Protein AF-A0A7C3EX03-F1 (afdb_monomer)

Mean predicted aligned error: 14.02 Å

Secondary structure (DSSP, 8-state):
-------------------PPPEEEEETTS-EEEEEEEEE-SSEEEEEEEETTEEEEEEEEGGGEEEEEETTEEEE-S----SS---PPPPPPPP---PPPS---------PPPP------PPPPPP-TT-S-HHHHHHHHHHHHTS--TTTTTS-----TTS-TT--SS-SSS--TTT-HHHHIIIIIIT-GGGHHHHHHHHHHHHHHTTT-HHHHHHHHHHHHHHIIIII--HHHHHHHHHHHHHHSPPPHHHHHHHHHHHHHTT-HHHHHHHHHTTTT---HHHHHHHHHTT-HHHHHHHHHHHTSPPTT---HHHHHHHHHHHHHHHHTT-HHHHHHHHHHHHHS---STTHHHHHHHHHHHHHHHHHHHHHTT--GGGSPSEEEEEEEE-SSSEEEEEEEEETTEEEEEEEEE---S--TTHHHHHHHHHHHHTSSTTPPPPTT-HHHHH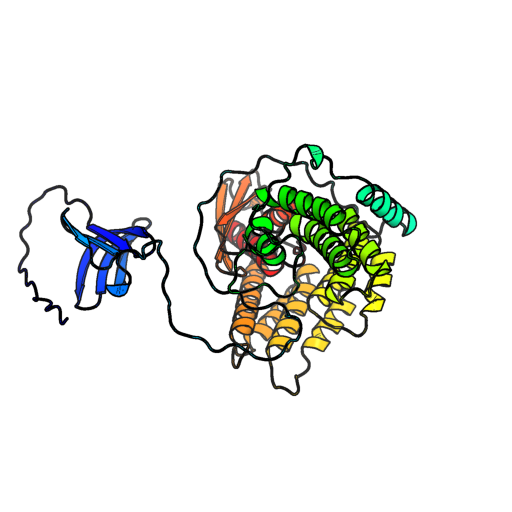HHHHHHHHHHHHH--

Radius of gyration: 26.29 Å; Cα contacts (8 Å, |Δi|>4): 720; chains: 1; bounding box: 67×76×56 Å

Nearest PDB structures (foldseek):
  7zs0-assembly1_A  TM=7.331E-01  e=1.999E-01  Candidatus Kuenenia
  7zs1-assembly1_A  TM=7.075E-01  e=2.097E-01  Candidatus Kuenenia
  8j8p-assembly1_C  TM=5.440E-01  e=2.403E-02  Saccharomyces eubayanus
  8j8q-assembly1_C  TM=4.495E-01  e=7.631E-02  Saccharomyces eubayanus
  1hz4-assembly1_A  TM=5.624E-01  e=2.116E+00  Escherichia coli

Foldseek 3Di:
DDDDDDDDDDDDDDDDPDPQDFKWFQWLLRDIATFAFDDDDPFWTWGFGQDPNDTDIDIGTLVGTQWMQHSNDIDGSHHRPDPDDDDDDDDDDDDDDDDDDDDDDDDDDDDDDDDDDDDDDDDDPQPDAAPDDPVVLLVLLCVPQVDDPPCLVVADQDAQPQEPLVADPDDPDDQDLNHHLVSVCQQPAQLDLVRLSNNLSNLVVSCVVCVVPLVSNLVSLQVNLVSCVQAVVVLSNNLNSVVVSVVSDPDDPVSLQSNLVSCRSNRNPPSSVVSCVVVPVDADLSNLQSCLVSVNLVVSLVSLVVQLPQDPVRDCLSNLRSLQSNLVSCQLVVVNVSSLVSLVVLVVDQLDDPCSVSSVLSNLLSVLVNQLSVLQVVFFLQQFAFDWFKFWGAADQGIWMWIWGHDPSATPWIATPDDDDRNQGCLRPVLGVQCRVVSHLGNGRGRPVRRRVNSRSSSRNSVRRSVRGD

Sequence (470 aa):
MRVHVTPMLIVGALLVSGFSLADEVELLNGQRIRGSVVEESKDSITFNVTMGGAETKMKFPLSRIHAVVIGGRRIVLNEKPGTDTKAAPKAQPPEHGETPDDDETPQAAQAPVASDPEPEAKAEPSPKAGARSPAEVAALIRKAGATPPEWYEATPLDYPQSLDLSWPEKPQGPWNPSKNIGQYLWSTINENPGRWKSGIRFLHHLLTVHKDNPPVLTRTMESLANSYFNLMQDWARAAFWWEKVATCQKLSVSNTVRLAECYWRLGSKAMAVAKMREVDGYVSAGIVKLWSEMGEPEKALRLAAAMTRPDERGDASWAAEGHLAAGDVCRLHGRYPEALARYQKVLEIQPVGQRKGQIERLRNRAQANIDAIKVYDALDLKRIPDGAYRATSVSYAGPLEVTVSVAAGRIES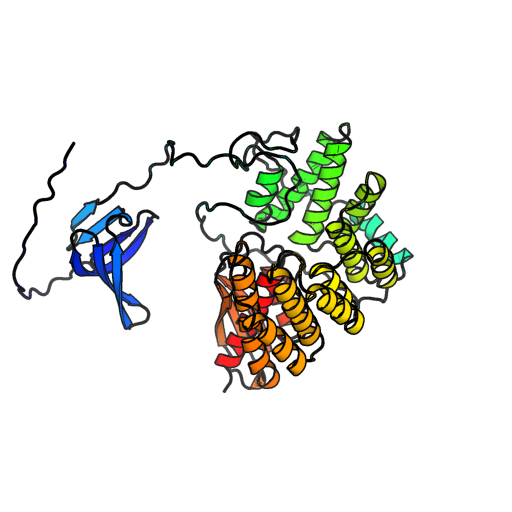VRVSRYEDKQYYNSLLAVPERIVAKQSVKGIDAVTCATITSEAIVNATAKALAGAMK

Solvent-accessible surface area (backbone atoms only — not comparable to full-atom values): 26769 Å² total; per-residue (Å²): 133,90,80,84,81,77,86,83,84,83,79,81,93,76,96,69,98,61,93,72,57,70,19,33,43,28,30,50,88,69,52,73,48,65,27,43,80,74,47,81,58,103,59,31,40,28,30,39,31,76,57,97,89,44,81,43,82,47,77,42,50,45,96,52,30,18,29,38,28,56,84,79,46,78,45,78,73,37,82,57,85,64,98,67,92,80,84,82,84,89,76,86,81,87,80,82,94,71,84,82,72,98,76,90,81,84,91,81,87,89,78,85,88,77,79,85,80,76,90,69,82,77,76,74,79,72,59,73,67,54,74,40,53,65,68,57,44,52,50,48,18,53,57,44,50,75,43,81,60,91,62,49,85,79,43,63,83,68,74,64,89,64,39,43,85,84,53,66,91,71,70,81,79,74,97,46,48,54,41,32,55,71,45,22,44,55,72,57,16,55,54,29,76,94,30,42,62,27,46,51,48,43,41,57,51,44,47,66,76,23,66,90,37,66,72,61,29,41,54,38,35,42,50,46,13,50,44,27,43,43,58,65,62,37,35,38,41,13,34,33,27,44,55,54,32,53,75,77,42,86,67,53,71,69,56,38,50,52,43,17,47,21,34,26,62,64,8,16,46,68,52,14,52,57,43,43,59,80,46,69,93,60,81,49,63,68,59,27,49,52,36,28,76,73,70,35,52,72,61,16,42,53,47,18,55,62,36,48,52,86,47,97,85,70,57,60,51,50,29,35,48,14,27,39,42,35,13,52,45,25,43,54,72,68,38,49,74,61,12,45,56,24,22,50,54,22,66,69,56,77,61,59,75,95,53,18,69,58,34,46,52,52,29,52,52,30,52,47,51,46,60,30,56,74,44,58,85,72,63,49,52,76,40,28,65,70,46,78,32,67,26,66,24,69,31,78,70,37,62,28,30,33,41,37,32,31,48,94,44,38,54,75,41,54,43,74,76,45,70,60,58,54,68,38,52,38,21,78,55,55,42,34,51,50,32,39,76,64,63,41,69,71,63,67,79,58,38,80,90,15,46,53,46,23,47,17,54,41,32,8,47,44,49,20,52,53,75,53,49,108

pLDDT: mean 83.4, std 22.65, range [22.7, 98.75]

Structure (mmCIF, N/CA/C/O backbone):
data_AF-A0A7C3EX03-F1
#
_entry.id   AF-A0A7C3EX03-F1
#
loop_
_atom_site.group_PDB
_atom_site.id
_atom_site.type_symbol
_atom_site.label_atom_id
_atom_site.label_alt_id
_atom_site.label_comp_id
_atom_site.label_asym_id
_atom_site.label_entity_id
_atom_site.label_seq_id
_atom_site.pdbx_PDB_ins_code
_atom_site.Cartn_x
_atom_site.Cartn_y
_atom_site.Cartn_z
_atom_site.occupancy
_atom_site.B_iso_or_equiv
_atom_site.auth_seq_id
_atom_site.auth_comp_id
_atom_site.auth_asym_id
_atom_site.auth_atom_id
_atom_site.pdbx_PDB_model_num
ATOM 1 N N . MET A 1 1 ? -5.718 50.086 -20.263 1.00 35.66 1 MET A N 1
ATOM 2 C CA . MET A 1 1 ? -7.017 50.774 -20.439 1.00 35.66 1 MET A CA 1
ATOM 3 C C . MET A 1 1 ? -7.743 50.734 -19.102 1.00 35.66 1 MET A C 1
ATOM 5 O O . MET A 1 1 ? -7.973 49.645 -18.599 1.00 35.66 1 MET A O 1
ATOM 9 N N . ARG A 1 2 ? -7.986 51.885 -18.461 1.00 34.19 2 ARG A N 1
ATOM 10 C CA . ARG A 1 2 ? -8.748 51.955 -17.201 1.00 34.19 2 ARG A CA 1
ATOM 11 C C . ARG A 1 2 ? -10.217 51.674 -17.516 1.00 34.19 2 ARG A C 1
ATOM 13 O O . ARG A 1 2 ? -10.819 52.468 -18.229 1.00 34.19 2 ARG A O 1
ATOM 20 N N . VAL A 1 3 ? -10.786 50.592 -16.991 1.00 28.58 3 VAL A N 1
ATOM 21 C CA . VAL A 1 3 ? -12.238 50.373 -17.041 1.00 28.58 3 VAL A CA 1
ATOM 22 C C . VAL A 1 3 ? -12.834 50.923 -15.749 1.00 28.58 3 VAL A C 1
ATOM 24 O O . VAL A 1 3 ? -12.497 50.481 -14.654 1.00 28.58 3 VAL A O 1
ATOM 27 N N . HIS A 1 4 ? -13.648 51.967 -15.898 1.00 28.25 4 HIS A N 1
ATOM 28 C CA . HIS A 1 4 ? -14.490 52.527 -14.847 1.00 28.25 4 HIS A CA 1
ATOM 29 C C . HIS A 1 4 ? -15.545 51.499 -14.434 1.00 28.25 4 HIS A C 1
ATOM 31 O O . HIS A 1 4 ? -16.270 50.992 -15.285 1.00 28.25 4 HIS A O 1
ATOM 37 N N . VAL A 1 5 ? -15.661 51.239 -13.132 1.00 29.27 5 VAL A N 1
ATOM 38 C CA . VAL A 1 5 ? -16.807 50.528 -12.560 1.00 29.27 5 VAL A CA 1
ATOM 39 C C . VAL A 1 5 ? -17.721 51.576 -11.938 1.00 29.27 5 VAL A C 1
ATOM 41 O O . VAL A 1 5 ? -17.372 52.206 -10.938 1.00 29.27 5 VAL A O 1
ATOM 44 N N . THR A 1 6 ? -18.869 51.801 -12.568 1.00 27.89 6 THR A N 1
ATOM 45 C CA . THR A 1 6 ? -19.940 52.657 -12.050 1.00 27.89 6 THR A CA 1
ATOM 46 C C . THR A 1 6 ? -20.625 51.940 -10.880 1.00 27.89 6 THR A C 1
ATOM 48 O O . THR A 1 6 ? -20.982 50.773 -11.038 1.00 27.89 6 THR A O 1
ATOM 51 N N . PRO A 1 7 ? -20.834 52.576 -9.714 1.00 29.94 7 PRO A N 1
ATOM 52 C CA . PRO A 1 7 ? -21.568 51.946 -8.623 1.00 29.94 7 PRO A CA 1
ATOM 53 C C . PRO A 1 7 ? -23.069 51.964 -8.942 1.00 29.94 7 PRO A C 1
ATOM 55 O O . PRO A 1 7 ? -23.655 53.030 -9.124 1.00 29.94 7 PRO A O 1
ATOM 58 N N . MET A 1 8 ? -23.689 50.787 -9.027 1.00 32.88 8 MET A N 1
ATOM 59 C CA . MET A 1 8 ? -25.137 50.655 -9.179 1.00 32.88 8 MET A CA 1
ATOM 60 C C . MET A 1 8 ? -25.764 50.561 -7.786 1.00 32.88 8 MET A C 1
ATOM 62 O O . MET A 1 8 ? -25.538 49.606 -7.050 1.00 32.88 8 MET A O 1
ATOM 66 N N . LEU A 1 9 ? -26.506 51.601 -7.413 1.00 32.97 9 LEU A N 1
ATOM 67 C CA . LEU A 1 9 ? -27.323 51.662 -6.207 1.00 32.97 9 LEU A CA 1
ATOM 68 C C . LEU A 1 9 ? -28.729 51.173 -6.583 1.00 32.97 9 LEU A C 1
ATOM 70 O O . LEU A 1 9 ? -29.339 51.762 -7.475 1.00 32.97 9 LEU A O 1
ATOM 74 N N . ILE A 1 10 ? -29.262 50.144 -5.919 1.00 37.56 10 ILE A N 1
ATOM 75 C CA . ILE A 1 10 ? -30.704 49.861 -5.946 1.00 37.56 10 ILE A CA 1
ATOM 76 C C . ILE A 1 10 ? -31.217 49.735 -4.513 1.00 37.56 10 ILE A C 1
ATOM 78 O O . ILE A 1 10 ? -30.719 48.967 -3.695 1.00 37.56 10 ILE A O 1
ATOM 82 N N . VAL A 1 11 ? -32.205 50.582 -4.250 1.00 34.28 11 VAL A N 1
ATOM 83 C CA . VAL A 1 11 ? -32.962 50.792 -3.021 1.00 34.28 11 VAL A CA 1
ATOM 84 C C . VAL A 1 11 ? -34.130 49.803 -2.952 1.00 34.28 11 VAL A C 1
ATOM 86 O O . VAL A 1 11 ? -34.793 49.588 -3.958 1.00 34.28 11 VAL A O 1
ATOM 89 N N . GLY A 1 12 ? -34.426 49.325 -1.738 1.00 32.97 12 GLY A N 1
ATOM 90 C CA . GLY A 1 12 ? -35.793 49.179 -1.214 1.00 32.97 12 GLY A CA 1
ATOM 91 C C . GLY A 1 12 ? -36.654 48.019 -1.725 1.00 32.97 12 GLY A C 1
ATOM 92 O O . GLY A 1 12 ? -37.049 47.965 -2.882 1.00 32.97 12 GLY A O 1
ATOM 93 N N . ALA A 1 13 ? -37.027 47.144 -0.791 1.00 40.34 13 ALA A N 1
ATOM 94 C CA . ALA A 1 13 ? -37.933 46.018 -0.972 1.00 40.34 13 ALA A CA 1
ATOM 95 C C . ALA A 1 13 ? -39.314 46.403 -1.542 1.00 40.34 13 ALA A C 1
ATOM 97 O O . ALA A 1 13 ? -39.968 47.317 -1.040 1.00 40.34 13 ALA A O 1
ATOM 98 N N . LEU A 1 14 ? -39.805 45.599 -2.491 1.00 29.47 14 LEU A N 1
ATOM 99 C CA . LEU A 1 14 ? -41.231 45.419 -2.762 1.00 29.47 14 LEU A CA 1
ATOM 100 C C . LEU A 1 14 ? -41.507 43.919 -2.962 1.00 29.47 14 LEU A C 1
ATOM 102 O O . LEU A 1 14 ? -40.930 43.281 -3.841 1.00 29.47 14 LEU A O 1
ATOM 106 N N . LEU A 1 15 ? -42.373 43.359 -2.114 1.00 41.06 15 LEU A N 1
ATOM 107 C CA . LEU A 1 15 ? -42.882 41.990 -2.202 1.00 41.06 15 LEU A CA 1
ATOM 108 C C . LEU A 1 15 ? -43.723 41.827 -3.474 1.00 41.06 15 LEU A C 1
ATOM 110 O O . LEU A 1 15 ? -44.827 42.360 -3.563 1.00 41.06 15 LEU A O 1
ATOM 114 N N . VAL A 1 16 ? -43.219 41.041 -4.424 1.00 31.75 16 VAL A N 1
ATOM 115 C CA . VAL A 1 16 ? -44.011 40.455 -5.509 1.00 31.75 16 VAL A CA 1
ATOM 116 C C . VAL A 1 16 ? -43.720 38.959 -5.522 1.00 31.75 16 VAL A C 1
ATOM 118 O O . VAL A 1 16 ? -42.598 38.526 -5.775 1.00 31.75 16 VAL A O 1
ATOM 121 N N . SER A 1 17 ? -44.739 38.163 -5.211 1.00 41.84 17 SER A N 1
ATOM 122 C CA . SER A 1 17 ? -44.731 36.706 -5.307 1.00 41.84 17 SER A CA 1
ATOM 123 C C . SER A 1 17 ? -44.704 36.282 -6.778 1.00 41.84 17 SER A C 1
ATOM 125 O O . SER A 1 17 ? -45.744 36.056 -7.394 1.00 41.84 17 SER A O 1
ATOM 127 N N . GLY A 1 18 ? -43.502 36.204 -7.340 1.00 36.19 18 GLY A N 1
ATOM 128 C CA . GLY A 1 18 ? -43.193 35.486 -8.572 1.00 36.19 18 GLY A CA 1
ATOM 129 C C . GLY A 1 18 ? -42.187 34.384 -8.257 1.00 36.19 18 GLY A C 1
ATOM 130 O O . GLY A 1 18 ? -41.376 34.541 -7.346 1.00 36.19 18 GLY A O 1
ATOM 131 N N . PHE A 1 19 ? -42.240 33.261 -8.977 1.00 39.59 19 PHE A N 1
ATOM 132 C CA . PHE A 1 19 ? -41.197 32.235 -8.920 1.00 39.59 19 PHE A CA 1
ATOM 133 C C . PHE A 1 19 ? -39.854 32.872 -9.300 1.00 39.59 19 PHE A C 1
ATOM 135 O O . PHE A 1 19 ? -39.530 33.009 -10.478 1.00 39.59 19 PHE A O 1
ATOM 142 N N . SER A 1 20 ? -39.092 33.307 -8.298 1.00 48.75 20 SER A N 1
ATOM 143 C CA . SER A 1 20 ? -37.721 33.753 -8.487 1.00 48.75 20 SER A CA 1
ATOM 144 C C . SER A 1 20 ? -36.890 32.524 -8.838 1.00 48.75 20 SER A C 1
ATOM 146 O O . SER A 1 20 ? -36.801 31.579 -8.050 1.00 48.75 20 SER A O 1
ATOM 148 N N . LEU A 1 21 ? -36.327 32.496 -10.047 1.00 58.50 21 LEU A N 1
ATOM 149 C CA . LEU A 1 21 ? -35.262 31.553 -10.371 1.00 58.50 21 LEU A CA 1
ATOM 150 C C . LEU A 1 21 ? -34.121 31.816 -9.387 1.00 58.50 21 LEU A C 1
ATOM 152 O O . LEU A 1 21 ? -33.665 32.951 -9.294 1.00 58.50 21 LEU A O 1
ATOM 156 N N . ALA A 1 22 ? -33.694 30.784 -8.654 1.00 72.44 22 ALA A N 1
ATOM 157 C CA . ALA A 1 22 ? -32.578 30.904 -7.723 1.00 72.44 22 ALA A CA 1
ATOM 158 C C . ALA A 1 22 ? -31.366 31.529 -8.427 1.00 72.44 22 ALA A C 1
ATOM 160 O O . ALA A 1 22 ? -31.035 31.143 -9.555 1.00 72.44 22 ALA A O 1
ATOM 161 N N . ASP A 1 23 ? -30.714 32.471 -7.751 1.00 86.75 23 ASP A N 1
ATOM 162 C CA . ASP A 1 23 ? -29.482 33.064 -8.240 1.00 86.75 23 ASP A CA 1
ATOM 163 C C . ASP A 1 23 ? -28.392 31.978 -8.311 1.00 86.75 23 ASP A C 1
ATOM 165 O O . ASP A 1 23 ? -28.399 30.990 -7.566 1.00 86.75 23 ASP A O 1
ATOM 169 N N . GLU A 1 24 ? -27.431 32.137 -9.216 1.00 88.19 24 GLU A N 1
ATOM 170 C CA . GLU A 1 24 ? -26.373 31.150 -9.445 1.00 88.19 24 GLU A CA 1
ATOM 171 C C . GLU A 1 24 ? -25.006 31.831 -9.553 1.00 88.19 24 GLU A C 1
ATOM 173 O O . GLU A 1 24 ? -24.849 32.799 -10.293 1.00 88.19 24 GLU A O 1
ATOM 178 N N . VAL A 1 25 ? -23.995 31.303 -8.862 1.00 90.25 25 VAL A N 1
ATOM 179 C CA . VAL A 1 25 ? -22.580 31.623 -9.101 1.00 90.25 25 VAL A CA 1
ATOM 180 C C . VAL A 1 25 ? -21.950 30.501 -9.893 1.00 90.25 25 VAL A C 1
ATOM 182 O O . VAL A 1 25 ? -21.936 29.357 -9.447 1.00 90.25 25 VAL A O 1
ATOM 185 N N . GLU A 1 26 ? -21.346 30.833 -11.024 1.00 90.00 26 GLU A N 1
ATOM 186 C CA . GLU A 1 26 ? -20.438 29.957 -11.747 1.00 90.00 26 GLU A CA 1
ATOM 187 C C . GLU A 1 26 ? -18.997 30.381 -11.469 1.00 90.00 26 GLU A C 1
ATOM 189 O O . GLU A 1 26 ? -18.576 31.482 -11.822 1.00 90.00 26 GLU A O 1
ATOM 194 N N . LEU A 1 27 ? -18.225 29.504 -10.837 1.00 88.62 27 LEU A N 1
ATOM 195 C CA . LEU A 1 27 ? -16.812 29.717 -10.552 1.00 88.62 27 LEU A CA 1
ATOM 196 C C . LEU A 1 27 ? -15.955 29.481 -11.804 1.00 88.62 27 LEU A C 1
ATOM 198 O O . LEU A 1 27 ? -16.350 28.782 -12.739 1.00 88.62 27 LEU A O 1
ATOM 202 N N . LEU A 1 28 ? -14.744 30.041 -11.815 1.00 77.88 28 LEU A N 1
ATOM 203 C CA . LEU A 1 28 ? -13.786 29.892 -12.921 1.00 77.88 28 LEU A CA 1
ATOM 204 C C . LEU A 1 28 ? -13.412 28.432 -13.225 1.00 77.88 28 LEU A C 1
ATOM 206 O O . LEU A 1 28 ? -13.042 28.120 -14.352 1.00 77.88 28 LEU A O 1
ATOM 210 N N . ASN A 1 29 ? -13.553 27.532 -12.248 1.00 73.81 29 ASN A N 1
ATOM 211 C CA . ASN A 1 29 ? -13.352 26.088 -12.409 1.00 73.81 29 ASN A CA 1
ATOM 212 C C . ASN A 1 29 ? -14.587 25.348 -12.972 1.00 73.81 29 ASN A C 1
ATOM 214 O O . ASN A 1 29 ? -14.580 24.124 -13.044 1.00 73.81 29 ASN A O 1
ATOM 218 N N . GLY A 1 30 ? -15.654 26.066 -13.335 1.00 76.19 30 GLY A N 1
ATOM 219 C CA . GLY A 1 30 ? -16.890 25.507 -13.887 1.00 76.19 30 GLY A CA 1
ATOM 220 C C . GLY A 1 30 ? -17.917 25.042 -12.851 1.00 76.19 30 GLY A C 1
ATOM 221 O O . GLY A 1 30 ? -19.032 24.695 -13.239 1.00 76.19 30 GLY A O 1
ATOM 222 N N . GLN A 1 31 ? -17.593 25.064 -11.554 1.00 78.94 31 GLN A N 1
ATOM 223 C CA . GLN A 1 31 ? -18.547 24.734 -10.495 1.00 78.94 31 GLN A CA 1
ATOM 224 C C . GLN A 1 31 ? -19.670 25.775 -10.438 1.00 78.94 31 GLN A C 1
ATOM 226 O O . GLN A 1 31 ? -19.407 26.975 -10.468 1.00 78.94 31 GLN A O 1
ATOM 231 N N . ARG A 1 32 ? -20.917 25.312 -10.312 1.00 88.44 32 ARG A N 1
ATOM 232 C CA . ARG A 1 32 ? -22.108 26.160 -10.187 1.00 88.44 32 ARG A CA 1
ATOM 233 C C . ARG A 1 32 ? -22.741 25.988 -8.818 1.00 88.44 32 ARG A C 1
ATOM 235 O O . ARG A 1 32 ? -22.906 24.864 -8.352 1.00 88.44 32 ARG A O 1
ATOM 242 N N . ILE A 1 33 ? -23.072 27.098 -8.178 1.00 83.81 33 ILE A N 1
ATOM 243 C CA . ILE A 1 33 ? -23.618 27.143 -6.823 1.00 83.81 33 ILE A CA 1
ATOM 244 C C . ILE A 1 33 ? -24.905 27.951 -6.881 1.00 83.81 33 ILE A C 1
ATOM 246 O O . ILE A 1 33 ? -24.882 29.103 -7.303 1.00 83.81 33 ILE A O 1
ATOM 250 N N . ARG A 1 34 ? -26.018 27.335 -6.478 1.00 86.69 34 ARG A N 1
ATOM 251 C CA . ARG A 1 34 ? -27.337 27.973 -6.451 1.00 86.69 34 ARG A CA 1
ATOM 252 C C . ARG A 1 34 ? -27.656 28.481 -5.060 1.00 86.69 34 ARG A C 1
ATOM 254 O O . ARG A 1 34 ? -27.379 27.796 -4.077 1.00 86.69 34 ARG A O 1
ATOM 261 N N . GLY A 1 35 ? -28.262 29.653 -4.990 1.00 85.31 35 GLY A N 1
ATOM 262 C CA . GLY A 1 35 ? -28.656 30.277 -3.739 1.00 85.31 35 GLY A CA 1
ATOM 263 C C . GLY A 1 35 ? -29.380 31.590 -3.982 1.00 85.31 35 GLY A C 1
ATOM 264 O O . GLY A 1 35 ? -29.944 31.808 -5.049 1.00 85.31 35 GLY A O 1
ATOM 265 N N . SER A 1 36 ? -29.348 32.469 -2.993 1.00 83.75 36 SER A N 1
ATOM 266 C CA . SER A 1 36 ? -29.775 33.861 -3.138 1.00 83.75 36 SER A CA 1
ATOM 267 C C . SER A 1 36 ? -28.621 34.789 -2.792 1.00 83.75 36 SER A C 1
ATOM 269 O O . SER A 1 36 ? -27.903 34.554 -1.813 1.00 83.75 36 SER A O 1
ATOM 271 N N . VAL A 1 37 ? -28.415 35.836 -3.591 1.00 82.06 37 VAL A N 1
ATOM 272 C CA . VAL A 1 37 ? -27.445 36.883 -3.248 1.00 82.06 37 VAL A CA 1
ATOM 273 C C . VAL A 1 37 ? -27.928 37.604 -1.993 1.00 82.06 37 VAL A C 1
ATOM 275 O O . VAL A 1 37 ? -29.072 38.046 -1.918 1.00 82.06 37 VAL A O 1
ATOM 278 N N . VAL A 1 38 ? -27.052 37.727 -0.997 1.00 84.06 38 VAL A N 1
ATOM 279 C CA . VAL A 1 38 ? -27.351 38.439 0.258 1.00 84.06 38 VAL A CA 1
ATOM 280 C C . VAL A 1 38 ? -26.545 39.725 0.383 1.00 84.06 38 VAL A C 1
ATOM 282 O O . VAL A 1 38 ? -27.006 40.672 1.012 1.00 84.06 38 VAL A O 1
ATOM 285 N N . GLU A 1 39 ? -25.346 39.774 -0.196 1.00 81.38 39 GLU A N 1
ATOM 286 C CA . GLU A 1 39 ? -24.476 40.946 -0.120 1.00 81.38 39 GLU A CA 1
ATOM 287 C C . GLU A 1 39 ? -23.525 40.999 -1.320 1.00 81.38 39 GLU A C 1
ATOM 289 O O . GLU A 1 39 ? -22.936 39.982 -1.689 1.00 81.38 39 GLU A O 1
ATOM 294 N N . GLU A 1 40 ? -23.330 42.190 -1.884 1.00 80.38 40 GLU A N 1
ATOM 295 C CA . GLU A 1 40 ? -22.329 42.460 -2.917 1.00 80.38 40 GLU A CA 1
ATOM 296 C C . GLU A 1 40 ? -21.359 43.540 -2.428 1.00 80.38 40 GLU A C 1
ATOM 298 O O . GLU A 1 40 ? -21.766 44.609 -1.969 1.00 80.38 40 GLU A O 1
ATOM 303 N N . SER A 1 41 ? -20.060 43.272 -2.538 1.00 80.88 41 SER A N 1
ATOM 304 C CA . SER A 1 41 ? -18.988 44.236 -2.295 1.00 80.88 41 SER A CA 1
ATOM 305 C C . SER A 1 41 ? -18.159 44.444 -3.563 1.00 80.88 41 SER A C 1
ATOM 307 O O . SER A 1 41 ? -18.302 43.740 -4.560 1.00 80.88 41 SER A O 1
ATOM 309 N N . LYS A 1 42 ? -17.230 45.406 -3.525 1.00 76.00 42 LYS A N 1
ATOM 310 C CA . LYS A 1 42 ? -16.333 45.695 -4.661 1.00 76.00 42 LYS A CA 1
ATOM 311 C C . LYS A 1 42 ? -15.424 44.520 -5.049 1.00 76.00 42 LYS A C 1
ATOM 313 O O . LYS A 1 42 ? -14.851 44.537 -6.132 1.00 76.00 42 LYS A O 1
ATOM 318 N N . ASP A 1 43 ? -15.252 43.547 -4.161 1.00 82.44 43 ASP A N 1
ATOM 319 C CA . ASP A 1 43 ? -14.300 42.445 -4.276 1.00 82.44 43 ASP A CA 1
ATOM 320 C C . ASP A 1 43 ? -14.922 41.058 -4.048 1.00 82.44 43 ASP A C 1
ATOM 322 O O . ASP A 1 43 ? -14.247 40.051 -4.272 1.00 82.44 43 ASP A O 1
ATOM 326 N N . SER A 1 44 ? -16.195 40.963 -3.650 1.00 86.88 44 SER A N 1
ATOM 327 C CA . SER A 1 44 ? -16.855 39.679 -3.399 1.00 86.88 44 SER A CA 1
ATOM 328 C C . SER A 1 44 ? -18.378 39.725 -3.509 1.00 86.88 44 SER A C 1
ATOM 330 O O . SER A 1 44 ? -18.982 40.786 -3.402 1.00 86.88 44 SER A O 1
ATOM 332 N N . ILE A 1 45 ? -18.993 38.552 -3.660 1.00 85.69 45 ILE A N 1
ATOM 333 C CA . ILE A 1 45 ? -20.440 38.359 -3.516 1.00 85.69 45 ILE A CA 1
ATOM 334 C C . ILE A 1 45 ? -20.688 37.270 -2.472 1.00 85.69 45 ILE A C 1
ATOM 336 O O . ILE A 1 45 ? -20.044 36.218 -2.497 1.00 85.69 45 ILE A O 1
ATOM 340 N N . THR A 1 46 ? -21.622 37.510 -1.556 1.00 84.25 46 THR A N 1
ATOM 341 C CA . THR A 1 46 ? -22.055 36.552 -0.536 1.00 84.25 46 THR A CA 1
ATOM 342 C C . THR A 1 46 ? -23.410 35.965 -0.909 1.00 84.25 46 THR A C 1
ATOM 344 O O . THR A 1 46 ? -24.381 36.695 -1.099 1.00 84.25 46 THR A O 1
ATOM 347 N N . PHE A 1 47 ? -23.481 34.638 -0.963 1.00 87.62 47 PHE A N 1
ATOM 348 C CA . PHE A 1 47 ? -24.698 33.871 -1.222 1.00 87.62 47 PHE A CA 1
ATOM 349 C C . PHE A 1 47 ? -25.190 33.182 0.042 1.00 87.62 47 PHE A C 1
ATOM 351 O O . PHE A 1 47 ? -24.381 32.704 0.837 1.00 87.62 47 PHE A O 1
ATOM 358 N N . ASN A 1 48 ? -26.505 33.056 0.186 1.00 81.94 48 ASN A N 1
ATOM 359 C CA . ASN A 1 48 ? -27.103 32.076 1.081 1.00 81.94 48 ASN A CA 1
ATOM 360 C C . ASN A 1 48 ? -27.366 30.788 0.301 1.00 81.94 48 ASN A C 1
ATOM 362 O O . ASN A 1 48 ? -28.053 30.814 -0.721 1.00 81.94 48 ASN A O 1
ATOM 366 N N . VAL A 1 49 ? -26.802 29.675 0.761 1.00 83.38 49 VAL A N 1
ATOM 367 C CA . VAL A 1 49 ? -26.904 28.366 0.107 1.00 83.38 49 VAL A CA 1
ATOM 368 C C . VAL A 1 49 ? -27.567 27.389 1.068 1.00 83.38 49 VAL A C 1
ATOM 370 O O . VAL A 1 49 ? -27.162 27.277 2.225 1.00 83.38 49 VAL A O 1
ATOM 373 N N . THR A 1 50 ? -28.571 26.656 0.592 1.00 72.31 50 THR A N 1
ATOM 374 C CA . THR A 1 50 ? -29.210 25.591 1.373 1.00 72.31 50 THR A CA 1
ATOM 375 C C . THR A 1 50 ? -28.442 24.284 1.189 1.00 72.31 50 THR A C 1
ATOM 377 O O . THR A 1 50 ? -28.398 23.727 0.092 1.00 72.31 50 THR A O 1
ATOM 380 N N . MET A 1 51 ? -27.856 23.765 2.267 1.00 61.81 51 MET A N 1
ATOM 381 C CA . MET A 1 51 ? -27.156 22.477 2.292 1.00 61.81 51 MET A CA 1
ATOM 382 C C . MET A 1 51 ? -27.762 21.596 3.386 1.00 61.81 51 MET A C 1
ATOM 384 O O . MET A 1 51 ? -27.747 21.957 4.559 1.00 61.81 51 MET A O 1
ATOM 388 N N . GLY A 1 52 ? -28.331 20.443 3.016 1.00 56.53 52 GLY A N 1
ATOM 389 C CA . GLY A 1 52 ? -28.903 19.498 3.988 1.00 56.53 52 GLY A CA 1
ATOM 390 C C . GLY A 1 52 ? -30.066 20.055 4.825 1.00 56.53 52 GLY A C 1
ATOM 391 O O . GLY A 1 52 ? -30.270 19.609 5.947 1.00 56.53 52 GLY A O 1
ATOM 392 N N . GLY A 1 53 ? -30.802 21.044 4.303 1.00 64.50 53 GLY A N 1
ATOM 393 C CA . GLY A 1 53 ? -31.913 21.704 5.001 1.00 64.50 53 GLY A CA 1
ATOM 394 C C . GLY A 1 53 ? -31.514 22.889 5.889 1.00 64.50 53 GLY A C 1
ATOM 395 O O . GLY A 1 53 ? -32.398 23.562 6.408 1.00 64.50 53 GLY A O 1
ATOM 396 N N . ALA A 1 54 ? -30.217 23.185 6.029 1.00 64.44 54 ALA A N 1
ATOM 397 C CA . ALA A 1 54 ? -29.717 24.368 6.728 1.00 64.44 54 ALA A CA 1
ATOM 398 C C . ALA A 1 54 ? -29.223 25.434 5.737 1.00 64.44 54 ALA A C 1
ATOM 400 O O . ALA A 1 54 ? -28.595 25.117 4.724 1.00 64.44 54 ALA A O 1
ATOM 401 N N . GLU A 1 55 ? -29.493 26.705 6.034 1.00 75.25 55 GLU A N 1
ATOM 402 C CA . GLU A 1 55 ? -28.997 27.848 5.263 1.00 75.25 55 GLU A CA 1
ATOM 403 C C . GLU A 1 55 ? -27.605 28.271 5.752 1.00 75.25 55 GLU A C 1
ATOM 405 O O . GLU A 1 55 ? -27.387 28.476 6.946 1.00 75.25 55 GLU A O 1
ATOM 410 N N . THR A 1 56 ? -26.641 28.382 4.836 1.00 78.81 56 THR A N 1
ATOM 411 C CA . THR A 1 56 ? -25.264 28.806 5.127 1.00 78.81 56 THR A CA 1
ATOM 412 C C . THR A 1 56 ? -24.839 29.937 4.198 1.00 78.81 56 THR A C 1
ATOM 414 O O . THR A 1 56 ? -24.974 29.843 2.978 1.00 78.81 56 THR A O 1
ATOM 417 N N . LYS A 1 57 ? -24.246 30.991 4.773 1.00 86.38 57 LYS A N 1
ATOM 418 C CA . LYS A 1 57 ? -23.671 32.105 4.011 1.00 86.38 57 LYS A CA 1
ATOM 419 C C . LYS A 1 57 ? -22.283 31.744 3.487 1.00 86.38 57 LYS A C 1
ATOM 421 O O . LYS A 1 57 ? -21.383 31.433 4.265 1.00 86.38 57 LYS A O 1
ATOM 426 N N . MET A 1 58 ? -22.089 31.841 2.179 1.00 81.19 58 MET A N 1
ATOM 427 C CA . MET A 1 58 ? -20.815 31.612 1.503 1.00 81.19 58 MET A CA 1
ATOM 428 C C . MET A 1 58 ? -20.368 32.879 0.782 1.00 81.19 58 MET A C 1
ATOM 430 O O . MET A 1 58 ? -21.107 33.420 -0.035 1.00 81.19 58 MET A O 1
ATOM 434 N N . LYS A 1 59 ? -19.148 33.340 1.065 1.00 89.62 59 LYS A N 1
ATOM 435 C CA . LYS A 1 59 ? -18.552 34.526 0.442 1.00 89.62 59 LYS A CA 1
ATOM 436 C C . LYS A 1 59 ? -17.591 34.116 -0.670 1.00 89.62 59 LYS A C 1
ATOM 438 O O . LYS A 1 59 ? -16.633 33.383 -0.427 1.00 89.62 59 LYS A O 1
ATOM 443 N N . PHE A 1 60 ? -17.819 34.619 -1.876 1.00 83.12 60 PHE A N 1
ATOM 444 C CA . PHE A 1 60 ? -17.023 34.324 -3.062 1.00 83.12 60 PHE A CA 1
ATOM 445 C C . PHE A 1 60 ? -16.289 35.580 -3.538 1.00 83.12 60 PHE A C 1
ATOM 447 O O . PHE A 1 60 ? -16.942 36.566 -3.877 1.00 83.12 60 PHE A O 1
ATOM 454 N N . PRO A 1 61 ? -14.946 35.577 -3.601 1.00 88.62 61 PRO A N 1
ATOM 455 C CA . PRO A 1 61 ? -14.202 36.665 -4.227 1.00 88.62 61 PRO A CA 1
ATOM 456 C C . PRO A 1 61 ? -14.579 36.805 -5.704 1.00 88.62 61 PRO A C 1
ATOM 458 O O . PRO A 1 61 ? -14.611 35.797 -6.416 1.00 88.62 61 PRO A O 1
ATOM 461 N N . LEU A 1 62 ? -14.788 38.035 -6.187 1.00 84.19 62 LEU A N 1
ATOM 462 C CA . LEU A 1 62 ? -15.136 38.296 -7.589 1.00 84.19 62 LEU A CA 1
ATOM 463 C C . LEU A 1 62 ? -14.107 37.695 -8.542 1.00 84.19 62 LEU A C 1
ATOM 465 O O . LEU A 1 62 ? -14.492 37.132 -9.555 1.00 84.19 62 LEU A O 1
ATOM 469 N N . SER A 1 63 ? -12.822 37.712 -8.177 1.00 82.38 63 SER A N 1
ATOM 470 C CA . SER A 1 63 ? -11.717 37.127 -8.952 1.00 82.38 63 SER A CA 1
ATOM 471 C C . SER A 1 63 ? -11.817 35.616 -9.185 1.00 82.38 63 SER A C 1
ATOM 473 O O . SER A 1 63 ? -11.087 35.082 -10.014 1.00 82.38 63 SER A O 1
ATOM 475 N N . ARG A 1 64 ? -12.689 34.903 -8.461 1.00 83.94 64 ARG A N 1
ATOM 476 C CA . ARG A 1 64 ? -12.899 33.452 -8.606 1.00 83.94 64 ARG A CA 1
ATOM 477 C C . ARG A 1 64 ? -14.177 33.101 -9.361 1.00 83.94 64 ARG A C 1
ATOM 479 O O . ARG A 1 64 ? -14.413 31.920 -9.622 1.00 83.94 64 ARG A O 1
ATOM 486 N N . ILE A 1 65 ? -14.990 34.096 -9.702 1.00 88.69 65 ILE A N 1
ATOM 487 C CA . ILE A 1 65 ? -16.299 33.916 -10.323 1.00 88.69 65 ILE A CA 1
ATOM 488 C C . ILE A 1 65 ? -16.172 34.130 -11.827 1.00 88.69 65 ILE A C 1
ATOM 490 O O . ILE A 1 65 ? -15.772 35.198 -12.275 1.00 88.69 65 ILE A O 1
ATOM 494 N N . HIS A 1 66 ? -16.542 33.134 -12.622 1.00 89.06 66 HIS A N 1
ATOM 495 C CA . HIS A 1 66 ? -16.696 33.309 -14.061 1.00 89.06 66 HIS A CA 1
ATOM 496 C C . HIS A 1 66 ? -17.922 34.174 -14.372 1.00 89.06 66 HIS A C 1
ATOM 498 O O . HIS A 1 66 ? -17.818 35.183 -15.066 1.00 89.06 66 HIS A O 1
ATOM 504 N N . ALA A 1 67 ? -19.090 33.789 -13.860 1.00 91.88 67 ALA 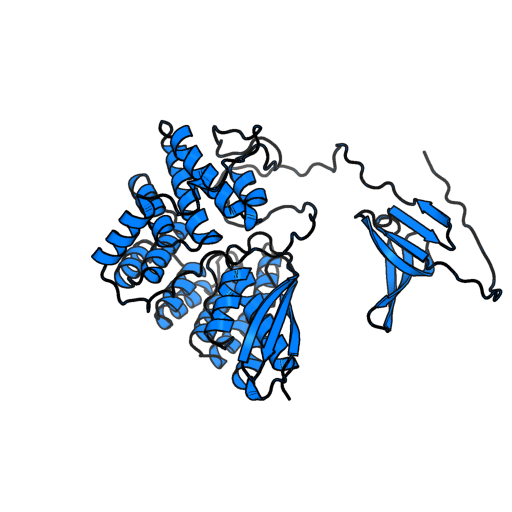A N 1
ATOM 505 C CA . ALA A 1 67 ? -20.347 34.478 -14.123 1.00 91.88 67 ALA A CA 1
ATOM 506 C C . ALA A 1 67 ? -21.308 34.342 -12.941 1.00 91.88 67 ALA A C 1
ATOM 508 O O . ALA A 1 67 ? -21.244 33.366 -12.198 1.00 91.88 67 ALA A O 1
ATOM 509 N N . VAL A 1 68 ? -22.226 35.291 -12.807 1.00 90.56 68 VAL A N 1
ATOM 510 C CA . VAL A 1 68 ? -23.374 35.198 -11.900 1.00 90.56 68 VAL A CA 1
ATOM 511 C C . VAL A 1 68 ? -24.673 35.281 -12.688 1.00 90.56 68 VAL A C 1
ATOM 513 O O . VAL A 1 68 ? -24.740 35.947 -13.721 1.00 90.56 68 VAL A O 1
ATOM 516 N N . VAL A 1 69 ? -25.708 34.595 -12.224 1.00 86.31 69 VAL A N 1
ATOM 517 C CA . VAL A 1 69 ? -27.086 34.749 -12.690 1.00 86.31 69 VAL A CA 1
ATOM 518 C C . VAL A 1 69 ? -27.867 35.325 -11.525 1.00 86.31 69 VAL A C 1
ATOM 520 O O . VAL A 1 69 ? -28.007 34.645 -10.517 1.00 86.31 69 VAL A O 1
ATOM 523 N N . ILE A 1 70 ? -28.335 36.565 -11.653 1.00 82.69 70 ILE A N 1
ATOM 524 C CA . ILE A 1 70 ? -29.113 37.247 -10.611 1.00 82.69 70 ILE A CA 1
ATOM 525 C C . ILE A 1 70 ? -30.448 37.659 -11.220 1.00 82.69 70 ILE A C 1
ATOM 527 O O . ILE A 1 70 ? -30.473 38.305 -12.274 1.00 82.69 70 ILE A O 1
ATOM 531 N N . GLY A 1 71 ? -31.561 37.226 -10.623 1.00 76.88 71 GLY A N 1
ATOM 532 C CA . GLY A 1 71 ? -32.906 37.510 -11.145 1.00 76.88 71 GLY A CA 1
ATOM 533 C C . GLY A 1 71 ? -33.111 37.048 -12.596 1.00 76.88 71 GLY A C 1
ATOM 534 O O . GLY A 1 71 ? -33.766 37.725 -13.386 1.00 76.88 71 GLY A O 1
ATOM 535 N N . GLY A 1 72 ? -32.483 35.931 -12.982 1.00 76.50 72 GLY A N 1
ATOM 536 C CA . GLY A 1 72 ? -32.543 35.365 -14.337 1.00 76.50 72 GLY A CA 1
ATOM 537 C C . GLY A 1 72 ? -31.623 36.025 -15.373 1.00 76.50 72 GLY A C 1
ATOM 538 O O . GLY A 1 72 ? -31.523 35.531 -16.498 1.00 76.50 72 GLY A O 1
ATOM 539 N N . ARG A 1 73 ? -30.900 37.097 -15.023 1.00 80.56 73 ARG A N 1
ATOM 540 C CA . ARG A 1 73 ? -29.933 37.747 -15.917 1.00 80.56 73 ARG A CA 1
ATOM 541 C C . ARG A 1 73 ? -28.522 37.243 -15.642 1.00 80.56 73 ARG A C 1
ATOM 543 O O . ARG A 1 73 ? -28.004 37.395 -14.541 1.00 80.56 73 ARG A O 1
ATOM 550 N N . ARG A 1 74 ? -27.875 36.691 -16.670 1.00 88.06 74 ARG A N 1
ATOM 551 C CA . ARG A 1 74 ? -26.473 36.261 -16.606 1.00 88.06 74 ARG A CA 1
ATOM 552 C C . ARG A 1 74 ? -25.525 37.437 -16.845 1.00 88.06 74 ARG A C 1
ATOM 554 O O . ARG A 1 74 ? -25.641 38.132 -17.853 1.00 88.06 74 ARG A O 1
ATOM 561 N N . ILE A 1 75 ? -24.561 37.612 -15.949 1.00 85.06 75 ILE A N 1
ATOM 562 C CA . ILE A 1 75 ? -23.490 38.607 -16.013 1.00 85.06 75 ILE A CA 1
ATOM 563 C C . ILE A 1 75 ? -22.159 37.858 -15.920 1.00 85.06 75 ILE A C 1
ATOM 565 O O . ILE A 1 75 ? -21.910 37.144 -14.952 1.00 85.06 75 ILE A O 1
ATOM 569 N N . VAL A 1 76 ? -21.305 37.994 -16.933 1.00 86.00 76 VAL A N 1
ATOM 570 C CA . VAL A 1 76 ? -19.957 37.403 -16.937 1.00 86.00 76 VAL A CA 1
ATOM 571 C C . VAL A 1 76 ? -18.996 38.390 -16.280 1.00 86.00 76 VAL A C 1
ATOM 573 O O . VAL A 1 76 ? -18.924 39.540 -16.704 1.00 86.00 76 VAL A O 1
ATOM 576 N N . LEU A 1 77 ? -18.293 37.948 -15.236 1.00 82.31 77 LEU A N 1
ATOM 577 C CA . LEU A 1 77 ? -17.395 38.780 -14.426 1.00 82.31 77 LEU A CA 1
ATOM 578 C C . LEU A 1 77 ? -15.925 38.562 -14.781 1.00 82.31 77 LEU A C 1
ATOM 580 O O . LEU A 1 77 ? -15.161 39.519 -14.828 1.00 82.31 77 LEU A O 1
ATOM 584 N N . ASN A 1 78 ? -15.540 37.320 -15.069 1.00 83.38 78 ASN A N 1
ATOM 585 C CA . ASN A 1 78 ? -14.207 36.974 -15.550 1.00 83.38 78 ASN A CA 1
ATOM 586 C C . ASN A 1 78 ? -14.331 35.953 -16.674 1.00 83.38 78 ASN A C 1
ATOM 588 O O . ASN A 1 78 ? -15.179 35.064 -16.614 1.00 83.38 78 ASN A O 1
ATOM 592 N N . GLU A 1 79 ? -13.475 36.025 -17.684 1.00 81.81 79 GLU A N 1
ATOM 593 C CA . GLU A 1 79 ? -13.422 34.989 -18.715 1.00 81.81 79 GLU A CA 1
ATOM 594 C C . GLU A 1 79 ? -12.968 33.655 -18.104 1.00 81.81 79 GLU A C 1
ATOM 596 O O . GLU A 1 79 ? -12.090 33.624 -17.237 1.00 81.81 79 GLU A O 1
ATOM 601 N N . LYS A 1 80 ? -13.568 32.532 -18.532 1.00 63.88 80 LYS A N 1
ATOM 602 C CA . LYS A 1 80 ? -12.989 31.221 -18.205 1.00 63.88 80 LYS A CA 1
ATOM 603 C C . LYS A 1 80 ? -11.606 31.167 -18.844 1.00 63.88 80 LYS A C 1
ATOM 605 O O . LYS A 1 80 ? -11.480 31.645 -19.971 1.00 63.88 80 LYS A O 1
ATOM 610 N N . PRO A 1 81 ? -10.598 30.566 -18.193 1.00 54.22 81 PRO A N 1
ATOM 611 C CA . PRO A 1 81 ? -9.323 30.340 -18.849 1.00 54.22 81 PRO A CA 1
ATOM 612 C C . PRO A 1 81 ? -9.589 29.534 -20.123 1.00 54.22 81 PRO A C 1
ATOM 614 O O . PRO A 1 81 ? -10.015 28.379 -20.056 1.00 54.22 81 PRO A O 1
ATOM 617 N N . GLY A 1 82 ? -9.431 30.181 -21.277 1.00 40.50 82 GLY A N 1
ATOM 618 C CA . GLY A 1 82 ? -9.523 29.519 -22.564 1.00 40.50 82 GLY A CA 1
ATOM 619 C C . GLY A 1 82 ? -8.438 28.459 -22.644 1.00 40.50 82 GLY A C 1
ATOM 620 O O . GLY A 1 82 ? -7.318 28.655 -22.168 1.00 40.50 82 GLY A O 1
ATOM 621 N N . THR A 1 83 ? -8.776 27.328 -23.250 1.00 39.94 83 THR A N 1
ATOM 622 C CA . THR A 1 83 ? -7.809 26.414 -23.848 1.00 39.94 83 THR A CA 1
ATOM 623 C C . THR A 1 83 ? -7.070 27.165 -24.951 1.00 39.94 83 THR A C 1
ATOM 625 O O . THR A 1 83 ? -7.418 27.028 -26.111 1.00 39.94 83 THR A O 1
ATOM 628 N N . ASP A 1 84 ? -6.127 28.024 -24.575 1.00 27.47 84 ASP A N 1
ATOM 629 C CA . ASP A 1 84 ? -5.003 28.434 -25.397 1.00 27.47 84 ASP A CA 1
ATOM 630 C C . ASP A 1 84 ? -3.930 29.119 -24.542 1.00 27.47 84 ASP A C 1
ATOM 632 O O . ASP A 1 84 ? -4.150 30.002 -23.715 1.00 27.47 84 ASP A O 1
ATOM 636 N N . THR A 1 85 ? -2.729 28.608 -24.749 1.00 35.19 85 THR A N 1
ATOM 637 C CA . THR A 1 85 ? -1.459 28.855 -24.079 1.00 35.19 85 THR A CA 1
ATOM 638 C C . THR A 1 85 ? -1.057 30.338 -24.016 1.00 35.19 85 THR A C 1
ATOM 640 O O . THR A 1 85 ? -0.841 30.944 -25.064 1.00 35.19 85 THR A O 1
ATOM 643 N N . LYS A 1 86 ? -0.788 30.881 -22.809 1.00 26.77 86 LYS A N 1
ATOM 644 C CA . LYS A 1 86 ? 0.450 31.642 -22.493 1.00 26.77 86 LYS A CA 1
ATOM 645 C C . LYS A 1 86 ? 0.597 32.066 -21.015 1.00 26.77 86 LYS A C 1
ATOM 647 O O . LYS A 1 86 ? -0.177 32.851 -20.491 1.00 26.77 86 LYS A O 1
ATOM 652 N N . ALA A 1 87 ? 1.693 31.562 -20.438 1.00 26.55 87 ALA A N 1
ATOM 653 C CA . ALA A 1 87 ? 2.592 32.098 -19.405 1.00 26.55 87 ALA A CA 1
ATOM 654 C C . ALA A 1 87 ? 2.027 32.780 -18.135 1.00 26.55 87 ALA A C 1
ATOM 656 O O . ALA A 1 87 ? 1.705 33.965 -18.125 1.00 26.55 87 ALA A O 1
ATOM 657 N N . ALA A 1 88 ? 2.124 32.049 -17.019 1.00 25.59 88 ALA A N 1
ATOM 658 C CA . ALA A 1 88 ? 2.318 32.588 -15.669 1.00 25.59 88 ALA A CA 1
ATOM 659 C C . ALA A 1 88 ? 3.839 32.674 -15.344 1.00 25.59 88 ALA A C 1
ATOM 661 O O . ALA A 1 88 ? 4.645 32.078 -16.064 1.00 25.59 88 ALA A O 1
ATOM 662 N N . PRO A 1 89 ? 4.260 33.451 -14.326 1.00 27.16 89 PRO A N 1
ATOM 663 C CA . PRO A 1 89 ? 5.615 33.991 -14.220 1.00 27.16 89 PRO A CA 1
ATOM 664 C C . PRO A 1 89 ? 6.692 32.966 -13.838 1.00 27.16 89 PRO A C 1
ATOM 666 O O . PRO A 1 89 ? 6.440 31.979 -13.155 1.00 27.16 89 PRO A O 1
ATOM 669 N N . LYS A 1 90 ? 7.918 33.264 -14.291 1.00 28.53 90 LYS A N 1
ATOM 670 C CA . LYS A 1 90 ? 9.149 32.476 -14.141 1.00 28.53 90 LYS A CA 1
ATOM 671 C C . LYS A 1 90 ? 9.432 32.097 -12.679 1.00 28.53 90 LYS A C 1
ATOM 673 O O . LYS A 1 90 ? 9.731 32.973 -11.873 1.00 28.53 90 LYS A O 1
ATOM 678 N N . ALA A 1 91 ? 9.456 30.797 -12.395 1.00 26.36 91 ALA A N 1
ATOM 679 C CA . ALA A 1 91 ? 10.230 30.233 -11.294 1.00 26.36 91 ALA A CA 1
ATOM 680 C C . ALA A 1 91 ? 11.612 29.822 -11.833 1.00 26.36 91 ALA A C 1
ATOM 682 O O . ALA A 1 91 ? 11.715 29.262 -12.926 1.00 26.36 91 ALA A O 1
ATOM 683 N N . GLN A 1 92 ? 12.670 30.176 -11.103 1.00 25.88 92 GLN A N 1
ATOM 684 C CA . GLN A 1 92 ? 14.052 29.819 -11.428 1.00 25.88 92 GLN A CA 1
ATOM 685 C C . GLN A 1 92 ? 14.283 28.304 -11.270 1.00 25.88 92 GLN A C 1
ATOM 687 O O . GLN A 1 92 ? 13.693 27.699 -10.374 1.00 25.88 92 GLN A O 1
ATOM 692 N N . PRO A 1 93 ? 15.120 27.688 -12.123 1.00 25.30 93 PRO A N 1
ATOM 693 C CA . PRO A 1 93 ? 15.411 26.260 -12.057 1.00 25.30 93 PRO A CA 1
ATOM 694 C C . PRO A 1 93 ? 16.385 25.945 -10.907 1.00 25.30 93 PRO A C 1
ATOM 696 O O . PRO A 1 93 ? 17.325 26.715 -10.698 1.00 25.30 93 PRO A O 1
ATOM 699 N N . PRO A 1 94 ? 16.223 24.821 -10.186 1.00 26.33 94 PRO A N 1
ATOM 700 C CA . PRO A 1 94 ? 17.279 24.305 -9.332 1.00 26.33 94 PRO A CA 1
ATOM 701 C C . PRO A 1 94 ? 18.370 23.664 -10.198 1.00 26.33 94 PRO A C 1
ATOM 703 O O . PRO A 1 94 ? 18.100 22.825 -11.061 1.00 26.33 94 PRO A O 1
ATOM 706 N N . GLU A 1 95 ? 19.606 24.100 -9.979 1.00 25.45 95 GLU A N 1
ATOM 707 C CA . GLU A 1 95 ? 20.802 23.457 -10.509 1.00 25.45 95 GLU A CA 1
ATOM 708 C C . GLU A 1 95 ? 21.193 22.239 -9.662 1.00 25.45 95 GLU A C 1
ATOM 710 O O . GLU A 1 95 ? 20.952 22.185 -8.459 1.00 25.45 95 GLU A O 1
ATOM 715 N N . HIS A 1 96 ? 21.886 21.326 -10.342 1.00 26.58 96 HIS A N 1
ATOM 716 C CA . HIS A 1 96 ? 22.560 20.117 -9.870 1.00 26.58 96 HIS A CA 1
ATOM 717 C C . HIS A 1 96 ? 21.721 18.841 -9.780 1.00 26.58 96 HIS A C 1
ATOM 719 O O . HIS A 1 96 ? 20.712 18.725 -9.095 1.00 26.58 96 HIS A O 1
ATOM 725 N N . GLY A 1 97 ? 22.177 17.870 -10.577 1.00 28.89 97 GLY A N 1
ATOM 726 C CA . GLY A 1 97 ? 21.605 16.547 -10.672 1.00 28.89 97 GLY A CA 1
ATOM 727 C C . GLY A 1 97 ? 22.057 15.676 -9.518 1.00 28.89 97 GLY A C 1
ATOM 728 O O . GLY A 1 97 ? 23.231 15.348 -9.435 1.00 28.89 97 GLY A O 1
ATOM 729 N N . GLU A 1 98 ? 21.083 15.248 -8.734 1.00 24.00 98 GLU A N 1
ATOM 730 C CA . GLU A 1 98 ? 21.047 13.993 -7.998 1.00 24.00 98 GLU A CA 1
ATOM 731 C C . GLU A 1 98 ? 19.601 13.478 -8.100 1.00 24.00 98 GLU A C 1
ATOM 733 O O . GLU A 1 98 ? 18.651 14.250 -8.242 1.00 24.00 98 GLU A O 1
ATOM 738 N N . THR A 1 99 ? 19.455 12.159 -8.183 1.00 23.78 99 THR A N 1
ATOM 739 C CA . THR A 1 99 ? 18.194 11.421 -8.362 1.00 23.78 99 THR A CA 1
ATOM 740 C C . THR A 1 99 ? 17.123 11.835 -7.342 1.00 23.78 99 THR A C 1
ATOM 742 O O . THR A 1 99 ? 17.477 12.009 -6.178 1.00 23.78 99 THR A O 1
ATOM 745 N N . PRO A 1 100 ? 15.831 11.955 -7.714 1.00 29.47 100 PRO A N 1
ATOM 746 C CA . PRO A 1 100 ? 14.816 12.425 -6.778 1.00 29.47 100 PRO A CA 1
ATOM 747 C C . PRO A 1 100 ? 14.479 11.339 -5.749 1.00 29.47 100 PRO A C 1
ATOM 749 O O . PRO A 1 100 ? 14.043 10.250 -6.123 1.00 29.47 100 PRO A O 1
ATOM 752 N N . ASP A 1 101 ? 14.645 11.667 -4.466 1.00 26.94 101 ASP A N 1
ATOM 753 C CA . ASP A 1 101 ? 13.804 11.122 -3.402 1.00 26.94 101 ASP A CA 1
ATOM 754 C C . ASP A 1 101 ? 12.359 11.614 -3.605 1.00 26.94 101 ASP A C 1
ATOM 756 O O . ASP A 1 101 ? 12.120 12.730 -4.074 1.00 26.94 101 ASP A O 1
ATOM 760 N N . ASP A 1 102 ? 11.408 10.749 -3.260 1.00 33.50 102 ASP A N 1
ATOM 761 C CA . ASP A 1 102 ? 9.964 10.946 -3.368 1.00 33.50 102 ASP A CA 1
ATOM 762 C C . ASP A 1 102 ? 9.465 12.164 -2.549 1.00 33.50 102 ASP A C 1
ATOM 764 O O . ASP A 1 102 ? 9.097 12.007 -1.388 1.00 33.50 102 ASP A O 1
ATOM 768 N N . ASP A 1 103 ? 9.381 13.367 -3.127 1.00 27.59 103 ASP A N 1
ATOM 769 C CA . ASP A 1 103 ? 8.314 14.333 -2.806 1.00 27.59 103 ASP A CA 1
ATOM 770 C C . ASP A 1 103 ? 8.237 15.489 -3.831 1.00 27.59 103 ASP A C 1
ATOM 772 O O . ASP A 1 103 ? 9.231 15.908 -4.414 1.00 27.59 103 ASP A O 1
ATOM 776 N N . GLU A 1 104 ? 7.017 16.015 -3.981 1.00 25.83 104 GLU A N 1
ATOM 777 C CA . GLU A 1 104 ? 6.561 17.168 -4.787 1.00 25.83 104 GLU A CA 1
ATOM 778 C C . GLU A 1 104 ? 6.142 16.937 -6.261 1.00 25.83 104 GLU A C 1
ATOM 780 O O . GLU A 1 104 ? 6.929 16.773 -7.189 1.00 25.83 104 GLU A O 1
ATOM 785 N N . THR A 1 105 ? 4.823 17.035 -6.496 1.00 27.45 105 THR A N 1
ATOM 786 C CA . THR A 1 105 ? 4.191 17.218 -7.817 1.00 27.45 105 THR A CA 1
ATOM 787 C C . THR A 1 105 ? 3.370 18.520 -7.813 1.00 27.45 105 THR A C 1
ATOM 789 O O . THR A 1 105 ? 2.653 18.761 -6.838 1.00 27.45 105 THR A O 1
ATOM 792 N N . PRO A 1 106 ? 3.375 19.342 -8.883 1.00 25.72 106 PRO A N 1
ATOM 793 C CA . PRO A 1 106 ? 2.458 20.474 -9.033 1.00 25.72 106 PRO A CA 1
ATOM 794 C C . PRO A 1 106 ? 1.063 20.051 -9.540 1.00 25.72 106 PRO A C 1
ATOM 796 O O . PRO A 1 106 ? 0.914 19.100 -10.307 1.00 25.72 106 PRO A O 1
ATOM 799 N N . GLN A 1 107 ? 0.036 20.798 -9.120 1.00 26.84 107 GLN A N 1
ATOM 800 C CA . GLN A 1 107 ? -1.391 20.592 -9.411 1.00 26.84 107 GLN A CA 1
ATOM 801 C C . GLN A 1 107 ? -1.777 20.777 -10.893 1.00 26.84 107 GLN A C 1
ATOM 803 O O . GLN A 1 107 ? -1.455 21.793 -11.504 1.00 26.84 107 GLN A O 1
ATOM 808 N N . ALA A 1 108 ? -2.604 19.860 -11.413 1.00 24.19 108 ALA A N 1
ATOM 809 C CA . ALA A 1 108 ? -3.471 20.072 -12.577 1.00 24.19 108 ALA A CA 1
ATOM 810 C C . ALA A 1 108 ? -4.760 19.214 -12.486 1.00 24.19 108 ALA A C 1
ATOM 812 O O . ALA A 1 108 ? -4.796 18.205 -11.777 1.00 24.19 108 ALA A O 1
ATOM 813 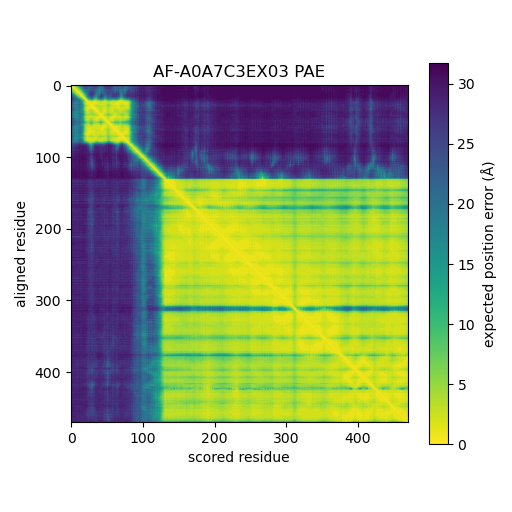N N . ALA A 1 109 ? -5.802 19.697 -13.173 1.00 22.70 109 ALA A N 1
ATOM 814 C CA . ALA A 1 109 ? -7.247 19.548 -12.951 1.00 22.70 109 ALA A CA 1
ATOM 815 C C . ALA A 1 109 ? -7.882 18.136 -13.046 1.00 22.70 109 ALA A C 1
ATOM 817 O O . ALA A 1 109 ? -7.351 17.229 -13.677 1.00 22.70 109 ALA A O 1
ATOM 818 N N . GLN A 1 110 ? -9.055 18.005 -12.405 1.00 25.16 110 GLN A N 1
ATOM 819 C CA . GLN A 1 110 ? -9.875 16.794 -12.226 1.00 25.16 110 GLN A CA 1
ATOM 820 C C . GLN A 1 110 ? -10.646 16.381 -13.497 1.00 25.16 110 GLN A C 1
ATOM 822 O O . GLN A 1 110 ? -11.234 17.226 -14.170 1.00 25.16 110 GLN A O 1
ATOM 827 N N . ALA A 1 111 ? -10.700 15.071 -13.761 1.00 25.73 111 ALA A N 1
ATOM 828 C CA . ALA A 1 111 ? -11.553 14.417 -14.761 1.00 25.73 111 ALA A CA 1
ATOM 829 C C . ALA A 1 111 ? -12.665 13.590 -14.062 1.00 25.73 111 ALA A C 1
ATOM 831 O O . ALA A 1 111 ? -12.496 13.229 -12.895 1.00 25.73 111 ALA A O 1
ATOM 832 N N . PRO A 1 112 ? -13.812 13.319 -14.720 1.00 23.98 112 PRO A N 1
ATOM 833 C CA . PRO A 1 112 ? -14.997 12.749 -14.078 1.00 23.98 112 PRO A CA 1
ATOM 834 C C . PRO A 1 112 ? -14.877 11.244 -13.794 1.00 23.98 112 PRO A C 1
ATOM 836 O O . PRO A 1 112 ? -14.232 10.498 -14.526 1.00 23.98 112 PRO A O 1
ATOM 839 N N . VAL A 1 113 ? -15.546 10.824 -12.717 1.00 27.14 113 VAL A N 1
ATOM 840 C CA . VAL A 1 113 ? -15.604 9.457 -12.179 1.00 27.14 113 VAL A CA 1
ATOM 841 C C . VAL A 1 113 ? -16.243 8.502 -13.195 1.00 27.14 113 VAL A C 1
ATOM 843 O O . VAL A 1 113 ? -17.396 8.691 -13.582 1.00 27.14 113 VAL A O 1
ATOM 846 N N . ALA A 1 114 ? -15.488 7.485 -13.619 1.00 27.75 114 ALA A N 1
ATOM 847 C CA . ALA A 1 114 ? -15.984 6.372 -14.424 1.00 27.75 114 ALA A CA 1
ATOM 848 C C . ALA A 1 114 ? -16.707 5.334 -13.546 1.00 27.75 114 ALA A C 1
ATOM 850 O O . ALA A 1 114 ? -16.368 5.144 -12.379 1.00 27.75 114 ALA A O 1
ATOM 851 N N . SER A 1 115 ? -17.716 4.700 -14.139 1.00 28.09 115 SER A N 1
ATOM 852 C CA . SER A 1 115 ? -18.599 3.676 -13.574 1.00 28.09 115 SER A CA 1
ATOM 853 C C . SER A 1 115 ? -17.869 2.421 -13.082 1.00 28.09 115 SER A C 1
ATOM 855 O O . SER A 1 115 ? -16.794 2.092 -13.579 1.00 28.09 115 SER A O 1
ATOM 857 N N . ASP A 1 116 ? -18.513 1.741 -12.127 1.00 27.45 116 ASP A N 1
ATOM 858 C CA . ASP A 1 116 ? -18.055 0.556 -11.391 1.00 27.45 116 ASP A CA 1
ATOM 859 C C . ASP A 1 116 ? -17.240 -0.449 -12.234 1.00 27.45 116 ASP A C 1
ATOM 861 O O . ASP A 1 116 ? -17.696 -0.851 -13.309 1.00 27.45 116 ASP A O 1
ATOM 865 N N . PRO A 1 117 ? -16.068 -0.912 -11.756 1.00 33.41 117 PRO A N 1
ATOM 866 C CA . PRO A 1 117 ? -15.375 -2.018 -12.397 1.00 33.41 117 PRO A CA 1
ATOM 867 C C . PRO A 1 117 ? -16.133 -3.331 -12.154 1.00 33.41 117 PRO A C 1
ATOM 869 O O . PRO A 1 117 ? -16.531 -3.646 -11.030 1.00 33.41 117 PRO A O 1
ATOM 872 N N . GLU A 1 118 ? -16.301 -4.111 -13.224 1.00 27.05 118 GLU A N 1
ATOM 873 C CA . GLU A 1 118 ? -16.681 -5.523 -13.152 1.00 27.05 118 GLU A CA 1
ATOM 874 C C . GLU A 1 118 ? -15.725 -6.299 -12.225 1.00 27.05 118 GLU A C 1
ATOM 876 O O . GLU A 1 118 ? -14.536 -5.972 -12.145 1.00 27.05 118 GLU A O 1
ATOM 881 N N . PRO A 1 119 ? -16.211 -7.338 -11.523 1.00 29.97 119 PRO A N 1
ATOM 882 C CA . PRO A 1 119 ? -15.397 -8.099 -10.589 1.00 29.97 119 PRO A CA 1
ATOM 883 C C . PRO A 1 119 ? -14.376 -8.949 -11.354 1.00 29.97 119 PRO A C 1
ATOM 885 O O . PRO A 1 119 ? -14.670 -10.054 -11.810 1.00 29.97 119 PRO A O 1
ATOM 888 N N . GLU A 1 120 ? -13.157 -8.435 -11.491 1.00 38.44 120 GLU A N 1
ATOM 889 C CA . GLU A 1 120 ? -12.019 -9.222 -11.954 1.00 38.44 120 GLU A CA 1
ATOM 890 C C . GLU A 1 120 ? -11.608 -10.262 -10.900 1.00 38.44 120 GLU A C 1
ATOM 892 O O . GLU A 1 120 ? -11.835 -10.095 -9.701 1.00 38.44 120 GLU A O 1
ATOM 897 N N . ALA A 1 121 ? -11.049 -11.375 -11.382 1.00 32.47 121 ALA A N 1
ATOM 898 C CA . ALA A 1 121 ? -10.777 -12.599 -10.638 1.00 32.47 121 ALA A CA 1
ATOM 899 C C . ALA A 1 121 ? -10.242 -12.359 -9.215 1.00 32.47 121 ALA A C 1
ATOM 901 O O . ALA A 1 121 ? -9.195 -11.741 -9.016 1.00 32.47 121 ALA A O 1
ATOM 902 N N . LYS A 1 122 ? -10.966 -12.912 -8.233 1.00 30.25 122 LYS A N 1
ATOM 903 C CA . LYS A 1 122 ? -10.591 -12.932 -6.816 1.00 30.25 122 LYS A CA 1
ATOM 904 C C . LYS A 1 122 ? -9.135 -13.374 -6.676 1.00 30.25 122 LYS A C 1
ATOM 906 O O . LYS A 1 122 ? -8.804 -14.501 -7.044 1.00 30.25 122 LYS A O 1
ATOM 911 N N . ALA A 1 123 ? -8.294 -12.508 -6.113 1.00 36.34 123 ALA A N 1
ATOM 912 C CA . ALA A 1 123 ? -6.966 -12.895 -5.666 1.00 36.34 123 ALA A CA 1
ATOM 913 C C . ALA A 1 123 ? -7.103 -14.106 -4.732 1.00 36.34 123 ALA A C 1
ATOM 915 O O . ALA A 1 123 ? -7.869 -14.070 -3.764 1.00 36.34 123 ALA A O 1
ATOM 916 N N . GLU A 1 124 ? -6.402 -15.198 -5.047 1.00 30.97 124 GLU A N 1
ATOM 917 C CA . GLU A 1 124 ? -6.362 -16.366 -4.173 1.00 30.97 124 GLU A CA 1
ATOM 918 C C . GLU A 1 124 ? -5.963 -15.928 -2.755 1.00 30.97 124 GLU A C 1
ATOM 920 O O . GLU A 1 124 ? -5.073 -15.080 -2.599 1.00 30.97 124 GLU A O 1
ATOM 925 N N . PRO A 1 125 ? -6.597 -16.480 -1.704 1.00 34.94 125 PRO A N 1
ATOM 926 C CA . PRO A 1 125 ? -6.231 -16.148 -0.339 1.00 34.94 125 PRO A CA 1
ATOM 927 C C . PRO A 1 125 ? -4.739 -16.418 -0.154 1.00 34.94 125 PRO A C 1
ATOM 929 O O . PRO A 1 125 ? -4.264 -17.540 -0.344 1.00 34.94 125 PRO A O 1
ATOM 932 N N . SER A 1 126 ? -3.993 -15.368 0.201 1.00 42.59 126 SER A N 1
ATOM 933 C CA . SER A 1 126 ? -2.567 -15.492 0.487 1.00 42.59 126 SER A CA 1
ATOM 934 C C . SER A 1 126 ? -2.393 -16.564 1.571 1.00 42.59 126 SER A C 1
ATOM 936 O O . SER A 1 126 ? -3.007 -16.456 2.637 1.00 42.59 126 SER A O 1
ATOM 938 N N . PRO A 1 127 ? -1.614 -17.628 1.322 1.00 43.78 127 PRO A N 1
ATOM 939 C CA . PRO A 1 127 ? -1.410 -18.672 2.313 1.00 43.78 127 PRO A CA 1
ATOM 940 C C . PRO A 1 127 ? -0.747 -18.081 3.551 1.00 43.78 127 PRO A C 1
ATOM 942 O O . PRO A 1 127 ? -0.032 -17.081 3.461 1.00 43.78 127 PRO A O 1
ATOM 945 N N . LYS A 1 128 ? -0.963 -18.717 4.710 1.00 50.47 128 LYS A N 1
ATOM 946 C CA . LYS A 1 128 ? -0.317 -18.325 5.970 1.00 50.47 128 LYS A CA 1
ATOM 947 C C . LYS A 1 128 ? 1.184 -18.126 5.730 1.00 50.47 128 LYS A C 1
ATOM 949 O O . LYS A 1 128 ? 1.894 -19.069 5.374 1.00 50.47 128 LYS A O 1
ATOM 954 N N . ALA A 1 129 ? 1.635 -16.882 5.873 1.00 53.94 129 ALA A N 1
ATOM 955 C CA . ALA A 1 129 ? 3.000 -16.495 5.567 1.00 53.94 129 ALA A CA 1
ATOM 956 C C . ALA A 1 129 ? 3.985 -17.301 6.434 1.00 53.94 129 ALA A C 1
ATOM 958 O O . ALA A 1 129 ? 3.833 -17.363 7.652 1.00 53.94 129 ALA A O 1
ATOM 959 N N . GLY A 1 130 ? 4.974 -17.943 5.803 1.00 58.72 130 GLY A N 1
ATOM 960 C CA . GLY A 1 130 ? 5.981 -18.778 6.471 1.00 58.72 130 GLY A CA 1
ATOM 961 C C . GLY A 1 130 ? 5.864 -20.291 6.241 1.00 58.72 130 GLY A C 1
ATOM 962 O O . GLY A 1 130 ? 6.685 -21.023 6.782 1.00 58.72 130 GLY A O 1
ATOM 963 N N . ALA A 1 131 ? 4.891 -20.768 5.455 1.00 78.50 131 ALA A N 1
ATOM 964 C CA . ALA A 1 131 ? 4.698 -22.202 5.211 1.00 78.50 131 ALA A CA 1
ATOM 965 C C . ALA A 1 131 ? 5.505 -22.785 4.031 1.00 78.50 131 ALA A C 1
ATOM 967 O O . ALA A 1 131 ? 5.671 -24.000 3.972 1.00 78.50 131 ALA A O 1
ATOM 968 N N . ARG A 1 132 ? 5.987 -21.964 3.085 1.00 93.56 132 ARG A N 1
ATOM 969 C CA . ARG A 1 132 ? 6.671 -22.455 1.874 1.00 93.56 132 ARG A CA 1
ATOM 970 C C . ARG A 1 132 ? 8.188 -22.427 2.018 1.00 93.56 132 ARG A C 1
ATOM 972 O O . ARG A 1 132 ? 8.762 -21.455 2.512 1.00 93.56 132 ARG A O 1
ATOM 979 N N . SER A 1 133 ? 8.843 -23.467 1.518 1.00 95.06 133 SER A N 1
ATOM 980 C CA . SER A 1 133 ? 10.297 -23.538 1.392 1.00 95.06 133 SER A CA 1
ATOM 981 C C . SER A 1 133 ? 10.829 -22.530 0.358 1.00 95.06 133 SER A C 1
ATOM 983 O O . SER A 1 133 ? 10.104 -22.121 -0.558 1.00 95.06 133 SER A O 1
ATOM 985 N N . PRO A 1 134 ? 12.119 -22.148 0.436 1.00 96.50 134 PRO A N 1
ATOM 986 C CA . PRO A 1 134 ? 12.741 -21.306 -0.585 1.00 96.50 134 PRO A CA 1
ATOM 987 C C . PRO A 1 134 ? 12.636 -21.871 -2.010 1.00 96.50 134 PRO A C 1
ATOM 989 O O . PRO A 1 134 ? 12.430 -21.118 -2.960 1.00 96.50 134 PRO A O 1
ATOM 992 N N . ALA A 1 135 ? 12.730 -23.195 -2.168 1.00 96.94 135 ALA A N 1
ATOM 993 C CA . ALA A 1 135 ? 12.649 -23.848 -3.472 1.00 96.94 135 ALA A CA 1
ATOM 994 C C . ALA A 1 135 ? 11.249 -23.732 -4.098 1.00 96.94 135 ALA A C 1
ATOM 996 O O . ALA A 1 135 ? 11.135 -23.461 -5.295 1.00 96.94 135 ALA A O 1
ATOM 997 N N . GLU A 1 136 ? 10.193 -23.886 -3.294 1.00 97.31 136 GLU A N 1
ATOM 998 C CA . GLU A 1 136 ? 8.805 -23.737 -3.745 1.00 97.31 136 GLU A CA 1
ATOM 999 C C . GLU A 1 136 ? 8.506 -22.300 -4.172 1.00 97.31 136 GLU A C 1
ATOM 1001 O O . GLU A 1 136 ? 7.957 -22.082 -5.251 1.00 97.31 136 GLU A O 1
ATOM 1006 N N . VAL A 1 137 ? 8.910 -21.306 -3.372 1.00 97.50 137 VAL A N 1
ATOM 1007 C CA . VAL A 1 137 ? 8.722 -19.892 -3.734 1.00 97.50 137 VAL A CA 1
ATOM 1008 C C . VAL A 1 137 ? 9.504 -19.540 -4.999 1.00 97.50 137 VAL A C 1
ATOM 1010 O O . VAL A 1 137 ? 8.938 -18.934 -5.907 1.00 97.50 137 VAL A O 1
ATOM 1013 N N . ALA A 1 138 ? 10.751 -19.994 -5.134 1.00 97.81 138 ALA A N 1
ATOM 1014 C CA . ALA A 1 138 ? 11.521 -19.792 -6.359 1.00 97.81 138 ALA A CA 1
ATOM 1015 C C . ALA A 1 138 ? 10.857 -20.452 -7.586 1.00 97.81 138 ALA A C 1
ATOM 1017 O O . ALA A 1 138 ? 10.897 -19.900 -8.686 1.00 97.81 138 ALA A O 1
ATOM 1018 N N . ALA A 1 139 ? 10.221 -21.618 -7.425 1.00 97.50 139 ALA A N 1
ATOM 1019 C CA . ALA A 1 139 ? 9.469 -22.263 -8.502 1.00 97.50 139 ALA A CA 1
ATOM 1020 C C . ALA A 1 139 ? 8.219 -21.462 -8.904 1.00 97.50 139 ALA A C 1
ATOM 1022 O O . ALA A 1 139 ? 7.968 -21.307 -10.100 1.00 97.50 139 ALA A O 1
ATOM 1023 N N . LEU A 1 140 ? 7.476 -20.909 -7.936 1.00 96.81 140 LEU A N 1
ATOM 1024 C CA . LEU A 1 140 ? 6.329 -20.028 -8.198 1.00 96.81 140 LEU A CA 1
ATOM 1025 C C . LEU A 1 140 ? 6.746 -18.782 -8.984 1.00 96.81 140 LEU A C 1
ATOM 1027 O O . LEU A 1 140 ? 6.118 -18.459 -9.990 1.00 96.81 140 LEU A O 1
ATOM 1031 N N . ILE A 1 141 ? 7.831 -18.130 -8.563 1.00 98.31 141 ILE A N 1
ATOM 1032 C CA . ILE A 1 141 ? 8.376 -16.933 -9.218 1.00 98.31 141 ILE A CA 1
ATOM 1033 C C . ILE A 1 141 ? 8.769 -17.243 -10.662 1.00 98.31 141 ILE A C 1
ATOM 1035 O O . ILE A 1 141 ? 8.330 -16.553 -11.582 1.00 98.31 141 ILE A O 1
ATOM 1039 N N . ARG A 1 142 ? 9.533 -18.322 -10.885 1.00 97.31 142 ARG A N 1
ATOM 1040 C CA . ARG A 1 142 ? 9.925 -18.742 -12.240 1.00 97.31 142 ARG A CA 1
ATOM 1041 C C . ARG A 1 142 ? 8.714 -19.041 -13.118 1.00 97.31 142 ARG A C 1
ATOM 1043 O O . ARG A 1 142 ? 8.677 -18.585 -14.255 1.00 97.31 142 ARG A O 1
ATOM 1050 N N . LYS A 1 143 ? 7.727 -19.781 -12.603 1.00 96.12 143 LYS A N 1
ATOM 1051 C CA . LYS A 1 143 ? 6.514 -20.140 -13.354 1.00 96.12 143 LYS A CA 1
ATOM 1052 C C . LYS A 1 143 ? 5.707 -18.898 -13.745 1.00 96.12 143 LYS A C 1
ATOM 1054 O O . LYS A 1 143 ? 5.330 -18.758 -14.906 1.00 96.12 143 LYS A O 1
ATOM 1059 N N . ALA A 1 144 ? 5.456 -18.005 -12.789 1.00 95.75 144 ALA A N 1
ATOM 1060 C CA . ALA A 1 144 ? 4.661 -16.804 -13.017 1.00 95.75 144 ALA A CA 1
ATOM 1061 C C . ALA A 1 144 ? 5.368 -15.820 -13.958 1.00 95.75 144 ALA A C 1
ATOM 1063 O O . ALA A 1 144 ? 4.751 -15.302 -14.879 1.00 95.75 144 ALA A O 1
ATOM 1064 N N . GLY A 1 145 ? 6.666 -15.583 -13.764 1.00 94.19 145 GLY A N 1
ATOM 1065 C CA . GLY A 1 145 ? 7.433 -14.644 -14.581 1.00 94.19 145 GLY A CA 1
ATOM 1066 C C . GLY A 1 145 ? 7.717 -15.114 -16.007 1.00 94.19 145 GLY A C 1
ATOM 1067 O O . GLY A 1 145 ? 7.840 -14.289 -16.907 1.00 94.19 145 GLY A O 1
ATOM 1068 N N . ALA A 1 146 ? 7.777 -16.430 -16.236 1.00 89.88 146 ALA A N 1
ATOM 1069 C CA . ALA A 1 146 ? 7.984 -17.005 -17.566 1.00 89.88 146 ALA A CA 1
ATOM 1070 C C . ALA A 1 146 ? 6.726 -16.994 -18.452 1.00 89.88 146 ALA A C 1
ATOM 1072 O O . ALA A 1 146 ? 6.813 -17.349 -19.626 1.00 89.88 146 ALA A O 1
ATOM 1073 N N . THR A 1 147 ? 5.563 -16.622 -17.911 1.00 88.88 147 THR A N 1
ATOM 1074 C CA . THR A 1 147 ? 4.290 -16.636 -18.641 1.00 88.88 147 THR A CA 1
ATOM 1075 C C . THR A 1 147 ? 3.556 -15.300 -18.502 1.00 88.88 147 THR A C 1
ATOM 1077 O O . THR A 1 147 ? 3.462 -14.754 -17.394 1.00 88.88 147 THR A O 1
ATOM 1080 N N . PRO A 1 148 ? 3.000 -14.745 -19.595 1.00 85.38 148 PRO A N 1
ATOM 1081 C CA . PRO A 1 148 ? 2.125 -13.584 -19.495 1.00 85.38 148 PRO A CA 1
ATOM 1082 C C . PRO A 1 148 ? 0.911 -13.868 -18.585 1.00 85.38 148 PRO A C 1
ATOM 1084 O O . PRO A 1 148 ? 0.478 -15.019 -18.487 1.00 85.38 148 PRO A O 1
ATOM 1087 N N . PRO A 1 149 ? 0.357 -12.856 -17.891 1.00 91.81 149 PRO A N 1
ATOM 1088 C CA . PRO A 1 149 ? -0.921 -12.992 -17.189 1.00 91.81 149 PRO A CA 1
ATOM 1089 C C . PRO A 1 149 ? -2.063 -13.396 -18.134 1.00 91.81 149 PRO A C 1
ATOM 1091 O O . PRO A 1 149 ? -2.025 -13.071 -19.315 1.00 91.81 149 PRO A O 1
ATOM 1094 N N . GLU A 1 150 ? -3.123 -14.015 -17.612 1.00 93.88 150 GLU A N 1
ATOM 1095 C CA . GLU A 1 150 ? -4.260 -14.491 -18.426 1.00 93.88 150 GLU A CA 1
ATOM 1096 C C . GLU A 1 150 ? -4.937 -13.378 -19.242 1.00 93.88 150 GLU A C 1
ATOM 1098 O O . GLU A 1 150 ? -5.347 -13.587 -20.379 1.00 93.88 150 GLU A O 1
ATOM 1103 N N . TRP A 1 151 ? -4.999 -12.163 -18.693 1.00 94.56 151 TRP A N 1
ATOM 1104 C CA . TRP A 1 151 ? -5.585 -10.999 -19.359 1.00 94.56 151 TRP A CA 1
ATOM 1105 C C . TRP A 1 151 ? -4.694 -10.384 -20.449 1.00 94.56 151 TRP A C 1
ATOM 1107 O O . TRP A 1 151 ? -5.128 -9.457 -21.134 1.00 94.56 151 TRP A O 1
ATOM 1117 N N . TYR A 1 152 ? -3.446 -10.836 -20.594 1.00 95.06 152 TYR A N 1
ATOM 1118 C CA . TYR A 1 152 ? -2.426 -10.148 -21.387 1.00 95.06 152 TYR A CA 1
ATOM 1119 C C . TYR A 1 152 ? -2.781 -10.050 -22.872 1.00 95.06 152 TYR A C 1
ATOM 1121 O O . TYR A 1 152 ? -2.711 -8.959 -23.434 1.00 95.06 152 TYR A O 1
ATOM 1129 N N . GLU A 1 153 ? -3.202 -11.157 -23.488 1.00 94.62 153 GLU A N 1
ATOM 1130 C CA . GLU A 1 153 ? -3.572 -11.189 -24.912 1.00 94.62 153 GLU A CA 1
ATOM 1131 C C . GLU A 1 153 ? -4.875 -10.433 -25.195 1.00 94.62 153 GLU A C 1
ATOM 1133 O O . GLU A 1 153 ? -5.033 -9.830 -26.252 1.00 94.62 153 GLU A O 1
ATOM 1138 N N . ALA A 1 154 ? -5.794 -10.406 -24.226 1.00 96.38 154 ALA A N 1
ATOM 1139 C CA . ALA A 1 154 ? -7.044 -9.659 -24.332 1.00 96.38 154 ALA A CA 1
ATOM 1140 C C . ALA A 1 154 ? -6.858 -8.145 -24.133 1.00 96.38 154 ALA A C 1
ATOM 1142 O O . ALA A 1 154 ? -7.756 -7.368 -24.448 1.00 96.38 154 ALA A O 1
ATOM 1143 N N . THR A 1 155 ? -5.713 -7.714 -23.595 1.00 97.00 155 THR A N 1
ATOM 1144 C CA . THR A 1 155 ? -5.436 -6.305 -23.311 1.00 97.00 155 THR A CA 1
ATOM 1145 C C . THR A 1 155 ? -4.786 -5.639 -24.522 1.00 97.00 155 THR A C 1
ATOM 1147 O O . THR A 1 155 ? -3.659 -5.998 -24.879 1.00 97.00 155 THR A O 1
ATOM 1150 N N . PRO A 1 156 ? -5.431 -4.629 -25.135 1.00 94.25 156 PRO A N 1
ATOM 1151 C CA . PRO A 1 156 ? -4.847 -3.910 -26.257 1.00 94.25 156 PRO A CA 1
ATOM 1152 C C . PRO A 1 156 ? -3.537 -3.217 -25.873 1.00 94.25 156 PRO A C 1
ATOM 1154 O O . PRO A 1 156 ? -3.395 -2.657 -24.782 1.00 94.25 156 PRO A O 1
ATOM 1157 N N . LEU A 1 157 ? -2.585 -3.211 -26.804 1.00 95.25 157 LEU A N 1
ATOM 1158 C CA . LEU A 1 157 ? -1.401 -2.366 -26.710 1.00 95.25 157 LEU A CA 1
ATOM 1159 C C . LEU A 1 157 ? -1.769 -0.949 -27.175 1.00 95.25 157 LEU A C 1
ATOM 1161 O O . LEU A 1 157 ? -1.620 -0.622 -28.348 1.00 95.25 157 LEU A O 1
ATOM 1165 N N . ASP A 1 158 ? -2.269 -0.132 -26.249 1.00 90.00 158 ASP A N 1
ATOM 1166 C CA . ASP A 1 158 ? -2.625 1.269 -26.494 1.00 90.00 158 ASP A CA 1
ATOM 1167 C C . ASP A 1 158 ? -1.725 2.217 -25.687 1.00 90.00 158 ASP A C 1
ATOM 1169 O O . ASP A 1 158 ? -1.635 2.144 -24.455 1.00 90.00 158 ASP A O 1
ATOM 1173 N N . TYR A 1 159 ? -1.030 3.102 -26.399 1.00 94.75 159 TYR A N 1
ATOM 1174 C CA . TYR A 1 159 ? -0.222 4.175 -25.832 1.00 94.75 159 TYR A CA 1
ATOM 1175 C C . TYR A 1 159 ? -0.124 5.358 -26.813 1.00 94.75 159 TYR A C 1
ATOM 1177 O O . TYR A 1 159 ? -0.199 5.164 -28.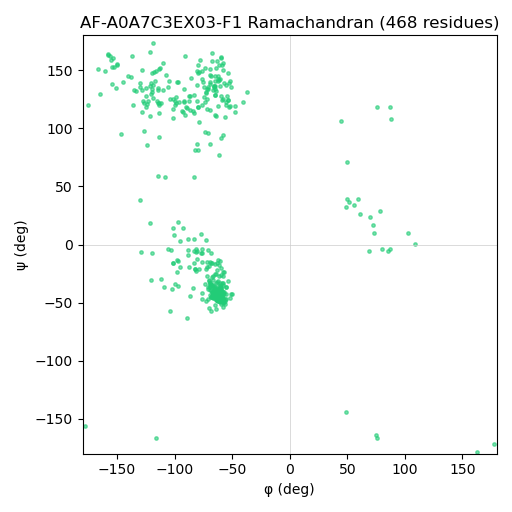034 1.00 94.75 159 TYR A O 1
ATOM 1185 N N . PRO A 1 160 ? 0.071 6.598 -26.315 1.00 94.94 160 PRO A N 1
ATOM 1186 C CA . PRO A 1 160 ? 0.189 7.768 -27.176 1.00 94.94 160 PRO A CA 1
ATOM 1187 C C . PRO A 1 160 ? 1.340 7.622 -28.176 1.00 94.94 160 PRO A C 1
ATOM 1189 O O . PRO A 1 160 ? 2.495 7.455 -27.787 1.00 94.94 160 PRO A O 1
ATOM 1192 N N . GLN A 1 161 ? 1.042 7.774 -29.468 1.00 95.19 161 GLN A N 1
ATOM 1193 C CA . GLN A 1 161 ? 2.041 7.690 -30.547 1.00 95.19 161 GLN A CA 1
ATOM 1194 C C . GLN A 1 161 ? 3.113 8.785 -30.462 1.00 95.19 161 GLN A C 1
ATOM 1196 O O . GLN A 1 161 ? 4.163 8.697 -31.087 1.00 95.19 161 GLN A O 1
ATOM 1201 N N . SER A 1 162 ? 2.853 9.834 -29.681 1.00 95.12 162 SER A N 1
ATOM 1202 C CA . SER A 1 162 ? 3.795 10.914 -29.422 1.00 95.12 162 SER A CA 1
ATOM 1203 C C . SER A 1 162 ? 4.840 10.597 -28.350 1.00 95.12 162 SER A C 1
ATOM 1205 O O . SER A 1 162 ? 5.711 11.444 -28.139 1.00 95.12 162 SER A O 1
ATOM 1207 N N . LEU A 1 163 ? 4.749 9.453 -27.661 1.00 96.12 163 LEU A N 1
ATOM 1208 C CA . LEU A 1 163 ? 5.723 9.060 -26.645 1.00 96.12 163 LEU A CA 1
ATOM 1209 C C . LEU A 1 163 ? 7.103 8.842 -27.263 1.00 96.12 163 LEU A C 1
ATOM 1211 O O . LEU A 1 163 ? 7.253 8.123 -28.249 1.00 96.12 163 LEU A O 1
ATOM 1215 N N . ASP A 1 164 ? 8.122 9.420 -26.633 1.00 95.62 164 ASP A N 1
ATOM 1216 C CA . ASP A 1 164 ? 9.511 9.128 -26.956 1.00 95.62 164 ASP A CA 1
ATOM 1217 C C . ASP A 1 164 ? 9.885 7.742 -26.418 1.00 95.62 164 ASP A C 1
ATOM 1219 O O . ASP A 1 164 ? 10.223 7.572 -25.240 1.00 95.62 164 ASP A O 1
ATOM 1223 N N . LEU A 1 165 ? 9.812 6.748 -27.305 1.00 96.56 165 LEU A N 1
ATOM 1224 C CA . LEU A 1 165 ? 10.144 5.362 -26.999 1.00 96.56 165 LEU A CA 1
ATOM 1225 C C . LEU A 1 165 ? 11.639 5.130 -26.789 1.00 96.56 165 LEU A C 1
ATOM 1227 O O . LEU A 1 165 ? 11.986 4.020 -26.426 1.00 96.56 165 LEU A O 1
ATOM 1231 N N . SER A 1 166 ? 12.531 6.111 -26.980 1.00 94.88 166 SER A N 1
ATOM 1232 C CA . SER A 1 166 ? 13.927 5.976 -26.529 1.00 94.88 166 SER A CA 1
ATOM 1233 C C . SER A 1 166 ? 14.048 6.060 -25.003 1.00 94.88 166 SER A C 1
ATOM 1235 O O . SER A 1 166 ? 15.027 5.581 -24.429 1.00 94.88 166 SER A O 1
ATOM 1237 N N . TRP A 1 167 ? 13.021 6.623 -24.356 1.00 95.12 167 TRP A N 1
ATOM 1238 C CA . TRP A 1 167 ? 12.908 6.844 -22.922 1.00 95.12 167 TRP A CA 1
ATOM 1239 C C . TRP A 1 167 ? 14.151 7.525 -22.326 1.00 95.12 167 TRP A C 1
ATOM 1241 O O . TRP A 1 167 ? 14.907 6.913 -21.570 1.00 95.12 167 TRP A O 1
ATOM 1251 N N . PRO A 1 168 ? 14.398 8.811 -22.606 1.00 91.50 168 PRO A N 1
ATOM 1252 C CA . PRO A 1 168 ? 15.466 9.527 -21.923 1.00 91.50 168 PRO A CA 1
ATOM 1253 C C . PRO A 1 168 ? 15.177 9.586 -20.416 1.00 91.50 168 PRO A C 1
ATOM 1255 O O . PRO A 1 168 ? 14.030 9.761 -19.994 1.00 91.50 168 PRO A O 1
ATOM 1258 N N . GLU A 1 169 ? 16.221 9.424 -19.598 1.00 84.19 169 GLU A N 1
ATOM 1259 C CA . GLU A 1 169 ? 16.110 9.500 -18.134 1.00 84.19 169 GLU A CA 1
ATOM 1260 C C . GLU A 1 169 ? 15.617 10.874 -17.679 1.00 84.19 169 GLU A C 1
ATOM 1262 O O . GLU A 1 169 ? 14.721 10.973 -16.845 1.00 84.19 169 GLU A O 1
ATOM 1267 N N . LYS A 1 170 ? 16.154 11.933 -18.292 1.00 87.62 170 LYS A N 1
ATOM 1268 C CA . LYS A 1 170 ? 15.683 13.297 -18.080 1.00 87.62 170 LYS A CA 1
ATOM 1269 C C . LYS A 1 170 ? 14.633 13.636 -19.142 1.00 87.62 170 LYS A C 1
ATOM 1271 O O . LYS A 1 170 ? 14.983 13.697 -20.324 1.00 87.62 170 LYS A O 1
ATOM 1276 N N . PRO A 1 171 ? 13.362 13.848 -18.762 1.00 85.06 171 PRO A N 1
ATOM 1277 C CA . PRO A 1 171 ? 12.357 14.325 -19.700 1.00 85.06 171 PRO A CA 1
ATOM 1278 C C . PRO A 1 171 ? 12.744 15.711 -20.230 1.00 85.06 171 PRO A C 1
ATOM 1280 O O . PRO A 1 171 ? 13.314 16.530 -19.513 1.00 85.06 171 PRO A O 1
ATOM 1283 N N . GLN A 1 172 ? 12.426 15.972 -21.496 1.00 83.19 172 GLN A N 1
ATOM 1284 C CA . GLN A 1 172 ? 12.647 17.273 -22.122 1.00 83.19 172 GLN A CA 1
ATOM 1285 C C . GLN A 1 172 ? 11.443 18.186 -21.872 1.00 83.19 172 GLN A C 1
ATOM 1287 O O . GLN A 1 172 ? 10.311 17.825 -22.196 1.00 83.19 172 GLN A O 1
ATOM 1292 N N . GLY A 1 173 ? 11.694 19.389 -21.355 1.00 87.06 173 GLY A N 1
ATOM 1293 C CA . GLY A 1 173 ? 10.654 20.396 -21.140 1.00 87.06 173 GLY A CA 1
ATOM 1294 C C . GLY A 1 173 ? 9.741 20.121 -19.931 1.00 87.06 173 GLY A C 1
ATOM 1295 O O . GLY A 1 173 ? 10.103 19.355 -19.037 1.00 87.06 173 GLY A O 1
ATOM 1296 N N . PRO A 1 174 ? 8.578 20.798 -19.854 1.00 91.88 174 PRO A N 1
ATOM 1297 C CA . PRO A 1 174 ? 7.649 20.652 -18.736 1.00 91.88 174 PRO A CA 1
ATOM 1298 C C . PRO A 1 174 ? 7.012 19.256 -18.703 1.00 91.88 174 PRO A C 1
ATOM 1300 O O . PRO A 1 174 ? 7.034 18.524 -19.692 1.00 91.88 174 PRO A O 1
ATOM 1303 N N . TRP A 1 175 ? 6.393 18.912 -17.569 1.00 92.00 175 TRP A N 1
ATOM 1304 C CA . TRP A 1 175 ? 5.662 17.654 -17.405 1.00 92.00 175 TRP A CA 1
ATOM 1305 C C . TRP A 1 175 ? 4.638 17.441 -18.531 1.00 92.00 175 TRP A C 1
ATOM 1307 O O . TRP A 1 175 ? 3.708 18.229 -18.707 1.00 92.00 175 TRP A O 1
ATOM 1317 N N . ASN A 1 176 ? 4.815 16.365 -19.292 1.00 93.25 176 ASN A N 1
ATOM 1318 C CA . ASN A 1 176 ? 3.996 15.976 -20.424 1.00 93.25 176 ASN A CA 1
ATOM 1319 C C . ASN A 1 176 ? 3.914 14.434 -20.547 1.00 93.25 176 ASN A C 1
ATOM 1321 O O . ASN A 1 176 ? 4.763 13.804 -21.196 1.00 93.25 176 ASN A O 1
ATOM 1325 N N . PRO A 1 177 ? 2.857 13.807 -19.994 1.00 93.06 177 PRO A N 1
ATOM 1326 C CA . PRO A 1 177 ? 2.681 12.355 -20.017 1.00 93.06 177 PRO A CA 1
ATOM 1327 C C . PRO A 1 177 ? 2.400 11.791 -21.417 1.00 93.06 177 PRO A C 1
ATOM 1329 O O . PRO A 1 177 ? 2.418 10.581 -21.592 1.00 93.06 177 PRO A O 1
ATOM 1332 N N . SER A 1 178 ? 2.187 12.630 -22.434 1.00 93.88 178 SER A N 1
ATOM 1333 C CA . SER A 1 178 ? 2.080 12.189 -23.830 1.00 93.88 178 SER A CA 1
ATOM 1334 C C . SER A 1 178 ? 3.436 12.133 -24.541 1.00 93.88 178 SER A C 1
ATOM 1336 O O . SER A 1 178 ? 3.492 11.735 -25.705 1.00 93.88 178 SER A O 1
ATOM 1338 N N . LYS A 1 179 ? 4.527 12.562 -23.889 1.00 94.12 179 LYS A N 1
ATOM 1339 C CA . LYS A 1 179 ? 5.874 12.649 -24.481 1.00 94.12 179 LYS A CA 1
ATOM 1340 C C . LYS A 1 179 ? 6.925 11.809 -23.763 1.00 94.12 179 LYS A C 1
ATOM 1342 O O . LYS A 1 179 ? 7.835 11.324 -24.425 1.00 94.12 179 LYS A O 1
ATOM 1347 N N . ASN A 1 180 ? 6.806 11.596 -22.453 1.00 95.00 180 ASN A N 1
ATOM 1348 C CA . ASN A 1 180 ? 7.766 10.804 -21.682 1.00 95.00 180 ASN A CA 1
ATOM 1349 C C . ASN A 1 180 ? 7.107 9.585 -21.023 1.00 95.00 180 ASN A C 1
ATOM 1351 O O . ASN A 1 180 ? 6.075 9.710 -20.367 1.00 95.00 180 ASN A O 1
ATOM 1355 N N . ILE A 1 181 ? 7.746 8.417 -21.146 1.00 96.38 181 ILE A N 1
ATOM 1356 C CA . ILE A 1 181 ? 7.229 7.148 -20.614 1.00 96.38 181 ILE A CA 1
ATOM 1357 C C . ILE A 1 181 ? 7.081 7.173 -19.088 1.00 96.38 181 ILE A C 1
ATOM 1359 O O . ILE A 1 181 ? 6.058 6.730 -18.580 1.00 96.38 181 ILE A O 1
ATOM 1363 N N . GLY A 1 182 ? 8.046 7.717 -18.342 1.00 94.19 182 GLY A N 1
ATOM 1364 C CA . GLY A 1 182 ? 7.953 7.779 -16.878 1.00 94.19 182 GLY A CA 1
ATOM 1365 C C . GLY A 1 182 ? 6.752 8.608 -16.417 1.00 94.19 182 GLY A C 1
ATOM 1366 O O . GLY A 1 182 ? 5.987 8.186 -15.553 1.00 94.19 182 GLY A O 1
ATOM 1367 N N . GLN A 1 183 ? 6.528 9.748 -17.071 1.00 94.69 183 GLN A N 1
ATOM 1368 C CA . GLN A 1 183 ? 5.389 10.626 -16.795 1.00 94.69 183 GLN A CA 1
ATOM 1369 C C . GLN A 1 183 ? 4.054 10.003 -17.232 1.00 94.69 183 GLN A C 1
ATOM 1371 O O . GLN A 1 183 ? 3.050 10.153 -16.535 1.00 94.69 183 GLN A O 1
ATOM 1376 N N . TYR A 1 184 ? 4.040 9.267 -18.350 1.00 96.19 184 TYR A N 1
ATOM 1377 C CA . TYR A 1 184 ? 2.887 8.479 -18.797 1.00 96.19 184 TYR A CA 1
ATOM 1378 C C . TYR A 1 184 ? 2.488 7.431 -17.759 1.00 96.19 184 TYR A C 1
ATOM 1380 O O . TYR A 1 184 ? 1.328 7.376 -17.344 1.00 96.19 184 TYR A O 1
ATOM 1388 N N . LEU A 1 185 ? 3.456 6.632 -17.299 1.00 95.38 185 LEU A N 1
ATOM 1389 C CA . LEU A 1 185 ? 3.228 5.627 -16.265 1.00 95.38 185 LEU A CA 1
ATOM 1390 C C . LEU A 1 185 ? 2.688 6.288 -14.994 1.00 95.38 185 LEU A C 1
ATOM 1392 O O . LEU A 1 185 ? 1.663 5.862 -14.472 1.00 95.38 185 LEU A O 1
ATOM 1396 N N . TRP A 1 186 ? 3.305 7.382 -14.551 1.00 92.19 186 TRP A N 1
ATOM 1397 C CA . TRP A 1 186 ? 2.906 8.068 -13.326 1.00 92.19 186 TRP A CA 1
ATOM 1398 C C . TRP A 1 186 ? 1.490 8.653 -13.383 1.00 92.19 186 TRP A C 1
ATOM 1400 O O . TRP A 1 186 ? 0.669 8.321 -12.533 1.00 92.19 186 TRP A O 1
ATOM 1410 N N . SER A 1 187 ? 1.192 9.500 -14.374 1.00 92.00 187 SER A N 1
ATOM 1411 C CA . SER A 1 187 ? -0.054 10.286 -14.407 1.00 92.00 187 SER A CA 1
ATOM 1412 C C . SER A 1 187 ? -1.187 9.661 -15.212 1.00 92.00 187 SER A C 1
ATOM 1414 O O . SER A 1 187 ? -2.334 10.065 -15.060 1.00 92.00 187 SER A O 1
ATOM 1416 N N . THR A 1 188 ? -0.894 8.717 -16.108 1.00 93.88 188 THR A N 1
ATOM 1417 C CA . THR A 1 188 ? -1.924 8.098 -16.961 1.00 93.88 188 THR A CA 1
ATOM 1418 C C . THR A 1 188 ? -2.196 6.655 -16.573 1.00 93.88 188 THR A C 1
ATOM 1420 O O . THR A 1 188 ? -3.349 6.230 -16.627 1.00 93.88 188 THR A O 1
ATOM 1423 N N . ILE A 1 189 ? -1.176 5.899 -16.166 1.00 94.88 189 ILE A N 1
ATOM 1424 C CA . ILE A 1 189 ? -1.358 4.501 -15.767 1.00 94.88 189 ILE A CA 1
ATOM 1425 C C . ILE A 1 189 ? -1.673 4.403 -14.278 1.00 94.88 189 ILE A C 1
ATOM 1427 O O . ILE A 1 189 ? -2.768 3.972 -13.933 1.00 94.88 189 ILE A O 1
ATOM 1431 N N . ASN A 1 190 ? -0.764 4.815 -13.393 1.00 91.75 190 ASN A N 1
ATOM 1432 C CA . ASN A 1 190 ? -0.883 4.509 -11.966 1.00 91.75 190 ASN A CA 1
ATOM 1433 C C . ASN A 1 190 ? -2.156 5.091 -11.330 1.00 91.75 190 ASN A C 1
ATOM 1435 O O . ASN A 1 190 ? -2.788 4.411 -10.524 1.00 91.75 190 ASN A O 1
ATOM 1439 N N . GLU A 1 191 ? -2.571 6.295 -11.740 1.00 89.25 191 GLU A N 1
ATOM 1440 C CA . GLU A 1 191 ? -3.772 6.969 -11.213 1.00 89.25 191 GLU A CA 1
ATOM 1441 C C . GLU A 1 191 ? -5.093 6.291 -11.630 1.00 89.25 191 GLU A C 1
ATOM 1443 O O . GLU A 1 191 ? -6.142 6.568 -11.043 1.00 89.25 191 GLU A O 1
ATOM 1448 N N . ASN A 1 192 ? -5.053 5.398 -12.630 1.00 89.69 192 ASN A N 1
ATOM 1449 C CA . ASN A 1 192 ? -6.229 4.861 -13.313 1.00 89.69 192 ASN A CA 1
ATOM 1450 C C . ASN A 1 192 ? -6.233 3.315 -13.324 1.00 89.69 192 ASN A C 1
ATOM 1452 O O . ASN A 1 192 ? -5.639 2.717 -14.223 1.00 89.69 192 ASN A O 1
ATOM 1456 N N . PRO A 1 193 ? -6.959 2.647 -12.406 1.00 89.56 193 PRO A N 1
ATOM 1457 C CA . PRO A 1 193 ? -7.065 1.190 -12.317 1.00 89.56 193 PRO A CA 1
ATOM 1458 C C . PRO A 1 193 ? -7.428 0.498 -13.626 1.00 89.56 193 PRO A C 1
ATOM 1460 O O . PRO A 1 193 ? -6.780 -0.471 -14.017 1.00 89.56 193 PRO A O 1
ATOM 1463 N N . GLY A 1 194 ? -8.378 1.066 -14.376 1.00 92.12 194 GLY A N 1
ATOM 1464 C CA . GLY A 1 194 ? -8.761 0.559 -15.698 1.00 92.12 194 GLY A CA 1
ATOM 1465 C C . GLY A 1 194 ? -7.637 0.596 -16.745 1.00 92.12 194 GLY A C 1
ATOM 1466 O O . GLY A 1 194 ? -7.754 -0.038 -17.789 1.00 92.12 194 GLY A O 1
ATOM 1467 N N . ARG A 1 195 ? -6.532 1.307 -16.484 1.00 94.62 195 ARG A N 1
ATOM 1468 C CA . ARG A 1 195 ? -5.350 1.396 -17.356 1.00 94.62 195 ARG A CA 1
ATOM 1469 C C . ARG A 1 195 ? -4.146 0.602 -16.849 1.00 94.62 195 ARG A C 1
ATOM 1471 O O . ARG A 1 195 ? -3.140 0.533 -17.558 1.00 94.62 195 ARG A O 1
ATOM 1478 N N . TRP A 1 196 ? -4.206 -0.025 -15.674 1.00 95.69 196 TRP A N 1
ATOM 1479 C CA . TRP A 1 196 ? -3.059 -0.756 -15.116 1.00 95.69 196 TRP A CA 1
ATOM 1480 C C . TRP A 1 196 ? -2.603 -1.896 -16.032 1.00 95.69 196 TRP A C 1
ATOM 1482 O O . TRP A 1 196 ? -1.417 -1.993 -16.356 1.00 95.69 196 TRP A O 1
ATOM 1492 N N . LYS A 1 197 ? -3.547 -2.698 -16.539 1.00 97.00 197 LYS A N 1
ATOM 1493 C CA . LYS A 1 197 ? -3.254 -3.785 -17.486 1.00 97.00 197 LYS A CA 1
ATOM 1494 C C . LYS A 1 197 ? -2.620 -3.272 -18.776 1.00 97.00 197 LYS A C 1
ATOM 1496 O O . LYS A 1 197 ? -1.593 -3.804 -19.193 1.00 97.00 197 LYS A O 1
ATOM 1501 N N . SER A 1 198 ? -3.170 -2.213 -19.377 1.00 96.88 198 SER A N 1
ATOM 1502 C CA . SER A 1 198 ? -2.612 -1.623 -20.604 1.00 96.88 198 SER A CA 1
ATOM 1503 C C . SER A 1 198 ? -1.220 -1.026 -20.379 1.00 96.88 198 SER A C 1
ATOM 1505 O O . SER A 1 198 ? -0.344 -1.173 -21.227 1.00 96.88 198 SER A O 1
ATOM 1507 N N . GLY A 1 199 ? -0.970 -0.417 -19.217 1.00 97.31 199 GLY A N 1
ATOM 1508 C CA . GLY A 1 199 ? 0.356 0.087 -18.855 1.00 97.31 199 GLY A CA 1
ATOM 1509 C C . GLY A 1 199 ? 1.392 -1.027 -18.706 1.00 97.31 199 GLY A C 1
ATOM 1510 O O . GLY A 1 199 ? 2.500 -0.921 -19.230 1.00 97.31 199 GLY A O 1
ATOM 1511 N N . ILE A 1 200 ? 1.020 -2.142 -18.072 1.00 97.50 200 ILE A N 1
ATOM 1512 C CA . ILE A 1 200 ? 1.883 -3.328 -17.976 1.00 97.50 200 ILE A CA 1
ATOM 1513 C C . ILE A 1 200 ? 2.094 -3.959 -19.360 1.00 97.50 200 ILE A C 1
ATOM 1515 O O . ILE A 1 200 ? 3.221 -4.319 -19.704 1.00 97.50 200 ILE A O 1
ATOM 1519 N N . ARG A 1 201 ? 1.049 -4.050 -20.195 1.00 97.69 201 ARG A N 1
ATOM 1520 C CA . ARG A 1 201 ? 1.151 -4.531 -21.584 1.00 97.69 201 ARG A CA 1
ATOM 1521 C C . ARG A 1 201 ? 2.138 -3.693 -22.400 1.00 97.69 201 ARG A C 1
ATOM 1523 O O . ARG A 1 201 ? 2.941 -4.260 -23.144 1.00 97.69 201 ARG A O 1
ATOM 1530 N N . PHE A 1 202 ? 2.107 -2.374 -22.220 1.00 98.12 202 PHE A N 1
ATOM 1531 C CA . PHE A 1 202 ? 3.048 -1.435 -22.824 1.00 98.12 202 PHE A CA 1
ATOM 1532 C C . PHE A 1 202 ? 4.484 -1.639 -22.327 1.00 98.12 202 PHE A C 1
ATOM 1534 O O . PHE A 1 202 ? 5.402 -1.733 -23.137 1.00 98.12 202 PHE A O 1
ATOM 1541 N N . LEU A 1 203 ? 4.696 -1.808 -21.022 1.00 97.81 203 LEU A N 1
ATOM 1542 C CA . LEU A 1 203 ? 6.024 -2.099 -20.473 1.00 97.81 203 LEU A CA 1
ATOM 1543 C C . LEU A 1 203 ? 6.625 -3.409 -21.015 1.00 97.81 203 LEU A C 1
ATOM 1545 O O . LEU A 1 203 ? 7.820 -3.469 -21.291 1.00 97.81 203 LEU A O 1
ATOM 1549 N N . HIS A 1 204 ? 5.813 -4.447 -21.237 1.00 97.12 204 HIS A N 1
ATOM 1550 C CA . HIS A 1 204 ? 6.284 -5.664 -21.913 1.00 97.12 204 HIS A CA 1
ATOM 1551 C C . HIS A 1 204 ? 6.671 -5.415 -23.375 1.00 97.12 204 HIS A C 1
ATOM 1553 O O . HIS A 1 204 ? 7.656 -5.973 -23.849 1.00 97.12 204 HIS A O 1
ATOM 1559 N N . HIS A 1 205 ? 5.932 -4.565 -24.096 1.00 97.38 205 HIS A N 1
ATOM 1560 C CA . HIS A 1 205 ? 6.333 -4.145 -25.441 1.00 97.38 205 HIS A CA 1
ATOM 1561 C C . HIS A 1 205 ? 7.698 -3.434 -25.417 1.00 97.38 205 HIS A C 1
ATOM 1563 O O . HIS A 1 205 ? 8.565 -3.747 -26.237 1.00 97.38 205 HIS A O 1
ATOM 1569 N N . LEU A 1 206 ? 7.937 -2.570 -24.424 1.00 97.94 206 LEU A N 1
ATOM 1570 C CA . LEU A 1 206 ? 9.216 -1.875 -24.248 1.00 97.94 206 LEU A CA 1
ATOM 1571 C C . LEU A 1 206 ? 10.406 -2.819 -24.011 1.00 97.94 206 LEU A C 1
ATOM 1573 O O . LEU A 1 206 ? 11.516 -2.484 -24.418 1.00 97.94 206 LEU A O 1
ATOM 1577 N N . LEU A 1 207 ? 10.203 -4.024 -23.459 1.00 97.06 207 LEU A N 1
ATOM 1578 C CA . LEU A 1 207 ? 11.271 -5.036 -23.387 1.00 97.06 207 LEU A CA 1
ATOM 1579 C C . LEU A 1 207 ? 11.796 -5.416 -24.778 1.00 97.06 207 LEU A C 1
ATOM 1581 O O . LEU A 1 207 ? 12.990 -5.643 -24.949 1.00 97.06 207 LEU A O 1
ATOM 1585 N N . THR A 1 208 ? 10.910 -5.469 -25.777 1.00 97.00 208 THR A N 1
ATOM 1586 C CA . THR A 1 208 ? 11.286 -5.778 -27.165 1.00 97.00 208 THR A CA 1
ATOM 1587 C C . THR A 1 208 ? 11.941 -4.576 -27.835 1.00 97.00 208 THR A C 1
ATOM 1589 O O . THR A 1 208 ? 12.949 -4.738 -28.520 1.00 97.00 208 THR A O 1
ATOM 1592 N N . VAL A 1 209 ? 11.401 -3.373 -27.609 1.00 97.81 209 VAL A N 1
ATOM 1593 C CA . VAL A 1 209 ? 11.952 -2.113 -28.141 1.00 97.81 209 VAL A CA 1
ATOM 1594 C C . VAL A 1 209 ? 13.382 -1.883 -27.646 1.00 97.81 209 VAL A C 1
ATOM 1596 O O . VAL A 1 209 ? 14.245 -1.467 -28.413 1.00 97.81 209 VAL A O 1
ATOM 1599 N N . HIS A 1 210 ? 13.650 -2.191 -26.377 1.00 97.94 210 HIS A N 1
ATOM 1600 C CA . HIS A 1 210 ? 14.925 -1.913 -25.720 1.00 97.94 210 HIS A CA 1
ATOM 1601 C C . HIS A 1 210 ? 15.850 -3.121 -25.587 1.00 97.94 210 HIS A C 1
ATOM 1603 O O . HIS A 1 210 ? 16.831 -3.040 -24.851 1.00 97.94 210 HIS A O 1
ATOM 1609 N N . LYS A 1 211 ? 15.590 -4.227 -26.294 1.00 97.19 211 LYS A N 1
ATOM 1610 C CA . LYS A 1 211 ? 16.385 -5.465 -26.178 1.00 97.19 211 LYS A CA 1
ATOM 1611 C C . LYS A 1 211 ? 17.896 -5.250 -26.386 1.00 97.19 211 LYS A C 1
ATOM 1613 O O . LYS A 1 211 ? 18.696 -5.916 -25.740 1.00 97.19 211 LYS A O 1
ATOM 1618 N N . ASP A 1 212 ? 18.262 -4.280 -27.228 1.00 97.31 212 ASP A N 1
ATOM 1619 C CA . ASP A 1 212 ? 19.649 -3.937 -27.575 1.00 97.31 212 ASP A CA 1
ATOM 1620 C C . ASP A 1 212 ? 20.174 -2.702 -26.803 1.00 97.31 212 ASP A C 1
ATOM 1622 O O . ASP A 1 212 ? 21.258 -2.197 -27.086 1.00 97.31 212 ASP A O 1
ATOM 1626 N N . ASN A 1 213 ? 19.421 -2.199 -25.813 1.00 97.38 213 ASN A N 1
ATOM 1627 C CA . ASN A 1 213 ? 19.791 -1.069 -24.953 1.00 97.38 213 ASN A CA 1
ATOM 1628 C C . ASN A 1 213 ? 19.740 -1.488 -23.466 1.00 97.38 213 ASN A C 1
ATOM 1630 O O . ASN A 1 213 ? 18.720 -1.278 -22.800 1.00 97.38 213 ASN A O 1
ATOM 1634 N N . PRO A 1 214 ? 20.824 -2.080 -22.920 1.00 96.69 214 PRO A N 1
ATOM 1635 C CA . PRO A 1 214 ? 20.807 -2.694 -21.590 1.00 96.69 214 PRO A CA 1
ATOM 1636 C C . PRO A 1 214 ? 20.399 -1.768 -20.427 1.00 96.69 214 PRO A C 1
ATOM 1638 O O . PRO A 1 214 ? 19.627 -2.220 -19.574 1.00 96.69 214 PRO A O 1
ATOM 1641 N N . PRO A 1 215 ? 20.829 -0.489 -20.362 1.00 95.94 215 PRO A N 1
ATOM 1642 C CA . PRO A 1 215 ? 20.367 0.427 -19.316 1.00 95.94 215 PRO A CA 1
ATOM 1643 C C . PRO A 1 215 ? 18.848 0.634 -19.327 1.00 95.94 215 PRO A C 1
ATOM 1645 O O . PRO A 1 215 ? 18.186 0.514 -18.293 1.00 95.94 215 PRO A O 1
ATOM 1648 N N . VAL A 1 216 ? 18.265 0.891 -20.503 1.00 97.19 216 VAL A N 1
ATOM 1649 C CA . VAL A 1 216 ? 16.820 1.138 -20.613 1.00 97.19 216 VAL A CA 1
ATOM 1650 C C . VAL A 1 216 ? 16.025 -0.156 -20.448 1.00 97.19 216 VAL A C 1
ATOM 1652 O O . VAL A 1 216 ? 14.961 -0.145 -19.824 1.00 97.19 216 VAL A O 1
ATOM 1655 N N . LEU A 1 217 ? 16.557 -1.289 -20.911 1.00 98.06 217 LEU A N 1
ATOM 1656 C CA . LEU A 1 217 ? 15.980 -2.608 -20.660 1.00 98.06 217 LEU A CA 1
ATOM 1657 C C . LEU A 1 217 ? 15.894 -2.898 -19.158 1.00 98.06 217 LEU A C 1
ATOM 1659 O O . LEU A 1 217 ? 14.843 -3.308 -18.671 1.00 98.06 217 LEU A O 1
ATOM 1663 N N . THR A 1 218 ? 16.962 -2.617 -18.408 1.00 97.94 218 THR A N 1
ATOM 1664 C CA . THR A 1 218 ? 16.998 -2.812 -16.950 1.00 97.94 218 THR A CA 1
ATOM 1665 C C . THR A 1 218 ? 15.964 -1.943 -16.242 1.00 97.94 218 THR A C 1
ATOM 1667 O O . THR A 1 218 ? 15.183 -2.453 -15.438 1.00 97.94 218 THR A O 1
ATOM 1670 N N . ARG A 1 219 ? 15.853 -0.663 -16.613 1.00 96.94 219 ARG A N 1
ATOM 1671 C CA . ARG A 1 219 ? 14.811 0.231 -16.078 1.00 96.94 219 ARG A CA 1
ATOM 1672 C C . ARG A 1 219 ? 13.391 -0.203 -16.463 1.00 96.94 219 ARG A C 1
ATOM 1674 O O . ARG A 1 219 ? 12.457 -0.034 -15.678 1.00 96.94 219 ARG A O 1
ATOM 1681 N N . THR A 1 220 ? 13.216 -0.787 -17.648 1.00 98.31 220 THR A N 1
ATOM 1682 C CA . THR A 1 220 ? 11.934 -1.359 -18.091 1.00 98.31 220 THR A CA 1
ATOM 1683 C C . THR A 1 220 ? 11.547 -2.560 -17.230 1.00 98.31 220 THR A C 1
ATOM 1685 O O . THR A 1 220 ? 10.417 -2.618 -16.745 1.00 98.31 220 THR A O 1
ATOM 1688 N N . MET A 1 221 ? 12.486 -3.474 -16.962 1.00 98.44 221 MET A N 1
ATOM 1689 C CA . MET A 1 221 ? 12.276 -4.601 -16.044 1.00 98.44 221 MET A CA 1
ATOM 1690 C C . MET A 1 221 ? 11.938 -4.118 -14.629 1.00 98.44 221 MET A C 1
ATOM 1692 O O . MET A 1 221 ? 10.998 -4.614 -14.014 1.00 98.44 221 MET A O 1
ATOM 1696 N N . GLU A 1 222 ? 12.639 -3.102 -14.127 1.00 98.25 222 GLU A N 1
ATOM 1697 C CA . GLU A 1 222 ? 12.344 -2.516 -12.818 1.00 98.25 222 GLU A CA 1
ATOM 1698 C C . GLU A 1 222 ? 10.941 -1.889 -12.766 1.00 98.25 222 GLU A C 1
ATOM 1700 O O . GLU A 1 222 ? 10.209 -2.056 -11.791 1.00 98.25 222 GLU A O 1
ATOM 1705 N N . SER A 1 223 ? 10.519 -1.225 -13.842 1.00 97.94 223 SER A N 1
ATOM 1706 C CA . SER A 1 223 ? 9.181 -0.632 -13.944 1.00 97.94 223 SER A CA 1
ATOM 1707 C C . SER A 1 223 ? 8.080 -1.689 -14.037 1.00 97.94 223 SER A C 1
ATOM 1709 O O . SER A 1 223 ? 7.008 -1.501 -13.458 1.00 97.94 223 SER A O 1
ATOM 1711 N N . LEU A 1 224 ? 8.341 -2.830 -14.687 1.00 97.69 224 LEU A N 1
ATOM 1712 C CA . LEU A 1 224 ? 7.455 -3.999 -14.638 1.00 97.69 224 LEU A CA 1
ATOM 1713 C C . LEU A 1 224 ? 7.331 -4.538 -13.217 1.00 97.69 224 LEU A C 1
ATOM 1715 O O . LEU A 1 224 ? 6.211 -4.761 -12.759 1.00 97.69 224 LEU A O 1
ATOM 1719 N N . ALA A 1 225 ? 8.452 -4.704 -12.512 1.00 98.44 225 ALA A N 1
ATOM 1720 C CA . ALA A 1 225 ? 8.454 -5.178 -11.132 1.00 98.44 225 ALA A CA 1
ATOM 1721 C C . ALA A 1 225 ? 7.604 -4.271 -10.229 1.00 98.44 225 ALA A C 1
ATOM 1723 O O . ALA A 1 225 ? 6.689 -4.743 -9.553 1.00 98.44 225 ALA A O 1
ATOM 1724 N N . ASN A 1 226 ? 7.835 -2.956 -10.308 1.00 97.12 226 ASN A N 1
ATOM 1725 C CA . ASN A 1 226 ? 7.063 -1.944 -9.588 1.00 97.12 226 ASN A CA 1
ATOM 1726 C C . ASN A 1 226 ? 5.570 -1.974 -9.950 1.00 97.12 226 ASN A C 1
ATOM 1728 O O . ASN A 1 226 ? 4.730 -1.856 -9.062 1.00 97.12 226 ASN A O 1
ATOM 1732 N N . SER A 1 227 ? 5.225 -2.151 -11.228 1.00 97.12 227 SER A N 1
ATOM 1733 C CA . SER A 1 227 ? 3.826 -2.181 -11.676 1.00 97.12 227 SER A CA 1
ATOM 1734 C C . SER A 1 227 ? 3.093 -3.423 -11.168 1.00 97.12 227 SER A C 1
ATOM 1736 O O . SER A 1 227 ? 1.994 -3.311 -10.628 1.00 97.12 227 SER A O 1
ATOM 1738 N N . TYR A 1 228 ? 3.709 -4.605 -11.263 1.00 97.81 228 TYR A N 1
ATOM 1739 C CA . TYR A 1 228 ? 3.131 -5.828 -10.701 1.00 97.81 228 TYR A CA 1
ATOM 1740 C C . TYR A 1 228 ? 2.986 -5.751 -9.180 1.00 97.81 228 TYR A C 1
ATOM 1742 O O . TYR A 1 228 ? 1.966 -6.185 -8.650 1.00 97.81 228 TYR A O 1
ATOM 1750 N N . PHE A 1 229 ? 3.963 -5.162 -8.489 1.00 97.19 229 PHE A N 1
ATOM 1751 C CA . PHE A 1 229 ? 3.941 -5.006 -7.037 1.00 97.19 229 PHE A CA 1
ATOM 1752 C C . PHE A 1 229 ? 2.866 -4.017 -6.570 1.00 97.19 229 PHE A C 1
ATOM 1754 O O . PHE A 1 229 ? 1.999 -4.373 -5.775 1.00 97.19 229 PHE A O 1
ATOM 1761 N N . ASN A 1 230 ? 2.912 -2.776 -7.063 1.00 93.50 230 ASN A N 1
ATOM 1762 C CA . ASN A 1 230 ? 2.061 -1.694 -6.576 1.00 93.50 230 ASN A CA 1
ATOM 1763 C C . ASN A 1 230 ? 0.623 -1.821 -7.098 1.00 93.50 230 ASN A C 1
ATOM 1765 O O . ASN A 1 230 ? -0.331 -1.689 -6.330 1.00 93.50 230 ASN A O 1
ATOM 1769 N N . LEU A 1 231 ? 0.462 -2.067 -8.401 1.00 94.19 231 LEU A N 1
ATOM 1770 C CA . LEU A 1 231 ? -0.839 -1.989 -9.070 1.00 94.19 231 LEU A CA 1
ATOM 1771 C C . LEU A 1 231 ? -1.599 -3.311 -8.961 1.00 94.19 231 LEU A C 1
ATOM 1773 O O . LEU A 1 231 ? -2.773 -3.320 -8.617 1.00 94.19 231 LEU A O 1
ATOM 1777 N N . MET A 1 232 ? -0.921 -4.437 -9.190 1.00 93.44 232 MET A N 1
ATOM 1778 C CA . MET A 1 232 ? -1.593 -5.740 -9.290 1.00 93.44 232 MET A CA 1
ATOM 1779 C C . MET A 1 232 ? -1.477 -6.605 -8.028 1.00 93.44 232 MET A C 1
ATOM 1781 O O . MET A 1 232 ? -2.200 -7.588 -7.913 1.00 93.44 232 MET A O 1
ATOM 1785 N N . GLN A 1 233 ? -0.553 -6.289 -7.109 1.00 92.44 233 GLN A N 1
ATOM 1786 C CA . GLN A 1 233 ? -0.117 -7.201 -6.036 1.00 92.44 233 GLN A CA 1
ATOM 1787 C C . GLN A 1 233 ? 0.234 -8.619 -6.543 1.00 92.44 233 GLN A C 1
ATOM 1789 O O . GLN A 1 233 ? 0.088 -9.610 -5.827 1.00 92.44 233 GLN A O 1
ATOM 1794 N N . ASP A 1 234 ? 0.743 -8.730 -7.776 1.00 96.19 234 ASP A N 1
ATOM 1795 C CA . ASP A 1 234 ? 1.275 -9.983 -8.322 1.00 96.19 234 ASP A CA 1
ATOM 1796 C C . ASP A 1 234 ? 2.715 -10.160 -7.827 1.00 96.19 234 ASP A C 1
ATOM 1798 O O . ASP A 1 234 ? 3.695 -9.828 -8.503 1.00 96.19 234 ASP A O 1
ATOM 1802 N N . TRP A 1 235 ? 2.837 -10.653 -6.595 1.00 97.56 235 TRP A N 1
ATOM 1803 C CA . TRP A 1 235 ? 4.117 -10.803 -5.900 1.00 97.56 235 TRP A CA 1
ATOM 1804 C C . TRP A 1 235 ? 5.098 -11.708 -6.650 1.00 97.56 235 TRP A C 1
ATOM 1806 O O . TRP A 1 235 ? 6.305 -11.480 -6.600 1.00 97.56 235 TRP A O 1
ATOM 1816 N N . ALA A 1 236 ? 4.598 -12.729 -7.352 1.00 98.06 236 ALA A N 1
ATOM 1817 C CA . ALA A 1 236 ? 5.437 -13.678 -8.074 1.00 98.06 236 ALA A CA 1
ATOM 1818 C C . ALA A 1 236 ? 6.080 -13.026 -9.303 1.00 98.06 236 ALA A C 1
ATOM 1820 O O . ALA A 1 236 ? 7.294 -13.144 -9.490 1.00 98.06 236 ALA A O 1
ATOM 1821 N N . ARG A 1 237 ? 5.305 -12.289 -10.111 1.00 98.25 237 ARG A N 1
ATOM 1822 C CA . ARG A 1 237 ? 5.854 -11.560 -11.266 1.00 98.25 237 ARG A CA 1
ATOM 1823 C C . ARG A 1 237 ? 6.690 -10.359 -10.849 1.00 98.25 237 ARG A C 1
ATOM 1825 O O . ARG A 1 237 ? 7.722 -10.113 -11.468 1.00 98.25 237 ARG A O 1
ATOM 1832 N N . ALA A 1 238 ? 6.303 -9.649 -9.791 1.00 98.50 238 ALA A N 1
ATOM 1833 C CA . ALA A 1 238 ? 7.118 -8.574 -9.233 1.00 98.50 238 ALA A CA 1
ATOM 1834 C C . ALA A 1 238 ? 8.507 -9.081 -8.811 1.00 98.50 238 ALA A C 1
ATOM 1836 O O . ALA A 1 238 ? 9.523 -8.540 -9.252 1.00 98.50 238 ALA A O 1
ATOM 1837 N N . ALA A 1 239 ? 8.556 -10.169 -8.032 1.00 98.69 239 ALA A N 1
ATOM 1838 C CA . ALA A 1 239 ? 9.811 -10.788 -7.619 1.00 98.69 239 ALA A CA 1
ATOM 1839 C C . ALA A 1 239 ? 10.647 -11.252 -8.813 1.00 98.69 239 ALA A C 1
ATOM 1841 O O . ALA A 1 239 ? 11.843 -10.988 -8.842 1.00 98.69 239 ALA A O 1
ATOM 1842 N N . PHE A 1 240 ? 10.026 -11.876 -9.820 1.00 98.69 240 PHE A N 1
ATOM 1843 C CA . PHE A 1 240 ? 10.733 -12.325 -11.021 1.00 98.69 240 PHE A CA 1
ATOM 1844 C C . PHE A 1 240 ? 11.476 -11.177 -11.706 1.00 98.69 240 PHE A C 1
ATOM 1846 O O . PHE A 1 240 ? 12.657 -11.303 -12.030 1.00 98.69 240 PHE A O 1
ATOM 1853 N N . TRP A 1 241 ? 10.803 -10.044 -11.912 1.00 98.56 241 TRP A N 1
ATOM 1854 C CA . TRP A 1 241 ? 11.414 -8.907 -12.590 1.00 98.56 241 TRP A CA 1
ATOM 1855 C C . TRP A 1 241 ? 12.502 -8.241 -11.745 1.00 98.56 241 TRP A C 1
ATOM 1857 O O . TRP A 1 241 ? 13.554 -7.914 -12.288 1.00 98.56 241 TRP A O 1
ATOM 1867 N N . TRP A 1 242 ? 12.331 -8.110 -10.426 1.00 98.69 242 TRP A N 1
ATOM 1868 C CA . TRP A 1 242 ? 13.420 -7.621 -9.569 1.00 98.69 242 TRP A CA 1
ATOM 1869 C C . TRP A 1 242 ? 14.596 -8.591 -9.466 1.00 98.69 242 TRP A C 1
ATOM 1871 O O . TRP A 1 242 ? 15.735 -8.134 -9.423 1.00 98.69 242 TRP A O 1
ATOM 1881 N N . GLU A 1 243 ? 14.367 -9.905 -9.474 1.00 98.62 243 GLU A N 1
ATOM 1882 C CA . GLU A 1 243 ? 15.443 -10.899 -9.553 1.00 98.62 243 GLU A CA 1
ATOM 1883 C C . GLU A 1 243 ? 16.224 -10.755 -10.861 1.00 98.62 243 GLU A C 1
ATOM 1885 O O . GLU A 1 243 ? 17.451 -10.797 -10.841 1.00 98.62 243 GLU A O 1
ATOM 1890 N N . LYS A 1 244 ? 15.543 -10.500 -11.987 1.00 98.12 244 LYS A N 1
ATOM 1891 C CA . LYS A 1 244 ? 16.202 -10.181 -13.263 1.00 98.12 244 LYS A CA 1
ATOM 1892 C C . LYS A 1 244 ? 17.017 -8.895 -13.177 1.00 98.12 244 LYS A C 1
ATOM 1894 O O . LYS A 1 244 ? 18.191 -8.916 -13.539 1.00 98.12 244 LYS A O 1
ATOM 1899 N N . VAL A 1 245 ? 16.453 -7.813 -12.639 1.00 98.50 245 VAL A N 1
ATOM 1900 C CA . VAL A 1 245 ? 17.186 -6.550 -12.430 1.00 98.50 245 VAL A CA 1
ATOM 1901 C C . VAL A 1 245 ? 18.416 -6.772 -11.551 1.00 98.50 245 VAL A C 1
ATOM 1903 O O . VAL A 1 245 ? 19.482 -6.264 -11.880 1.00 98.50 245 VAL A O 1
ATOM 1906 N N . ALA A 1 246 ? 18.311 -7.588 -10.498 1.00 98.00 246 ALA A N 1
ATOM 1907 C CA . ALA A 1 246 ? 19.422 -7.911 -9.603 1.00 98.00 246 ALA A CA 1
ATOM 1908 C C . ALA A 1 246 ? 20.585 -8.648 -10.297 1.00 98.00 246 ALA A C 1
ATOM 1910 O O . ALA A 1 246 ? 21.710 -8.606 -9.802 1.00 98.00 246 ALA A O 1
ATOM 1911 N N . THR A 1 247 ? 20.344 -9.301 -11.442 1.00 97.38 247 THR A N 1
ATOM 1912 C CA . THR A 1 247 ? 21.422 -9.870 -12.277 1.00 97.38 247 THR A CA 1
ATOM 1913 C C . THR A 1 247 ? 22.139 -8.826 -13.131 1.00 97.38 247 THR A C 1
ATOM 1915 O O . THR A 1 247 ? 23.265 -9.061 -13.562 1.00 97.38 247 THR A O 1
ATOM 1918 N N . CYS A 1 248 ? 21.500 -7.681 -13.373 1.00 96.81 248 CYS A N 1
ATOM 1919 C CA . CYS A 1 248 ? 22.032 -6.593 -14.190 1.00 96.81 248 CYS A CA 1
ATOM 1920 C C . CYS A 1 248 ? 22.687 -5.500 -13.336 1.00 96.81 248 CYS A C 1
ATOM 1922 O O . CYS A 1 248 ? 23.682 -4.913 -13.753 1.00 96.81 248 CYS A O 1
ATOM 1924 N N . GLN A 1 249 ? 22.136 -5.215 -12.152 1.00 96.12 249 GLN A N 1
ATOM 1925 C CA . GLN A 1 249 ? 22.602 -4.154 -11.260 1.00 96.12 249 GLN A CA 1
ATOM 1926 C C . GLN A 1 249 ? 22.188 -4.389 -9.804 1.00 96.12 249 GLN A C 1
ATOM 1928 O O . GLN A 1 249 ? 21.271 -5.154 -9.508 1.00 96.12 249 GLN A O 1
ATOM 1933 N N . LYS A 1 250 ? 22.823 -3.669 -8.873 1.00 96.50 250 LYS A N 1
ATOM 1934 C CA . LYS A 1 250 ? 22.403 -3.658 -7.467 1.00 96.50 250 LYS A CA 1
ATOM 1935 C C . LYS A 1 250 ? 21.033 -2.984 -7.332 1.00 96.50 250 LYS A C 1
ATOM 1937 O O . LYS A 1 250 ? 20.824 -1.892 -7.853 1.00 96.50 250 LYS A O 1
ATOM 1942 N N . LEU A 1 251 ? 20.119 -3.615 -6.596 1.00 97.62 251 LEU A N 1
ATOM 1943 C CA . LEU A 1 251 ? 18.826 -3.017 -6.270 1.00 97.62 251 LEU A CA 1
ATOM 1944 C C . LEU A 1 251 ? 18.993 -1.846 -5.290 1.00 97.62 251 LEU A C 1
ATOM 1946 O O . LEU A 1 251 ? 19.833 -1.885 -4.388 1.00 97.62 251 LEU A O 1
ATOM 1950 N N . SER A 1 252 ? 18.142 -0.828 -5.430 1.00 96.38 252 SER A N 1
ATOM 1951 C CA . SER A 1 252 ? 17.985 0.209 -4.408 1.00 96.38 252 SER A CA 1
ATOM 1952 C C . SER A 1 252 ? 17.526 -0.402 -3.078 1.00 96.38 252 SER A C 1
ATOM 1954 O O . SER A 1 252 ? 16.974 -1.508 -3.041 1.00 96.38 252 SER A O 1
ATOM 1956 N N . VAL A 1 253 ? 17.712 0.325 -1.972 1.00 96.56 253 VAL A N 1
ATOM 1957 C CA . VAL A 1 253 ? 17.236 -0.113 -0.646 1.00 96.56 253 VAL A CA 1
ATOM 1958 C C . VAL A 1 253 ? 15.732 -0.394 -0.693 1.00 96.56 253 VAL A C 1
ATOM 1960 O O . VAL A 1 253 ? 15.295 -1.469 -0.289 1.00 96.56 253 VAL A O 1
ATOM 1963 N N . SER A 1 254 ? 14.951 0.516 -1.280 1.00 94.75 254 SER A N 1
ATOM 1964 C CA . SER A 1 254 ? 13.498 0.376 -1.418 1.00 94.75 254 SER A CA 1
ATOM 1965 C C . SER A 1 254 ? 13.100 -0.868 -2.216 1.00 94.75 254 SER A C 1
ATOM 1967 O O . SER A 1 254 ? 12.257 -1.639 -1.760 1.00 94.75 254 SER A O 1
ATOM 1969 N N . ASN A 1 255 ? 13.731 -1.129 -3.365 1.00 97.25 255 ASN A N 1
ATOM 1970 C CA . ASN A 1 255 ? 13.422 -2.322 -4.163 1.00 97.25 255 ASN A CA 1
ATOM 1971 C C . ASN A 1 255 ? 13.894 -3.616 -3.492 1.00 97.25 255 ASN A C 1
ATOM 1973 O O . ASN A 1 255 ? 13.238 -4.645 -3.623 1.00 97.25 255 ASN A O 1
ATOM 1977 N N . THR A 1 256 ? 14.986 -3.570 -2.728 1.00 98.50 256 THR A N 1
ATOM 1978 C CA . THR A 1 256 ? 15.448 -4.710 -1.922 1.00 98.50 256 THR A CA 1
ATOM 1979 C C . THR A 1 256 ? 14.404 -5.084 -0.868 1.00 98.50 256 THR A C 1
ATOM 1981 O O . THR A 1 256 ? 14.049 -6.257 -0.739 1.00 98.50 256 THR A O 1
ATOM 1984 N N . VAL A 1 257 ? 13.836 -4.090 -0.175 1.00 98.38 257 VAL A N 1
ATOM 1985 C CA . VAL A 1 257 ? 12.747 -4.289 0.797 1.00 98.38 257 VAL A CA 1
ATOM 1986 C C . VAL A 1 257 ? 11.478 -4.805 0.110 1.00 98.38 257 VAL A C 1
ATOM 1988 O O . VAL A 1 257 ? 10.858 -5.743 0.605 1.00 98.38 257 VAL A O 1
ATOM 1991 N N . ARG A 1 258 ? 11.101 -4.264 -1.056 1.00 98.19 258 ARG A N 1
ATOM 1992 C CA . ARG A 1 258 ? 9.922 -4.732 -1.813 1.00 98.19 258 ARG A CA 1
ATOM 1993 C C . ARG A 1 258 ? 10.084 -6.162 -2.340 1.00 98.19 258 ARG A C 1
ATOM 1995 O O . ARG A 1 258 ? 9.132 -6.940 -2.295 1.00 98.19 258 ARG A O 1
ATOM 2002 N N . LEU A 1 259 ? 11.283 -6.549 -2.777 1.00 98.75 259 LEU A N 1
ATOM 2003 C CA . LEU A 1 259 ? 11.586 -7.934 -3.148 1.00 98.75 259 LEU A CA 1
ATOM 2004 C C . LEU A 1 259 ? 11.484 -8.868 -1.932 1.00 98.75 259 LEU A C 1
ATOM 2006 O O . LEU A 1 259 ? 10.898 -9.946 -2.031 1.00 98.75 259 LEU A O 1
ATOM 2010 N N . ALA A 1 260 ? 11.982 -8.440 -0.767 1.00 98.56 260 ALA A N 1
ATOM 2011 C CA . ALA A 1 260 ? 11.793 -9.184 0.475 1.00 98.56 260 ALA A CA 1
ATOM 2012 C C . ALA A 1 260 ? 10.304 -9.333 0.836 1.00 98.56 260 ALA A C 1
ATOM 2014 O O . ALA A 1 260 ? 9.879 -10.422 1.227 1.00 98.56 260 ALA A O 1
ATOM 2015 N N . GLU A 1 261 ? 9.498 -8.281 0.658 1.00 98.06 261 GLU A N 1
ATOM 2016 C CA . GLU A 1 261 ? 8.047 -8.355 0.856 1.00 98.06 261 GLU A CA 1
ATOM 2017 C C . GLU A 1 261 ? 7.406 -9.368 -0.097 1.00 98.06 261 GLU A C 1
ATOM 2019 O O . GLU A 1 261 ? 6.605 -10.183 0.358 1.00 98.06 261 GLU A O 1
ATOM 2024 N N . CYS A 1 262 ? 7.799 -9.402 -1.375 1.00 98.50 262 CYS A N 1
ATOM 2025 C CA . CYS A 1 262 ? 7.300 -10.413 -2.309 1.00 98.50 262 CYS A CA 1
ATOM 2026 C C . CYS A 1 262 ? 7.569 -11.831 -1.797 1.00 98.50 262 CYS A C 1
ATOM 2028 O O . CYS A 1 262 ? 6.660 -12.658 -1.769 1.00 98.50 262 CYS A O 1
ATOM 2030 N N . TYR A 1 263 ? 8.791 -12.118 -1.338 1.00 98.31 263 TYR A N 1
ATOM 2031 C CA . TYR A 1 263 ? 9.128 -13.433 -0.789 1.00 98.31 263 TYR A CA 1
ATOM 2032 C C . TYR A 1 263 ? 8.280 -13.805 0.426 1.00 98.31 263 TYR A C 1
ATOM 2034 O O . TYR A 1 263 ? 7.813 -14.943 0.530 1.00 98.31 263 TYR A O 1
ATOM 2042 N N . TRP A 1 264 ? 8.047 -12.853 1.328 1.00 96.88 264 TRP A N 1
ATOM 2043 C CA . TRP A 1 264 ? 7.212 -13.089 2.498 1.00 96.88 264 TRP A CA 1
ATOM 2044 C C . TRP A 1 264 ? 5.740 -13.302 2.118 1.00 96.88 264 TRP A C 1
ATOM 2046 O O . TRP A 1 264 ? 5.144 -14.278 2.577 1.00 96.88 264 TRP A O 1
ATOM 2056 N N . ARG A 1 265 ? 5.176 -12.473 1.226 1.00 95.44 265 ARG A N 1
ATOM 2057 C CA . ARG A 1 265 ? 3.796 -12.608 0.718 1.00 95.44 265 ARG A CA 1
ATOM 2058 C C . ARG A 1 265 ? 3.587 -13.914 -0.056 1.00 95.44 265 ARG A C 1
ATOM 2060 O O . ARG A 1 265 ? 2.518 -14.511 0.021 1.00 95.44 265 ARG A O 1
ATOM 2067 N N . LEU A 1 266 ? 4.622 -14.413 -0.734 1.00 96.56 266 LEU A N 1
ATOM 2068 C CA . LEU A 1 266 ? 4.628 -15.737 -1.370 1.00 96.56 266 LEU A CA 1
ATOM 2069 C C . LEU A 1 266 ? 4.808 -16.890 -0.373 1.00 96.56 266 LEU A C 1
ATOM 2071 O O . LEU A 1 266 ? 4.710 -18.054 -0.760 1.00 96.56 266 LEU A O 1
ATOM 2075 N N . GLY A 1 267 ? 5.021 -16.598 0.909 1.00 95.56 267 GLY A N 1
ATOM 2076 C CA . GLY A 1 267 ? 5.002 -17.575 1.991 1.00 95.56 267 GLY A CA 1
ATOM 2077 C C . GLY A 1 267 ? 6.370 -18.012 2.509 1.00 95.56 267 GLY A C 1
ATOM 2078 O O . GLY A 1 267 ? 6.400 -18.934 3.319 1.00 95.56 267 GLY A O 1
ATOM 2079 N N . SER A 1 268 ? 7.476 -17.369 2.113 1.00 96.56 268 SER A N 1
ATOM 2080 C CA . SER A 1 268 ? 8.827 -17.689 2.605 1.00 96.56 268 SER A CA 1
ATOM 2081 C C . SER A 1 268 ? 9.421 -16.551 3.437 1.00 96.56 268 SER A C 1
ATOM 2083 O O . SER A 1 268 ? 10.113 -15.661 2.935 1.00 96.56 268 SER A O 1
ATOM 2085 N N . LYS A 1 269 ? 9.211 -16.615 4.761 1.00 95.50 269 LYS A N 1
ATOM 2086 C CA . LYS A 1 269 ? 9.884 -15.721 5.722 1.00 95.50 269 LYS A CA 1
ATOM 2087 C C . LYS A 1 269 ? 11.408 -15.877 5.660 1.00 95.50 269 LYS A C 1
ATOM 2089 O O . LYS A 1 269 ? 12.121 -14.895 5.818 1.00 95.50 269 LYS A O 1
ATOM 2094 N N . ALA A 1 270 ? 11.915 -17.082 5.384 1.00 95.69 270 ALA A N 1
ATOM 2095 C CA . ALA A 1 270 ? 13.351 -17.336 5.274 1.00 95.69 270 ALA A CA 1
ATOM 2096 C C . ALA A 1 270 ? 14.003 -16.526 4.139 1.00 95.69 270 ALA A C 1
ATOM 2098 O O . ALA A 1 270 ? 15.011 -15.858 4.367 1.00 95.69 270 ALA A O 1
ATOM 2099 N N . MET A 1 271 ? 13.407 -16.533 2.940 1.00 98.00 271 MET A N 1
ATOM 2100 C CA . MET A 1 271 ? 13.901 -15.733 1.811 1.00 98.00 271 MET A CA 1
ATOM 2101 C C . MET A 1 271 ? 13.775 -14.231 2.080 1.00 98.00 271 MET A C 1
ATOM 2103 O O . MET A 1 271 ? 14.709 -13.481 1.801 1.00 98.00 271 MET A O 1
ATOM 2107 N N . ALA A 1 272 ? 12.658 -13.795 2.669 1.00 98.12 272 ALA A N 1
ATOM 2108 C CA . ALA A 1 272 ? 12.455 -12.396 3.029 1.00 98.12 272 ALA A CA 1
ATOM 2109 C C . ALA A 1 272 ? 13.502 -11.902 4.038 1.00 98.12 272 ALA A C 1
ATOM 2111 O O . ALA A 1 272 ? 14.150 -10.886 3.807 1.00 98.12 272 ALA A O 1
ATOM 2112 N N . VAL A 1 273 ? 13.742 -12.655 5.116 1.00 97.38 273 VAL A N 1
ATOM 2113 C CA . VAL A 1 273 ? 14.773 -12.342 6.119 1.00 97.38 273 VAL A CA 1
ATOM 2114 C C . VAL A 1 273 ? 16.163 -12.307 5.491 1.00 97.38 273 VAL A C 1
ATOM 2116 O O . VAL A 1 273 ? 16.926 -11.392 5.787 1.00 97.38 273 VAL A O 1
ATOM 2119 N N . ALA A 1 274 ? 16.498 -13.266 4.622 1.00 97.81 274 ALA A N 1
ATOM 2120 C CA . ALA A 1 274 ? 17.783 -13.274 3.927 1.00 97.81 274 ALA A CA 1
ATOM 2121 C C . ALA A 1 274 ? 17.970 -12.012 3.072 1.00 97.81 274 ALA A C 1
ATOM 2123 O O . ALA A 1 274 ? 19.008 -11.365 3.173 1.00 97.81 274 ALA A O 1
ATOM 2124 N N . LYS A 1 275 ? 16.942 -11.615 2.313 1.00 98.31 275 LYS A N 1
ATOM 2125 C CA . LYS A 1 275 ? 16.959 -10.397 1.494 1.00 98.31 275 LYS A CA 1
ATOM 2126 C C . LYS A 1 275 ? 17.028 -9.125 2.351 1.00 98.31 275 LYS A C 1
ATOM 2128 O O . LYS A 1 275 ? 17.781 -8.216 2.026 1.00 98.31 275 LYS A O 1
ATOM 2133 N N . MET A 1 276 ? 16.329 -9.077 3.487 1.00 98.00 276 MET A N 1
ATOM 2134 C CA . MET A 1 276 ? 16.382 -7.936 4.415 1.00 98.00 276 MET A CA 1
ATOM 2135 C C . MET A 1 276 ? 17.757 -7.730 5.063 1.00 98.00 276 MET A C 1
ATOM 2137 O O . MET A 1 276 ? 18.083 -6.600 5.415 1.00 98.00 276 MET A O 1
ATOM 2141 N N . ARG A 1 277 ? 18.588 -8.775 5.193 1.00 97.25 277 ARG A N 1
ATOM 2142 C CA . ARG A 1 277 ? 19.965 -8.629 5.707 1.00 97.25 277 ARG A CA 1
ATOM 2143 C C . ARG A 1 277 ? 20.853 -7.779 4.799 1.00 97.25 277 ARG A C 1
ATOM 2145 O O . ARG A 1 277 ? 21.782 -7.145 5.282 1.00 97.25 277 ARG A O 1
ATOM 2152 N N . GLU A 1 278 ? 20.546 -7.710 3.502 1.00 96.94 278 GLU A N 1
ATOM 2153 C CA . GLU A 1 278 ? 21.266 -6.852 2.548 1.00 96.94 278 GLU A CA 1
ATOM 2154 C C . GLU A 1 278 ? 21.085 -5.354 2.856 1.00 96.94 278 GLU A C 1
ATOM 2156 O O . GLU A 1 278 ? 21.864 -4.528 2.380 1.00 96.94 278 GLU A O 1
ATOM 2161 N N . VAL A 1 279 ? 20.085 -5.001 3.676 1.00 96.50 279 VAL A N 1
ATOM 2162 C CA . VAL A 1 279 ? 19.772 -3.626 4.085 1.00 96.50 279 VAL A CA 1
ATOM 2163 C C . VAL A 1 279 ? 19.814 -3.418 5.605 1.00 96.50 279 VAL A C 1
ATOM 2165 O O . VAL A 1 279 ? 19.290 -2.419 6.085 1.00 96.50 279 VAL A O 1
ATOM 2168 N N . ASP A 1 280 ? 20.463 -4.300 6.378 1.00 91.50 280 ASP A N 1
ATOM 2169 C CA . ASP A 1 280 ? 20.532 -4.188 7.853 1.00 91.50 280 ASP A CA 1
ATOM 2170 C C . ASP A 1 280 ? 21.195 -2.874 8.341 1.00 91.50 280 ASP A C 1
ATOM 2172 O O . ASP A 1 280 ? 20.975 -2.458 9.477 1.00 91.50 280 ASP A O 1
ATOM 2176 N N . GLY A 1 281 ? 21.983 -2.201 7.491 1.00 90.81 281 GLY A N 1
ATOM 2177 C CA . GLY A 1 281 ? 22.579 -0.886 7.772 1.00 90.81 281 GLY A CA 1
ATOM 2178 C C . GLY A 1 281 ? 21.652 0.315 7.539 1.00 90.81 281 GLY A C 1
ATOM 2179 O O . GLY A 1 281 ? 22.054 1.446 7.802 1.00 90.81 281 GLY A O 1
ATOM 2180 N N . TYR A 1 282 ? 20.434 0.092 7.044 1.00 94.19 282 TYR A N 1
ATOM 2181 C CA . TYR A 1 282 ? 19.464 1.139 6.731 1.00 94.19 282 TYR A CA 1
ATOM 2182 C C . TYR A 1 282 ? 18.259 1.077 7.668 1.00 94.19 282 TYR A C 1
ATOM 2184 O O . TYR A 1 282 ? 17.857 0.021 8.156 1.00 94.19 282 TYR A O 1
ATOM 2192 N N . VAL A 1 283 ? 17.636 2.233 7.880 1.00 92.94 283 VAL A N 1
ATOM 2193 C CA . VAL A 1 283 ? 16.402 2.378 8.651 1.00 92.94 283 VAL A CA 1
ATOM 2194 C C . VAL A 1 283 ? 15.444 3.265 7.863 1.00 92.94 283 VAL A C 1
ATOM 2196 O O . VAL A 1 283 ? 15.828 4.322 7.376 1.00 92.94 283 VAL A O 1
ATOM 2199 N N . SER A 1 284 ? 14.194 2.823 7.746 1.00 93.44 284 SER A N 1
ATOM 2200 C CA . SER A 1 284 ? 13.080 3.589 7.183 1.00 93.44 284 SER A CA 1
ATOM 2201 C C . SER A 1 284 ? 11.754 3.032 7.696 1.00 93.44 284 SER A C 1
ATOM 2203 O O . SER A 1 284 ? 11.699 1.882 8.151 1.00 93.44 284 SER A O 1
ATOM 2205 N N . ALA A 1 285 ? 10.664 3.795 7.576 1.00 93.44 285 ALA A N 1
ATOM 2206 C CA . ALA A 1 285 ? 9.333 3.308 7.938 1.00 93.44 285 ALA A CA 1
ATOM 2207 C C . ALA A 1 285 ? 8.935 2.038 7.157 1.00 93.44 285 ALA A C 1
ATOM 2209 O O . ALA A 1 285 ? 8.283 1.154 7.712 1.00 93.44 285 ALA A O 1
ATOM 2210 N N . GLY A 1 286 ? 9.380 1.892 5.902 1.00 94.69 286 GLY A N 1
ATOM 2211 C CA . GLY A 1 286 ? 9.155 0.682 5.101 1.00 94.69 286 GLY A CA 1
ATOM 2212 C C . GLY A 1 286 ? 9.865 -0.556 5.662 1.00 94.69 286 GLY A C 1
ATOM 2213 O O . GLY A 1 286 ? 9.267 -1.629 5.741 1.00 94.69 286 GLY A O 1
ATOM 2214 N N . ILE A 1 287 ? 11.111 -0.402 6.126 1.00 97.75 287 ILE A N 1
ATOM 2215 C CA . ILE A 1 287 ? 11.866 -1.479 6.789 1.00 97.75 287 ILE A CA 1
ATOM 2216 C C . ILE A 1 287 ? 11.192 -1.862 8.115 1.00 97.75 287 ILE A C 1
ATOM 2218 O O . ILE A 1 287 ? 11.011 -3.050 8.393 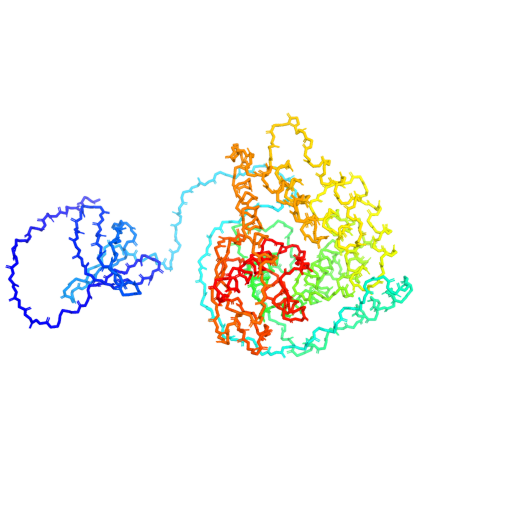1.00 97.75 287 ILE A O 1
ATOM 2222 N N . VAL A 1 288 ? 10.790 -0.870 8.917 1.00 97.88 288 VAL A N 1
ATOM 2223 C CA . VAL A 1 288 ? 10.057 -1.079 10.180 1.00 97.88 288 VAL A CA 1
ATOM 2224 C C . VAL A 1 288 ? 8.760 -1.852 9.929 1.00 97.88 288 VAL A C 1
ATOM 2226 O O . VAL A 1 288 ? 8.515 -2.866 10.588 1.00 97.88 288 VAL A O 1
ATOM 2229 N N . LYS A 1 289 ? 7.960 -1.415 8.947 1.00 96.31 289 LYS A N 1
ATOM 2230 C CA . LYS A 1 289 ? 6.697 -2.056 8.557 1.00 96.31 289 LYS A CA 1
ATOM 2231 C C . LYS A 1 289 ? 6.904 -3.521 8.195 1.00 96.31 289 LYS A C 1
ATOM 2233 O O . LYS A 1 289 ? 6.226 -4.375 8.757 1.00 96.31 289 LYS A O 1
ATOM 2238 N N . LEU A 1 290 ? 7.851 -3.832 7.309 1.00 96.81 290 LEU A N 1
ATOM 2239 C CA . LEU A 1 290 ? 8.027 -5.209 6.850 1.00 96.81 290 LEU A CA 1
ATOM 2240 C C . LEU A 1 290 ? 8.494 -6.142 7.978 1.00 96.81 290 LEU A C 1
ATOM 2242 O O . LEU A 1 290 ? 7.973 -7.246 8.104 1.00 96.81 290 LEU A O 1
ATOM 2246 N N . TRP A 1 291 ? 9.411 -5.708 8.852 1.00 97.50 291 TRP A N 1
ATOM 2247 C CA . TRP A 1 291 ? 9.775 -6.505 10.034 1.00 97.50 291 TRP A CA 1
ATOM 2248 C C . TRP A 1 291 ? 8.576 -6.750 10.958 1.00 97.50 291 TRP A C 1
ATOM 2250 O O . TRP A 1 291 ? 8.396 -7.867 11.443 1.00 97.50 291 TRP A O 1
ATOM 2260 N N . SER A 1 292 ? 7.731 -5.737 11.157 1.00 96.56 292 SER A N 1
ATOM 2261 C CA . SER A 1 292 ? 6.499 -5.863 11.939 1.00 96.56 292 SER A CA 1
ATOM 2262 C C . SER A 1 292 ? 5.536 -6.892 11.342 1.00 96.56 292 SER A C 1
ATOM 2264 O O . SER A 1 292 ? 5.080 -7.781 12.059 1.00 96.56 292 SER A O 1
ATOM 2266 N N . GLU A 1 293 ? 5.273 -6.819 10.036 1.00 94.00 293 GLU A N 1
ATOM 2267 C CA . GLU A 1 293 ? 4.371 -7.734 9.316 1.00 94.00 293 GLU A CA 1
ATOM 2268 C C . GLU A 1 293 ? 4.912 -9.170 9.259 1.00 94.00 293 GLU A C 1
ATOM 2270 O O . GLU A 1 293 ? 4.152 -10.133 9.339 1.00 94.00 293 GLU A O 1
ATOM 2275 N N . MET A 1 294 ? 6.238 -9.340 9.238 1.00 94.44 294 MET A N 1
ATOM 2276 C CA . MET A 1 294 ? 6.887 -10.649 9.377 1.00 94.44 294 MET A CA 1
ATOM 2277 C C . MET A 1 294 ? 6.822 -11.229 10.804 1.00 94.44 294 MET A C 1
ATOM 2279 O O . MET A 1 294 ? 7.393 -12.298 11.056 1.00 94.44 294 MET A O 1
ATOM 2283 N N . GLY A 1 295 ? 6.146 -10.557 11.740 1.00 92.88 295 GLY A N 1
ATOM 2284 C CA . GLY A 1 295 ? 5.983 -11.007 13.120 1.00 92.88 295 GLY A CA 1
ATOM 2285 C C . GLY A 1 295 ? 7.212 -10.769 13.996 1.00 92.88 295 GLY A C 1
ATOM 2286 O O . GLY A 1 295 ? 7.438 -11.532 14.927 1.00 92.88 295 GLY A O 1
ATOM 2287 N N . GLU A 1 296 ? 8.014 -9.740 13.704 1.00 96.06 296 GLU A N 1
ATOM 2288 C CA . GLU A 1 296 ? 9.184 -9.338 14.502 1.00 96.06 296 GLU A CA 1
ATOM 2289 C C . GLU A 1 296 ? 8.982 -7.944 15.140 1.00 96.06 296 GLU A C 1
ATOM 2291 O O . GLU A 1 296 ? 9.765 -7.019 14.877 1.00 96.06 296 GLU A O 1
ATOM 2296 N N . PRO A 1 297 ? 7.938 -7.743 15.975 1.00 96.56 297 PRO A N 1
ATOM 2297 C CA . PRO A 1 297 ? 7.573 -6.423 16.494 1.00 96.56 297 PRO A CA 1
ATOM 2298 C C . PRO A 1 297 ? 8.694 -5.774 17.311 1.00 96.56 297 PRO A C 1
ATOM 2300 O O . PRO A 1 297 ? 8.938 -4.581 17.170 1.00 96.56 297 PRO A O 1
ATOM 2303 N N . GLU A 1 298 ? 9.448 -6.542 18.099 1.00 98.00 298 GLU A N 1
ATOM 2304 C CA . GLU A 1 298 ? 10.547 -5.995 18.907 1.00 98.00 298 GLU A CA 1
ATOM 2305 C C . GLU A 1 298 ? 11.737 -5.530 18.056 1.00 98.00 298 GLU A C 1
ATOM 2307 O O . GLU A 1 298 ? 12.411 -4.548 18.382 1.00 98.00 298 GLU A O 1
ATOM 2312 N N . LYS A 1 299 ? 12.010 -6.193 16.922 1.00 97.25 299 LYS A N 1
ATOM 2313 C CA . LYS A 1 299 ? 13.008 -5.698 15.961 1.00 97.25 299 LYS A CA 1
ATOM 2314 C C . LYS A 1 299 ? 12.502 -4.420 15.292 1.00 97.25 299 LYS A C 1
ATOM 2316 O O . LYS A 1 299 ? 13.252 -3.448 15.222 1.00 97.25 299 LYS A O 1
ATOM 2321 N N . ALA A 1 300 ? 11.242 -4.399 14.865 1.00 97.94 300 ALA A N 1
ATOM 2322 C CA . ALA A 1 300 ? 10.622 -3.228 14.253 1.00 97.94 300 ALA A CA 1
ATOM 2323 C C . ALA A 1 300 ? 10.625 -2.008 15.194 1.00 97.94 300 ALA A C 1
ATOM 2325 O O . ALA A 1 300 ? 11.033 -0.923 14.785 1.00 97.94 300 ALA A O 1
ATOM 2326 N N . LEU A 1 301 ? 10.276 -2.185 16.473 1.00 98.38 301 LEU A N 1
ATOM 2327 C CA . LEU A 1 301 ? 10.291 -1.116 17.479 1.00 98.38 301 LEU A CA 1
ATOM 2328 C C . LEU A 1 301 ? 11.696 -0.567 17.744 1.00 98.38 301 LEU A C 1
ATOM 2330 O O . LEU A 1 301 ? 11.855 0.644 17.898 1.00 98.38 301 LEU A O 1
ATOM 2334 N N . ARG A 1 302 ? 12.729 -1.420 17.753 1.00 97.44 302 ARG A N 1
ATOM 2335 C CA . ARG A 1 302 ? 14.124 -0.959 17.865 1.00 97.44 302 ARG A CA 1
ATOM 2336 C C . ARG A 1 302 ? 14.551 -0.113 16.667 1.00 97.44 302 ARG A C 1
ATOM 2338 O O . ARG A 1 302 ? 15.209 0.906 16.857 1.00 97.44 302 ARG A O 1
ATOM 2345 N N . LEU A 1 303 ? 14.166 -0.511 15.455 1.00 96.75 303 LEU A N 1
ATOM 2346 C CA . LEU A 1 303 ? 14.450 0.249 14.234 1.00 96.75 303 LEU A CA 1
ATOM 2347 C C . LEU A 1 303 ? 13.706 1.593 14.234 1.00 96.75 303 LEU A C 1
ATOM 2349 O O . LEU A 1 303 ? 14.312 2.623 13.961 1.00 96.75 303 LEU A O 1
ATOM 2353 N N . ALA A 1 304 ? 12.435 1.608 14.643 1.00 97.31 304 ALA A N 1
ATOM 2354 C CA . ALA A 1 304 ? 11.658 2.838 14.790 1.00 97.31 304 ALA A CA 1
ATOM 2355 C C . ALA A 1 304 ? 12.265 3.788 15.839 1.00 97.31 304 ALA A C 1
ATOM 2357 O O . ALA A 1 304 ? 12.340 4.992 15.620 1.00 97.31 304 ALA A O 1
ATOM 2358 N N . ALA A 1 305 ? 12.774 3.261 16.957 1.00 95.19 305 ALA A N 1
ATOM 2359 C CA . ALA A 1 305 ? 13.476 4.059 17.966 1.00 95.19 305 ALA A CA 1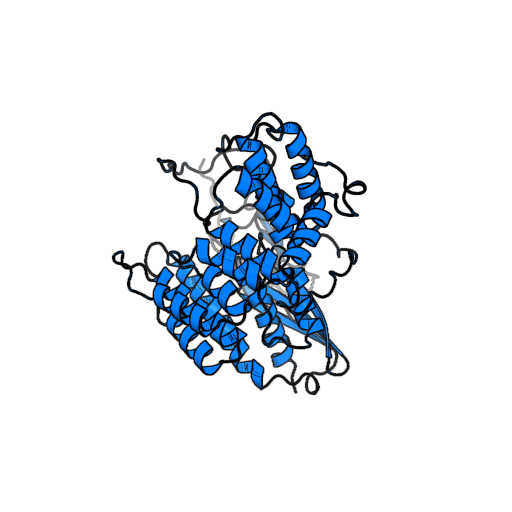
ATOM 2360 C C . ALA A 1 305 ? 14.810 4.642 17.459 1.00 95.19 305 ALA A C 1
ATOM 2362 O O . ALA A 1 305 ? 15.241 5.694 17.926 1.00 95.19 305 ALA A O 1
ATOM 2363 N N . ALA A 1 306 ? 15.474 4.000 16.494 1.00 93.06 306 ALA A N 1
ATOM 2364 C CA . ALA A 1 306 ? 16.660 4.576 15.863 1.00 93.06 306 ALA A CA 1
ATOM 2365 C C . ALA A 1 306 ? 16.318 5.822 15.024 1.00 93.06 306 ALA A C 1
ATOM 2367 O O . ALA A 1 306 ? 17.146 6.724 14.929 1.00 93.06 306 ALA A O 1
ATOM 2368 N N . MET A 1 307 ? 15.093 5.907 14.488 1.00 92.38 307 MET A N 1
ATOM 2369 C CA . MET A 1 307 ? 14.599 7.076 13.746 1.00 92.38 307 MET A CA 1
ATOM 2370 C C . MET A 1 307 ? 14.305 8.281 14.647 1.00 92.38 307 MET A C 1
ATOM 2372 O O . MET A 1 307 ? 14.274 9.412 14.182 1.00 92.38 307 MET A O 1
ATOM 2376 N N . THR A 1 308 ? 14.101 8.067 15.949 1.00 89.56 308 THR A N 1
ATOM 2377 C CA . THR A 1 308 ? 13.789 9.153 16.893 1.00 89.56 308 THR A CA 1
ATOM 2378 C C . THR A 1 308 ? 15.026 9.811 17.492 1.00 89.56 308 THR A C 1
ATOM 2380 O O . THR A 1 308 ? 14.903 10.638 18.394 1.00 89.56 308 THR A O 1
ATOM 2383 N N . ARG A 1 309 ? 16.228 9.425 17.052 1.00 82.94 309 ARG A N 1
ATOM 2384 C CA . ARG A 1 309 ? 17.462 10.078 17.493 1.00 82.94 309 ARG A CA 1
ATOM 2385 C C . ARG A 1 309 ? 17.512 11.497 16.914 1.00 82.94 309 ARG A C 1
ATOM 2387 O O . ARG A 1 309 ? 17.151 11.660 15.750 1.00 82.94 309 ARG A O 1
ATOM 2394 N N . PRO A 1 310 ? 17.941 12.503 17.696 1.00 71.75 310 PRO A N 1
ATOM 2395 C CA . PRO A 1 310 ? 18.087 13.862 17.191 1.00 71.75 310 PRO A CA 1
ATOM 2396 C C . PRO A 1 310 ? 18.975 13.883 15.945 1.00 71.75 310 PRO A C 1
ATOM 2398 O O . PRO A 1 310 ? 20.078 13.338 15.969 1.00 71.75 310 PRO A O 1
ATOM 2401 N N . ASP A 1 311 ? 18.483 14.493 14.869 1.00 69.00 311 ASP A N 1
ATOM 2402 C CA . ASP A 1 311 ? 19.309 14.827 13.711 1.00 69.00 311 ASP A CA 1
ATOM 2403 C C . ASP A 1 311 ? 20.186 16.033 14.080 1.00 69.00 311 ASP A C 1
ATOM 2405 O O . ASP A 1 311 ? 19.693 17.009 14.652 1.00 69.00 311 ASP A O 1
ATOM 2409 N N . GLU A 1 312 ? 21.472 15.993 13.731 1.00 66.75 312 GLU A N 1
ATOM 2410 C CA . GLU A 1 312 ? 22.401 17.124 13.870 1.00 66.75 312 GLU A CA 1
ATOM 2411 C C . GLU A 1 312 ? 21.905 18.371 13.115 1.00 66.75 312 GLU A C 1
ATOM 2413 O O . GLU A 1 312 ? 22.229 19.498 13.484 1.00 66.75 312 GLU A O 1
ATOM 2418 N N . ARG A 1 313 ? 21.057 18.184 12.094 1.00 65.50 313 ARG A N 1
ATOM 2419 C CA . ARG A 1 313 ? 20.410 19.256 11.316 1.00 65.50 313 ARG A CA 1
ATOM 2420 C C . ARG A 1 313 ? 19.173 19.863 11.991 1.00 65.50 313 ARG A C 1
ATOM 2422 O O . ARG A 1 313 ? 18.609 20.817 11.461 1.00 65.50 313 ARG A O 1
ATOM 2429 N N . GLY A 1 314 ? 18.727 19.321 13.128 1.00 66.12 314 GLY A N 1
ATOM 2430 C CA . GLY A 1 314 ? 17.557 19.811 13.868 1.00 66.12 314 GLY A CA 1
ATOM 2431 C C . GLY A 1 314 ? 16.201 19.522 13.206 1.00 66.12 314 GLY A C 1
ATOM 2432 O O . GLY A 1 314 ? 15.203 20.148 13.561 1.00 66.12 314 GLY A O 1
ATOM 2433 N N . ASP A 1 315 ? 16.142 18.591 12.250 1.00 76.62 315 ASP A N 1
ATOM 2434 C CA . ASP A 1 315 ? 14.910 18.210 11.556 1.00 76.62 315 ASP A CA 1
ATOM 2435 C C . ASP A 1 315 ? 14.097 17.185 12.368 1.00 76.62 315 ASP A C 1
ATOM 2437 O O . ASP A 1 315 ? 14.498 16.036 12.558 1.00 76.62 315 ASP A O 1
ATOM 2441 N N . ALA A 1 316 ? 12.920 17.600 12.840 1.00 86.06 316 ALA A N 1
ATOM 2442 C CA . ALA A 1 316 ? 12.041 16.758 13.647 1.00 86.06 316 ALA A CA 1
ATOM 2443 C C . ALA A 1 316 ? 11.142 15.812 12.822 1.00 86.06 316 ALA A C 1
ATOM 2445 O O . ALA A 1 316 ? 10.439 14.984 13.409 1.00 86.06 316 ALA A O 1
ATOM 2446 N N . SER A 1 317 ? 11.149 15.900 11.485 1.00 88.50 317 SER A N 1
ATOM 2447 C CA . SER A 1 317 ? 10.341 15.031 10.610 1.00 88.50 317 SER A CA 1
ATOM 2448 C C . SER A 1 317 ? 10.693 13.554 10.773 1.00 88.50 317 SER A C 1
ATOM 2450 O O . SER A 1 317 ? 9.796 12.719 10.867 1.00 88.50 317 SER A O 1
ATOM 2452 N N . TRP A 1 318 ? 11.983 13.238 10.905 1.00 89.56 318 TRP A N 1
ATOM 2453 C CA . TRP A 1 318 ? 12.452 11.866 11.082 1.00 89.56 318 TRP A CA 1
ATOM 2454 C C . TRP A 1 318 ? 12.019 11.277 12.423 1.00 89.56 318 TRP A C 1
ATOM 2456 O O . TRP A 1 318 ? 11.530 10.149 12.490 1.00 89.56 318 TRP A O 1
ATOM 2466 N N . ALA A 1 319 ? 12.090 12.082 13.488 1.00 93.00 319 ALA A N 1
ATOM 2467 C CA . ALA A 1 319 ? 11.589 11.680 14.793 1.00 93.00 319 ALA A CA 1
ATOM 2468 C C . ALA A 1 319 ? 10.066 11.486 14.786 1.00 93.00 319 ALA A C 1
ATOM 2470 O O . ALA A 1 319 ? 9.571 10.509 15.353 1.00 93.00 319 ALA A O 1
ATOM 2471 N N . ALA A 1 320 ? 9.321 12.364 14.106 1.00 95.19 320 ALA A N 1
ATOM 2472 C CA . ALA A 1 320 ? 7.880 12.209 13.921 1.00 95.19 320 ALA A CA 1
ATOM 2473 C C . ALA A 1 320 ? 7.543 10.915 13.166 1.00 95.19 320 ALA A C 1
ATOM 2475 O O . ALA A 1 320 ? 6.653 10.176 13.588 1.00 95.19 320 ALA A O 1
ATOM 2476 N N . GLU A 1 321 ? 8.280 10.597 12.102 1.00 94.94 321 GLU A N 1
ATOM 2477 C CA . GLU A 1 321 ? 8.101 9.365 11.334 1.00 94.94 321 GLU A CA 1
ATOM 2478 C C . GLU A 1 321 ? 8.451 8.120 12.160 1.00 94.94 321 GLU A C 1
ATOM 2480 O O . GLU A 1 321 ? 7.701 7.145 12.146 1.00 94.94 321 GLU A O 1
ATOM 2485 N N . GLY A 1 322 ? 9.522 8.168 12.955 1.00 96.38 322 GLY A N 1
ATOM 2486 C CA . GLY A 1 322 ? 9.906 7.101 13.880 1.00 96.38 322 GLY A CA 1
ATOM 2487 C C . GLY A 1 322 ? 8.852 6.817 14.946 1.00 96.38 322 GLY A C 1
ATOM 2488 O O . GLY A 1 322 ? 8.495 5.662 15.191 1.00 96.38 322 GLY A O 1
ATOM 2489 N N . HIS A 1 323 ? 8.305 7.866 15.565 1.00 98.00 323 HIS A N 1
ATOM 2490 C CA . HIS A 1 323 ? 7.208 7.733 16.522 1.00 98.00 323 HIS A CA 1
ATOM 2491 C C . HIS A 1 323 ? 5.939 7.187 15.866 1.00 98.00 323 HIS A C 1
ATOM 2493 O O . HIS A 1 323 ? 5.305 6.297 16.436 1.00 98.00 323 HIS A O 1
ATOM 2499 N N . LEU A 1 324 ? 5.597 7.662 14.668 1.00 97.62 324 LEU A N 1
ATOM 2500 C CA . LEU A 1 324 ? 4.444 7.173 13.919 1.00 97.62 324 LEU A CA 1
ATOM 2501 C C . LEU A 1 324 ? 4.601 5.689 13.567 1.00 97.62 324 LEU A C 1
ATOM 2503 O O . LEU A 1 324 ? 3.718 4.897 13.884 1.00 97.62 324 LEU A O 1
ATOM 2507 N N . ALA A 1 325 ? 5.753 5.294 13.021 1.00 97.75 325 ALA A N 1
ATOM 2508 C CA . ALA A 1 325 ? 6.051 3.908 12.676 1.00 97.75 325 ALA A CA 1
ATOM 2509 C C . ALA A 1 325 ? 6.014 2.995 13.912 1.00 97.75 325 ALA A C 1
ATOM 2511 O O . ALA A 1 325 ? 5.434 1.915 13.858 1.00 97.75 325 ALA A O 1
ATOM 2512 N N . ALA A 1 326 ? 6.557 3.430 15.056 1.00 98.44 326 ALA A N 1
ATOM 2513 C CA . ALA A 1 326 ? 6.437 2.684 16.311 1.00 98.44 326 ALA A CA 1
ATOM 2514 C C . ALA A 1 326 ? 4.972 2.528 16.758 1.00 98.44 326 ALA A C 1
ATOM 2516 O O . ALA A 1 326 ? 4.583 1.458 17.229 1.00 98.44 326 ALA A O 1
ATOM 2517 N N . GLY A 1 327 ? 4.157 3.575 16.595 1.00 97.88 327 GLY A N 1
ATOM 2518 C CA . GLY A 1 327 ? 2.717 3.519 16.841 1.00 97.88 327 GLY A CA 1
ATOM 2519 C C . GLY A 1 327 ? 2.015 2.501 15.945 1.00 97.88 327 GLY A C 1
ATOM 2520 O O . GLY A 1 327 ? 1.229 1.698 16.444 1.00 97.88 327 GLY A O 1
ATOM 2521 N N . ASP A 1 328 ? 2.365 2.464 14.658 1.00 97.25 328 ASP A N 1
ATOM 2522 C CA . ASP A 1 328 ? 1.811 1.518 13.683 1.00 97.25 328 ASP A CA 1
ATOM 2523 C C . ASP A 1 328 ? 2.170 0.069 14.018 1.00 97.25 328 ASP A C 1
ATOM 2525 O O . ASP A 1 328 ? 1.304 -0.805 13.953 1.00 97.25 328 ASP A O 1
ATOM 2529 N N . VAL A 1 329 ? 3.413 -0.190 14.447 1.00 97.62 329 VAL A N 1
ATOM 2530 C CA . VAL A 1 329 ? 3.830 -1.508 14.952 1.00 97.62 329 VAL A CA 1
ATOM 2531 C C . VAL A 1 329 ? 2.961 -1.907 16.142 1.00 97.62 329 VAL A C 1
ATOM 2533 O O . VAL A 1 329 ? 2.333 -2.965 16.124 1.00 97.62 329 VAL A O 1
ATOM 2536 N N . CYS A 1 330 ? 2.862 -1.054 17.161 1.00 97.44 330 CYS A N 1
ATOM 2537 C CA . CYS A 1 330 ? 2.054 -1.350 18.341 1.00 97.44 330 CYS A CA 1
ATOM 2538 C C . CYS A 1 330 ? 0.577 -1.585 17.983 1.00 97.44 330 CYS A C 1
ATOM 2540 O O . CYS A 1 330 ? -0.023 -2.551 18.453 1.00 97.44 330 CYS A O 1
ATOM 2542 N N . ARG A 1 331 ? -0.003 -0.751 17.112 1.00 95.50 331 ARG A N 1
ATOM 2543 C CA . ARG A 1 331 ? -1.398 -0.862 16.660 1.00 95.50 331 ARG A CA 1
ATOM 2544 C C . ARG A 1 331 ? -1.648 -2.173 15.920 1.00 95.50 331 ARG A C 1
ATOM 2546 O O . ARG A 1 331 ? -2.665 -2.820 16.176 1.00 95.50 331 ARG A O 1
ATOM 2553 N N . LEU A 1 332 ? -0.747 -2.565 15.019 1.00 93.00 332 LEU A N 1
ATOM 2554 C CA . LEU A 1 332 ? -0.871 -3.797 14.238 1.00 93.00 332 LEU A CA 1
ATOM 2555 C C . LEU A 1 332 ? -0.877 -5.040 15.138 1.00 93.00 332 LEU A C 1
ATOM 2557 O O . LEU A 1 332 ? -1.663 -5.958 14.913 1.00 93.00 332 LEU A O 1
ATOM 2561 N N . HIS A 1 333 ? -0.058 -5.025 16.191 1.00 94.00 333 HIS A N 1
ATOM 2562 C CA . HIS A 1 333 ? 0.101 -6.127 17.146 1.00 94.00 333 HIS A CA 1
ATOM 2563 C C . HIS A 1 333 ? -0.821 -6.029 18.375 1.00 94.00 333 HIS A C 1
ATOM 2565 O O . HIS A 1 333 ? -0.602 -6.717 19.367 1.00 94.00 333 HIS A O 1
ATOM 2571 N N . GLY A 1 334 ? -1.852 -5.175 18.339 1.00 93.19 334 GLY A N 1
ATOM 2572 C CA . GLY A 1 334 ? -2.852 -5.064 19.413 1.00 93.19 334 GLY A CA 1
ATOM 2573 C C . GLY A 1 334 ? -2.366 -4.388 20.703 1.00 93.19 334 GLY A C 1
ATOM 2574 O O . GLY A 1 334 ? -3.085 -4.372 21.699 1.00 93.19 334 GLY A O 1
ATOM 2575 N N . ARG A 1 335 ? -1.173 -3.783 20.702 1.00 95.88 335 ARG A N 1
ATOM 2576 C CA . ARG A 1 335 ? -0.583 -3.038 21.830 1.00 95.88 335 ARG A CA 1
ATOM 2577 C C . ARG A 1 335 ? -1.115 -1.603 21.860 1.00 95.88 335 ARG A C 1
ATOM 2579 O O . ARG A 1 335 ? -0.362 -0.636 21.738 1.00 95.88 335 ARG A O 1
ATOM 2586 N N . TYR A 1 336 ? -2.434 -1.446 21.965 1.00 95.06 336 TYR A N 1
ATOM 2587 C CA . TYR A 1 336 ? -3.102 -0.151 21.787 1.00 95.06 336 TYR A CA 1
ATOM 2588 C C . TYR A 1 336 ? -2.661 0.950 22.765 1.00 95.06 336 TYR A C 1
ATOM 2590 O O . TYR A 1 336 ? -2.435 2.064 22.291 1.00 95.06 336 TYR A O 1
ATOM 2598 N N . PRO A 1 337 ? -2.452 0.697 24.074 1.00 96.31 337 PRO A N 1
ATOM 2599 C CA . PRO A 1 337 ? -1.946 1.731 24.981 1.00 96.31 337 PRO A CA 1
ATOM 2600 C C . PRO A 1 337 ? -0.583 2.289 24.547 1.00 96.31 337 PRO A C 1
ATOM 2602 O O . PRO A 1 337 ? -0.356 3.498 24.571 1.00 96.31 337 PRO A O 1
ATOM 2605 N N . GLU A 1 338 ? 0.310 1.418 24.077 1.00 97.88 338 GLU A N 1
ATOM 2606 C CA . GLU A 1 338 ? 1.624 1.821 23.575 1.00 97.88 338 GLU A CA 1
ATOM 2607 C C . GLU A 1 338 ? 1.515 2.550 22.235 1.00 97.88 338 GLU A C 1
ATOM 2609 O O . GLU A 1 338 ? 2.221 3.533 22.017 1.00 97.88 338 GLU A O 1
ATOM 2614 N N . ALA A 1 339 ? 0.605 2.117 21.357 1.00 97.75 339 ALA A N 1
ATOM 2615 C CA . ALA A 1 339 ? 0.326 2.806 20.100 1.00 97.75 339 ALA A CA 1
ATOM 2616 C C . ALA A 1 339 ? -0.135 4.249 20.348 1.00 97.75 339 ALA A C 1
ATOM 2618 O O . ALA A 1 339 ? 0.428 5.181 19.777 1.00 97.75 339 ALA A O 1
ATOM 2619 N N . LEU A 1 340 ? -1.095 4.444 21.259 1.00 97.81 340 LEU A N 1
ATOM 2620 C CA . LEU A 1 340 ? -1.592 5.766 21.650 1.00 97.81 340 LEU A CA 1
ATOM 2621 C C . LEU A 1 340 ? -0.472 6.653 22.203 1.00 97.81 340 LEU A C 1
ATOM 2623 O O . LEU A 1 340 ? -0.348 7.802 21.784 1.00 97.81 340 LEU A O 1
ATOM 2627 N N . ALA A 1 341 ? 0.385 6.120 23.079 1.00 98.25 341 ALA A N 1
ATOM 2628 C CA . ALA A 1 341 ? 1.523 6.865 23.618 1.00 98.25 341 ALA A CA 1
ATOM 2629 C C . ALA A 1 341 ? 2.509 7.304 22.518 1.00 98.25 341 ALA A C 1
ATOM 2631 O O . ALA A 1 341 ? 3.015 8.428 22.539 1.00 98.25 341 ALA A O 1
ATOM 2632 N N . ARG A 1 342 ? 2.769 6.442 21.528 1.00 98.31 342 ARG A N 1
ATOM 2633 C CA . ARG A 1 342 ? 3.645 6.759 20.389 1.00 98.31 342 ARG A CA 1
ATOM 2634 C C . ARG A 1 342 ? 3.028 7.795 19.455 1.00 98.31 342 ARG A C 1
ATOM 2636 O O . ARG A 1 342 ? 3.718 8.734 19.073 1.00 98.31 342 ARG A O 1
ATOM 2643 N N . TYR A 1 343 ? 1.743 7.681 19.137 1.00 98.50 343 TYR A N 1
ATOM 2644 C CA . TYR A 1 343 ? 1.047 8.680 18.327 1.00 98.50 343 TYR A CA 1
ATOM 2645 C C . TYR A 1 343 ? 0.958 10.036 19.031 1.00 98.50 343 TYR A C 1
ATOM 2647 O O . TYR A 1 343 ? 1.155 11.065 18.388 1.00 98.50 343 TYR A O 1
ATOM 2655 N N . GLN A 1 344 ? 0.770 10.060 20.354 1.00 98.50 344 GLN A N 1
ATOM 2656 C CA . GLN A 1 344 ? 0.787 11.301 21.129 1.00 98.50 344 GLN A CA 1
ATOM 2657 C C . GLN A 1 344 ? 2.137 12.027 21.018 1.00 98.50 344 GLN A C 1
ATOM 2659 O O . GLN A 1 344 ? 2.159 13.245 20.864 1.00 98.50 344 GLN A O 1
ATOM 2664 N N . LYS A 1 345 ? 3.258 11.292 20.985 1.00 97.94 345 LYS A N 1
ATOM 2665 C CA . LYS A 1 345 ? 4.590 11.877 20.741 1.00 97.94 345 LYS A CA 1
ATOM 2666 C C . LYS A 1 345 ? 4.696 12.570 19.382 1.00 97.94 345 LYS A C 1
ATOM 2668 O O . LYS A 1 345 ? 5.339 13.608 19.289 1.00 97.94 345 LYS A O 1
ATOM 2673 N N . VAL A 1 346 ? 4.025 12.062 18.345 1.00 97.88 346 VAL A N 1
ATOM 2674 C CA . VAL A 1 346 ? 3.949 12.750 17.041 1.00 97.88 346 VAL A CA 1
ATOM 2675 C C . VAL A 1 346 ? 3.222 14.094 17.184 1.00 97.88 346 VAL A C 1
ATOM 2677 O O . VAL A 1 346 ? 3.660 15.098 16.628 1.00 97.88 346 VAL A O 1
ATOM 2680 N N . LEU A 1 347 ? 2.144 14.142 17.975 1.00 97.75 347 LEU A N 1
ATOM 2681 C CA . LEU A 1 347 ? 1.368 15.363 18.237 1.00 97.75 347 LEU A CA 1
ATOM 2682 C C . LEU A 1 347 ? 2.085 16.383 19.136 1.00 97.75 347 LEU A C 1
ATOM 2684 O O . LEU A 1 347 ? 1.677 17.546 19.181 1.00 97.75 347 LEU A O 1
ATOM 2688 N N . GLU A 1 348 ? 3.153 15.993 19.824 1.00 96.62 348 GLU A N 1
ATOM 2689 C CA . GLU A 1 348 ? 4.013 16.904 20.591 1.00 96.62 348 GLU A CA 1
ATOM 2690 C C . GLU A 1 348 ? 5.052 17.613 19.699 1.00 96.62 348 GLU A C 1
ATOM 2692 O O . GLU A 1 348 ? 5.529 18.692 20.048 1.00 96.62 348 GLU A O 1
ATOM 2697 N N . ILE A 1 349 ? 5.372 17.060 18.522 1.00 94.12 349 ILE A N 1
ATOM 2698 C CA . ILE A 1 349 ? 6.371 17.621 17.599 1.00 94.12 349 ILE A CA 1
ATOM 2699 C C . ILE A 1 349 ? 5.765 18.771 16.789 1.00 94.12 349 ILE A C 1
ATOM 2701 O O . ILE A 1 349 ? 4.824 18.572 16.018 1.00 94.12 349 ILE A O 1
ATOM 2705 N N . GLN A 1 350 ? 6.310 19.981 16.933 1.00 92.19 350 GLN A N 1
ATOM 2706 C CA . GLN A 1 350 ? 5.802 21.153 16.218 1.00 92.19 350 GLN A CA 1
ATOM 2707 C C . GLN A 1 350 ? 6.127 21.099 14.711 1.00 92.19 350 GLN A C 1
ATOM 2709 O O . GLN A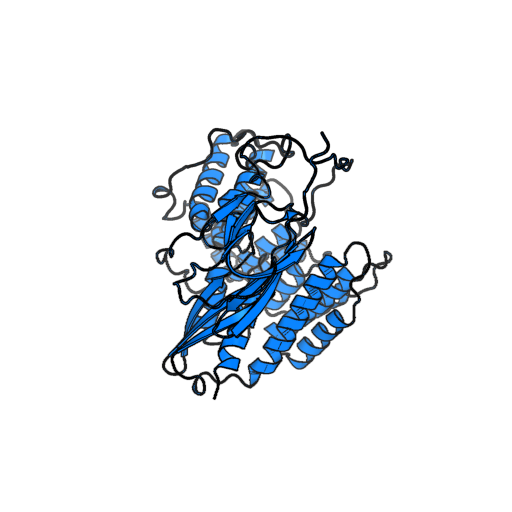 1 350 ? 7.266 20.803 14.344 1.00 92.19 350 GLN A O 1
ATOM 2714 N N . PRO A 1 351 ? 5.166 21.424 13.823 1.00 92.12 351 PRO A N 1
ATOM 2715 C CA . PRO A 1 351 ? 5.396 21.481 12.383 1.00 92.12 351 PRO A CA 1
ATOM 2716 C C . PRO A 1 351 ? 6.085 22.791 11.983 1.00 92.12 351 PRO A C 1
ATOM 2718 O O . PRO A 1 351 ? 5.454 23.748 11.537 1.00 92.12 351 PRO A O 1
ATOM 2721 N N . VAL A 1 352 ? 7.401 22.843 12.153 1.00 88.75 352 VAL A N 1
ATOM 2722 C CA . VAL A 1 352 ? 8.225 24.013 11.818 1.00 88.75 352 VAL A CA 1
ATOM 2723 C C . VAL A 1 352 ? 9.310 23.655 10.803 1.00 88.75 352 VAL A C 1
ATOM 2725 O O . VAL A 1 352 ? 9.593 22.485 10.553 1.00 88.75 352 VAL A O 1
ATOM 2728 N N . GLY A 1 353 ? 9.920 24.678 10.201 1.00 87.12 353 GLY A N 1
ATOM 2729 C CA . GLY A 1 353 ? 11.004 24.509 9.233 1.00 87.12 353 GLY A CA 1
ATOM 2730 C C . GLY A 1 353 ? 10.543 24.044 7.849 1.00 87.12 353 GLY A C 1
ATOM 2731 O O . GLY A 1 353 ? 9.358 24.080 7.512 1.00 87.12 353 GLY A O 1
ATOM 2732 N N . GLN A 1 354 ? 11.512 23.619 7.033 1.00 85.62 354 GLN A N 1
ATOM 2733 C CA . GLN A 1 354 ? 11.295 23.257 5.625 1.00 85.62 354 GLN A CA 1
ATOM 2734 C C . GLN A 1 354 ? 10.343 22.066 5.460 1.00 85.62 354 GLN A C 1
ATOM 2736 O O . GLN A 1 354 ? 9.565 22.016 4.515 1.00 85.62 354 GLN A O 1
ATOM 2741 N N . ARG A 1 355 ? 10.334 21.138 6.424 1.00 89.81 355 ARG A N 1
ATOM 2742 C CA . ARG A 1 355 ? 9.494 19.933 6.389 1.00 89.81 355 ARG A CA 1
ATOM 2743 C C . ARG A 1 355 ? 8.191 20.056 7.180 1.00 89.81 355 ARG A C 1
ATOM 2745 O O . ARG A 1 355 ? 7.562 19.043 7.489 1.00 89.81 355 ARG A O 1
ATOM 2752 N N . LYS A 1 356 ? 7.731 21.282 7.475 1.00 91.69 356 LYS A N 1
ATOM 2753 C CA . LYS A 1 356 ? 6.477 21.516 8.217 1.00 91.69 356 LYS A CA 1
ATOM 2754 C C . LYS A 1 356 ? 5.287 20.735 7.646 1.00 91.69 356 LYS A C 1
ATOM 2756 O O . LYS A 1 356 ? 4.565 20.106 8.407 1.00 91.69 356 LYS A O 1
ATOM 2761 N N . GLY A 1 357 ? 5.137 20.693 6.317 1.00 91.69 357 GLY A N 1
ATOM 2762 C CA . GLY A 1 357 ? 4.014 20.020 5.659 1.00 91.69 357 GLY A CA 1
ATOM 2763 C C . GLY A 1 357 ? 4.070 18.498 5.803 1.00 91.69 357 GLY A C 1
ATOM 2764 O O . GLY A 1 357 ? 3.041 17.841 5.936 1.00 91.69 357 GLY A O 1
ATOM 2765 N N . GLN A 1 358 ? 5.270 17.912 5.843 1.00 90.56 358 GLN A N 1
ATOM 2766 C CA . GLN A 1 358 ? 5.435 16.495 6.168 1.00 90.56 358 GLN A CA 1
ATOM 2767 C C . GLN A 1 358 ? 5.047 16.226 7.626 1.00 90.56 358 GLN A C 1
ATOM 2769 O O . GLN A 1 358 ? 4.273 15.310 7.889 1.00 90.56 358 GLN A O 1
ATOM 2774 N N . ILE A 1 359 ? 5.511 17.052 8.568 1.00 93.44 359 ILE A N 1
ATOM 2775 C CA . ILE A 1 359 ? 5.168 16.909 9.991 1.00 93.44 359 ILE A CA 1
ATOM 2776 C C . ILE A 1 359 ? 3.654 17.068 10.205 1.00 93.44 359 ILE A C 1
ATOM 2778 O O . ILE A 1 359 ? 3.059 16.270 10.923 1.00 93.44 359 ILE A O 1
ATOM 2782 N N . GLU A 1 360 ? 3.001 18.031 9.549 1.00 94.56 360 GLU A N 1
ATOM 2783 C CA . GLU A 1 360 ? 1.538 18.195 9.575 1.00 94.56 360 GLU A CA 1
ATOM 2784 C C . GLU A 1 360 ? 0.814 16.938 9.085 1.00 94.56 360 GLU A C 1
ATOM 2786 O O . GLU A 1 360 ? -0.098 16.455 9.759 1.00 94.56 360 GLU A O 1
ATOM 2791 N N . ARG A 1 361 ? 1.253 16.352 7.962 1.00 93.19 361 ARG A N 1
ATOM 2792 C CA . ARG A 1 361 ? 0.705 15.082 7.456 1.00 93.19 361 ARG A CA 1
ATOM 2793 C C . ARG A 1 361 ? 0.857 13.953 8.480 1.00 93.19 361 ARG A C 1
ATOM 2795 O O . ARG A 1 361 ? -0.114 13.249 8.754 1.00 93.19 361 ARG A O 1
ATOM 2802 N N . LEU A 1 362 ? 2.039 13.803 9.083 1.00 95.38 362 LEU A N 1
ATOM 2803 C CA . LEU A 1 362 ? 2.304 12.776 10.100 1.00 95.38 362 LEU A CA 1
ATOM 2804 C C . LEU A 1 362 ? 1.442 12.982 11.356 1.00 95.38 362 LEU A C 1
ATOM 2806 O O . LEU A 1 362 ? 0.888 12.016 11.878 1.00 95.38 362 LEU A O 1
ATOM 2810 N N . ARG A 1 363 ? 1.263 14.229 11.808 1.00 96.56 363 ARG A N 1
ATOM 2811 C CA . ARG A 1 363 ? 0.383 14.586 12.935 1.00 96.56 363 ARG A CA 1
ATOM 2812 C C . ARG A 1 363 ? -1.079 14.266 12.640 1.00 96.56 363 ARG A C 1
ATOM 2814 O O . ARG A 1 363 ? -1.737 13.640 13.465 1.00 96.56 363 ARG A O 1
ATOM 2821 N N . ASN A 1 364 ? -1.577 14.642 11.463 1.00 95.56 364 ASN A N 1
ATOM 2822 C CA . ASN A 1 364 ? -2.948 14.341 11.046 1.00 95.56 364 ASN A CA 1
ATOM 2823 C C . ASN A 1 364 ? -3.189 12.828 10.997 1.00 95.56 364 ASN A C 1
ATOM 2825 O O . ASN A 1 364 ? -4.198 12.337 11.505 1.00 95.56 364 ASN A O 1
ATOM 2829 N N . ARG A 1 365 ? -2.224 12.075 10.457 1.00 95.69 365 ARG A N 1
ATOM 2830 C CA . ARG A 1 365 ? -2.257 10.610 10.431 1.00 95.69 365 ARG A CA 1
ATOM 2831 C C . ARG A 1 365 ? -2.222 10.003 11.839 1.00 95.69 365 ARG A C 1
ATOM 2833 O O . ARG A 1 365 ? -2.989 9.082 12.115 1.00 95.69 365 ARG A O 1
ATOM 2840 N N . ALA A 1 366 ? -1.394 10.522 12.745 1.00 97.69 366 ALA A N 1
ATOM 2841 C CA . ALA A 1 366 ? -1.351 10.087 14.143 1.00 97.69 366 ALA A CA 1
ATOM 2842 C C . ALA A 1 366 ? -2.690 10.335 14.860 1.00 97.69 366 ALA A C 1
ATOM 2844 O O . ALA A 1 366 ? -3.215 9.431 15.508 1.00 97.69 366 ALA A O 1
ATOM 2845 N N . GLN A 1 367 ? -3.277 11.524 14.692 1.00 97.75 367 GLN A N 1
ATOM 2846 C CA . GLN A 1 367 ? -4.573 11.877 15.275 1.00 97.75 367 GLN A CA 1
ATOM 2847 C C . GLN A 1 367 ? -5.691 10.951 14.776 1.00 97.75 367 GLN A C 1
ATOM 2849 O O . GLN A 1 367 ? -6.457 10.423 15.580 1.00 97.75 367 GLN A O 1
ATOM 2854 N N . ALA A 1 368 ? -5.745 10.681 13.469 1.00 96.06 368 ALA A N 1
ATOM 2855 C CA . ALA A 1 368 ? -6.737 9.774 12.894 1.00 96.06 368 ALA A CA 1
ATOM 2856 C C . ALA A 1 368 ? -6.624 8.344 13.450 1.00 96.06 368 ALA A C 1
ATOM 2858 O O . ALA A 1 368 ? -7.643 7.717 13.742 1.00 96.06 368 ALA A O 1
ATOM 2859 N N . ASN A 1 369 ? -5.398 7.845 13.648 1.00 96.94 369 ASN A N 1
ATOM 2860 C CA . ASN A 1 369 ? -5.170 6.542 14.273 1.00 96.94 369 ASN A CA 1
ATOM 2861 C C . ASN A 1 369 ? -5.551 6.535 15.764 1.00 96.94 369 ASN A C 1
ATOM 2863 O O . ASN A 1 369 ? -6.136 5.559 16.230 1.00 96.94 369 ASN A O 1
ATOM 2867 N N . ILE A 1 370 ? -5.268 7.610 16.510 1.00 96.94 370 ILE A N 1
ATOM 2868 C CA . ILE A 1 370 ? -5.709 7.764 17.907 1.00 96.94 370 ILE A CA 1
ATOM 2869 C C . ILE A 1 370 ? -7.234 7.666 17.996 1.00 96.94 370 ILE A C 1
ATOM 2871 O O . ILE A 1 370 ? -7.758 6.917 18.823 1.00 96.94 370 ILE A O 1
ATOM 2875 N N . ASP A 1 371 ? -7.950 8.397 17.145 1.00 94.25 371 ASP A N 1
ATOM 2876 C CA . ASP A 1 371 ? -9.412 8.436 17.182 1.00 94.25 371 ASP A CA 1
ATOM 2877 C C . ASP A 1 371 ? -10.039 7.103 16.763 1.00 94.25 371 ASP A C 1
ATOM 2879 O O . ASP A 1 371 ? -11.024 6.677 17.367 1.00 94.25 371 ASP A O 1
ATOM 2883 N N . ALA A 1 372 ? -9.430 6.392 15.811 1.00 92.88 372 ALA A N 1
ATOM 2884 C CA . ALA A 1 372 ? -9.843 5.039 15.455 1.00 92.88 372 ALA A CA 1
ATOM 2885 C C . ALA A 1 372 ? -9.598 4.035 16.597 1.00 92.88 372 ALA A C 1
ATOM 2887 O O . ALA A 1 372 ? -10.493 3.263 16.937 1.00 92.88 372 ALA A O 1
ATOM 2888 N N . ILE A 1 373 ? -8.428 4.069 17.246 1.00 93.31 373 ILE A N 1
ATOM 2889 C CA . ILE A 1 373 ? -8.109 3.156 18.358 1.00 93.31 373 ILE A CA 1
ATOM 2890 C C . ILE A 1 373 ? -9.094 3.317 19.520 1.00 93.31 373 ILE A C 1
ATOM 2892 O O . ILE A 1 373 ? -9.502 2.316 20.104 1.00 93.31 373 ILE A O 1
ATOM 2896 N N . LYS A 1 374 ? -9.526 4.543 19.840 1.00 90.31 374 LYS A N 1
ATOM 2897 C CA . LYS A 1 374 ? -10.484 4.793 20.934 1.00 90.31 374 LYS A CA 1
ATOM 2898 C C . LYS A 1 374 ? -11.806 4.042 20.769 1.00 90.31 374 LYS A C 1
ATOM 2900 O O . LYS A 1 374 ? -12.455 3.753 21.769 1.00 90.31 374 LYS A O 1
ATOM 2905 N N . VAL A 1 375 ? -12.212 3.735 19.536 1.00 89.12 375 VAL A N 1
ATOM 2906 C CA . VAL A 1 375 ? -13.471 3.023 19.275 1.00 89.12 375 VAL A CA 1
ATOM 2907 C C . VAL A 1 375 ? -13.284 1.518 19.085 1.00 89.12 375 VAL A C 1
ATOM 2909 O O . VAL A 1 375 ? -14.254 0.774 19.177 1.00 89.12 375 VAL A O 1
ATOM 2912 N N . TYR A 1 376 ? -12.056 1.034 18.884 1.00 86.69 376 TYR A N 1
ATOM 2913 C CA . TYR A 1 376 ? -11.768 -0.365 18.552 1.00 86.69 376 TYR A CA 1
ATOM 2914 C C . TYR A 1 376 ? -12.322 -1.393 19.543 1.00 86.69 376 TYR A C 1
ATOM 2916 O O . TYR A 1 376 ? -12.824 -2.428 19.107 1.00 86.69 376 TYR A O 1
ATOM 2924 N N . ASP A 1 377 ? -12.221 -1.153 20.849 1.00 77.25 377 ASP A N 1
ATOM 2925 C CA . ASP A 1 377 ? -12.697 -2.106 21.865 1.00 77.25 377 ASP A CA 1
ATOM 2926 C C . ASP A 1 377 ? -14.197 -2.000 22.131 1.00 77.25 377 ASP A C 1
ATOM 2928 O O . ASP A 1 377 ? -14.808 -2.960 22.590 1.00 77.25 377 ASP A O 1
ATOM 2932 N N . ALA A 1 378 ? -14.798 -0.860 21.790 1.00 81.25 378 ALA A N 1
ATOM 2933 C CA . ALA A 1 378 ? -16.231 -0.657 21.919 1.00 81.25 378 ALA A CA 1
ATOM 2934 C C . ALA A 1 378 ? -17.019 -1.260 20.745 1.00 81.25 378 ALA A C 1
ATOM 2936 O O . ALA A 1 378 ? -18.203 -1.536 20.909 1.00 81.25 378 ALA A O 1
ATOM 2937 N N . LEU A 1 379 ? -16.387 -1.454 19.579 1.00 89.88 379 LEU A N 1
ATOM 2938 C CA . LEU A 1 379 ? -17.049 -1.946 18.370 1.00 89.88 379 LEU A CA 1
ATOM 2939 C C . LEU A 1 379 ? -17.590 -3.374 18.545 1.00 89.88 379 LEU A C 1
ATOM 2941 O O . LEU A 1 379 ? -16.835 -4.345 18.544 1.00 89.88 379 LEU A O 1
ATOM 2945 N N . ASP A 1 380 ? -18.916 -3.487 18.579 1.00 93.12 380 ASP A N 1
ATOM 2946 C CA . ASP A 1 380 ? -19.659 -4.742 18.473 1.00 93.12 380 ASP A CA 1
ATOM 2947 C C . ASP A 1 380 ? -20.606 -4.672 17.270 1.00 93.12 380 ASP A C 1
ATOM 2949 O O . ASP A 1 380 ? -21.600 -3.943 17.281 1.00 93.12 380 ASP A O 1
ATOM 2953 N N . LEU A 1 381 ? -20.307 -5.451 16.224 1.00 93.94 381 LEU A N 1
ATOM 2954 C CA . LEU A 1 381 ? -21.101 -5.468 14.992 1.00 93.94 381 LEU A CA 1
ATOM 2955 C C . LEU A 1 381 ? -22.558 -5.885 15.233 1.00 93.94 381 LEU A C 1
ATOM 2957 O O . LEU A 1 381 ? -23.434 -5.456 14.490 1.00 93.94 381 LEU A O 1
ATOM 2961 N N . LYS A 1 382 ? -22.850 -6.667 16.281 1.00 95.12 382 LYS A N 1
ATOM 2962 C CA . LYS A 1 382 ? -24.225 -7.085 16.613 1.00 95.12 382 LYS A CA 1
ATOM 2963 C C . LYS A 1 382 ? -25.088 -5.939 17.133 1.00 95.12 382 LYS A C 1
ATOM 2965 O O . LYS A 1 382 ? -26.310 -6.049 17.143 1.00 95.12 382 LYS A O 1
ATOM 2970 N N . ARG A 1 383 ? -24.456 -4.853 17.576 1.00 96.00 383 ARG A N 1
ATOM 2971 C CA . ARG A 1 383 ? -25.112 -3.634 18.062 1.00 96.00 383 ARG A CA 1
ATOM 2972 C C . ARG A 1 383 ? -25.252 -2.569 16.980 1.00 96.00 383 ARG A C 1
ATOM 2974 O O . ARG A 1 383 ? -25.730 -1.471 17.257 1.00 96.00 383 ARG A O 1
ATOM 2981 N N . ILE A 1 384 ? -24.837 -2.877 15.755 1.00 96.81 384 ILE A N 1
ATOM 2982 C CA . ILE A 1 384 ? -24.986 -1.999 14.602 1.00 96.81 384 ILE A CA 1
ATOM 2983 C C . ILE A 1 384 ? -26.204 -2.488 13.812 1.00 96.81 384 ILE A C 1
ATOM 2985 O O . ILE A 1 384 ? -26.218 -3.646 13.391 1.00 96.81 384 ILE A O 1
ATOM 2989 N N . PRO A 1 385 ? -27.241 -1.653 13.631 1.00 97.50 385 PRO A N 1
ATOM 2990 C CA . PRO A 1 385 ? -28.384 -2.013 12.804 1.00 97.50 385 PRO A CA 1
ATOM 2991 C C . PRO A 1 385 ? -27.983 -2.311 11.357 1.00 97.50 385 PRO A C 1
ATOM 2993 O O . PRO A 1 385 ? -26.939 -1.877 10.873 1.00 97.50 385 PRO A O 1
ATOM 2996 N N . ASP A 1 386 ? -28.862 -3.001 10.643 1.00 98.12 386 ASP A N 1
ATOM 2997 C CA . ASP A 1 386 ? -28.698 -3.173 9.207 1.00 98.12 386 ASP A CA 1
ATOM 2998 C C . ASP A 1 386 ? -28.813 -1.811 8.504 1.00 98.12 386 ASP A C 1
ATOM 3000 O O . ASP A 1 386 ? -29.715 -1.016 8.793 1.00 98.12 386 ASP A O 1
ATOM 3004 N N . GLY A 1 387 ? -27.895 -1.521 7.582 1.00 97.94 387 GLY A N 1
ATOM 3005 C CA . GLY A 1 387 ? -27.863 -0.232 6.897 1.00 97.94 387 GLY A CA 1
ATOM 3006 C C . GLY A 1 387 ? -26.549 0.089 6.196 1.00 97.94 387 GLY A C 1
ATOM 3007 O O . GLY A 1 387 ? -25.607 -0.703 6.178 1.00 97.94 387 GLY A O 1
ATOM 3008 N N . ALA A 1 388 ? -26.501 1.283 5.601 1.00 98.00 388 ALA A N 1
ATOM 3009 C CA . ALA A 1 388 ? -25.316 1.833 4.953 1.00 98.00 388 ALA A CA 1
ATOM 3010 C C . ALA A 1 388 ? -24.840 3.088 5.693 1.00 98.00 388 ALA A C 1
ATOM 3012 O O . ALA A 1 388 ? -25.583 4.060 5.836 1.00 98.00 388 ALA A O 1
ATOM 3013 N N . TYR A 1 389 ? -23.583 3.077 6.122 1.00 97.88 389 TYR A N 1
ATOM 3014 C CA . TYR A 1 389 ? -22.983 4.101 6.970 1.00 97.88 389 TYR A CA 1
ATOM 3015 C C . TYR A 1 389 ? -21.812 4.762 6.264 1.00 97.88 389 TYR A C 1
ATOM 3017 O O . TYR A 1 389 ? -20.997 4.089 5.635 1.00 97.88 389 TYR A O 1
ATOM 3025 N N . ARG A 1 390 ? -21.720 6.087 6.367 1.00 97.88 390 ARG A N 1
ATOM 3026 C CA . ARG A 1 390 ? -20.659 6.871 5.733 1.00 97.88 390 ARG A CA 1
ATOM 3027 C C . ARG A 1 390 ? -19.814 7.565 6.773 1.00 97.88 390 ARG A C 1
ATOM 3029 O O . ARG A 1 390 ? -20.332 8.093 7.754 1.00 97.88 390 ARG A O 1
ATOM 3036 N N . ALA A 1 391 ? -18.517 7.605 6.524 1.00 97.44 391 ALA A N 1
ATOM 3037 C CA . ALA A 1 391 ? -17.607 8.423 7.298 1.00 97.44 391 ALA A CA 1
ATOM 3038 C C . ALA A 1 391 ? -16.387 8.800 6.467 1.00 97.44 391 ALA A C 1
ATOM 3040 O O . ALA A 1 391 ? -16.053 8.156 5.472 1.00 97.44 391 ALA A O 1
ATOM 3041 N N . THR A 1 392 ? -15.711 9.845 6.927 1.00 97.06 392 THR A N 1
ATOM 3042 C CA . THR A 1 392 ? -14.487 10.361 6.329 1.00 97.06 392 THR A CA 1
ATOM 3043 C C . THR A 1 392 ? -13.307 10.224 7.281 1.00 97.06 392 THR A C 1
ATOM 3045 O O . THR A 1 392 ? -13.463 10.314 8.507 1.00 97.06 392 THR A O 1
ATOM 3048 N N . SER A 1 393 ? -12.121 10.050 6.703 1.00 96.19 393 SER A N 1
ATOM 3049 C CA . SER A 1 393 ? -10.832 10.168 7.384 1.00 96.19 393 SER A CA 1
ATOM 3050 C C . SER A 1 393 ? -9.837 10.936 6.513 1.00 96.19 393 SER A C 1
ATOM 3052 O O . SER A 1 393 ? -10.053 11.113 5.314 1.00 96.19 393 SER A O 1
ATOM 3054 N N . VAL A 1 394 ? -8.761 11.431 7.122 1.00 93.56 394 VAL A N 1
ATOM 3055 C CA . VAL A 1 394 ? -7.679 12.108 6.397 1.00 93.56 394 VAL A CA 1
ATOM 3056 C C . VAL A 1 394 ? -6.856 11.083 5.613 1.00 93.56 394 VAL A C 1
ATOM 3058 O O . VAL A 1 394 ? -6.457 10.063 6.170 1.00 93.56 394 VAL A O 1
ATOM 3061 N N . SER A 1 395 ? -6.617 11.360 4.331 1.00 91.56 395 SER A N 1
ATOM 3062 C CA . SER A 1 395 ? -5.788 10.556 3.426 1.00 91.56 395 SER A CA 1
ATOM 3063 C C . SER A 1 395 ? -4.557 11.347 2.964 1.00 91.56 395 SER A C 1
ATOM 3065 O O . SER A 1 395 ? -4.218 12.370 3.561 1.00 91.56 395 SER A O 1
ATOM 3067 N N . TYR A 1 396 ? -3.849 10.869 1.936 1.00 85.88 396 TYR A N 1
ATOM 3068 C CA . TYR A 1 396 ? -2.593 11.467 1.480 1.00 85.88 396 TYR A CA 1
ATOM 3069 C C . TYR A 1 396 ? -2.766 12.884 0.911 1.00 85.88 396 TYR A C 1
ATOM 3071 O O . TYR A 1 396 ? -2.056 13.800 1.322 1.00 85.88 396 TYR A O 1
ATOM 3079 N N . ALA A 1 397 ? -3.692 13.064 -0.032 1.00 85.50 397 ALA A N 1
ATOM 3080 C CA . ALA A 1 397 ? -3.904 14.322 -0.753 1.00 85.50 397 ALA A CA 1
ATOM 3081 C C . ALA A 1 397 ? -5.111 15.123 -0.238 1.00 85.50 397 ALA A C 1
ATOM 3083 O O . ALA A 1 397 ? -5.231 16.310 -0.528 1.00 85.50 397 ALA A O 1
ATOM 3084 N N . GLY A 1 398 ? -5.995 14.485 0.528 1.00 88.94 398 GLY A N 1
ATOM 3085 C CA . GLY A 1 398 ? -7.230 15.085 1.019 1.00 88.94 398 GLY A CA 1
ATOM 3086 C C . GLY A 1 398 ? -8.068 14.088 1.821 1.00 88.94 398 GLY A C 1
ATOM 3087 O O . GLY A 1 398 ? -7.600 12.992 2.135 1.00 88.94 398 GLY A O 1
ATOM 3088 N N . PRO A 1 399 ? -9.306 14.441 2.197 1.00 93.06 399 PRO A N 1
ATOM 3089 C CA . PRO A 1 399 ? -10.195 13.519 2.889 1.00 93.06 399 PRO A CA 1
ATOM 3090 C C . PRO A 1 399 ? -10.653 12.380 1.965 1.00 93.06 399 PRO A C 1
ATOM 3092 O O . PRO A 1 399 ? -11.012 12.604 0.807 1.00 93.06 399 PRO A O 1
ATOM 3095 N N . LEU A 1 400 ? -10.712 11.170 2.516 1.00 95.62 400 LEU A N 1
ATOM 3096 C CA . LEU A 1 400 ? -11.274 9.979 1.884 1.00 95.62 400 LEU A CA 1
ATOM 3097 C C . LEU A 1 400 ? -12.577 9.595 2.591 1.00 95.62 400 LEU A C 1
ATOM 3099 O O . LEU A 1 400 ? -12.632 9.564 3.822 1.00 95.62 400 LEU A O 1
ATOM 3103 N N . GLU A 1 401 ? -13.625 9.311 1.818 1.00 97.62 401 GLU A N 1
ATOM 3104 C CA . GLU A 1 401 ? -14.926 8.837 2.299 1.00 97.62 401 GLU A CA 1
ATOM 3105 C C . GLU A 1 401 ? -15.111 7.351 1.995 1.00 97.62 401 GLU A C 1
ATOM 3107 O O . GLU A 1 401 ? -14.860 6.899 0.874 1.00 97.62 401 GLU A O 1
ATOM 3112 N N . VAL A 1 402 ? -15.617 6.610 2.981 1.00 98.25 402 VAL A N 1
ATOM 3113 C CA . VAL A 1 402 ? -16.083 5.233 2.803 1.00 98.25 402 VAL A CA 1
ATOM 3114 C C . VAL A 1 402 ? -17.589 5.127 3.012 1.00 98.25 402 VAL A C 1
ATOM 3116 O O . VAL A 1 402 ? -18.177 5.859 3.808 1.00 98.25 402 VAL A O 1
ATOM 3119 N N . THR A 1 403 ? -18.200 4.157 2.338 1.00 98.19 403 THR A N 1
ATOM 3120 C CA . THR A 1 403 ? -19.541 3.636 2.613 1.00 98.19 403 THR A CA 1
ATOM 3121 C C . THR A 1 403 ? -19.422 2.190 3.085 1.00 98.19 403 THR A C 1
ATOM 3123 O O . THR A 1 403 ? -18.897 1.344 2.361 1.00 98.19 403 THR A O 1
ATOM 3126 N N . VAL A 1 404 ? -19.923 1.901 4.283 1.00 98.44 404 VAL A N 1
ATOM 3127 C CA . VAL A 1 404 ? -19.896 0.583 4.926 1.00 98.44 404 VAL A CA 1
ATOM 3128 C C . VAL A 1 404 ? -21.317 0.047 4.998 1.00 98.44 404 VAL A C 1
ATOM 3130 O O . VAL A 1 404 ? -22.181 0.701 5.574 1.00 98.44 404 VAL A O 1
ATOM 3133 N N . SER A 1 405 ? -21.574 -1.119 4.411 1.00 98.31 405 SER A N 1
ATOM 3134 C CA . SER A 1 405 ? -22.875 -1.793 4.521 1.00 98.31 405 SER A CA 1
ATOM 3135 C C . SER A 1 405 ? -22.803 -2.877 5.589 1.00 98.31 405 SER A C 1
ATOM 3137 O O . SER A 1 405 ? -21.916 -3.730 5.527 1.00 98.31 405 SER A O 1
ATOM 3139 N N . VAL A 1 406 ? -23.728 -2.843 6.545 1.00 98.38 406 VAL A N 1
ATOM 3140 C CA . VAL A 1 406 ? -23.881 -3.853 7.598 1.00 98.38 406 VAL A CA 1
ATOM 3141 C C . VAL A 1 406 ? -25.218 -4.559 7.413 1.00 98.38 406 VAL A C 1
ATOM 3143 O O . VAL A 1 406 ? -26.228 -3.899 7.168 1.00 98.38 406 VAL A O 1
ATOM 3146 N N . ALA A 1 407 ? -25.220 -5.886 7.516 1.00 97.94 407 ALA A N 1
ATOM 3147 C CA . ALA A 1 407 ? -26.439 -6.686 7.563 1.00 97.94 407 ALA A CA 1
ATOM 3148 C C . ALA A 1 407 ? -26.256 -7.891 8.487 1.00 97.94 407 ALA A C 1
ATOM 3150 O O . ALA A 1 407 ? -25.196 -8.522 8.489 1.00 97.94 407 ALA A O 1
ATOM 3151 N N . ALA A 1 408 ? -27.280 -8.219 9.274 1.00 96.44 408 ALA A N 1
ATOM 3152 C CA . ALA A 1 408 ? -27.288 -9.347 10.203 1.00 96.44 408 ALA A CA 1
ATOM 3153 C C . ALA A 1 408 ? -26.042 -9.398 11.116 1.00 96.44 408 ALA A C 1
ATOM 3155 O O . ALA A 1 408 ? -25.483 -10.466 11.377 1.00 96.44 408 ALA A O 1
ATOM 3156 N N . GLY A 1 409 ? -25.581 -8.231 11.582 1.00 95.88 409 GLY A N 1
ATOM 3157 C CA . GLY A 1 409 ? -24.399 -8.104 12.440 1.00 95.88 409 GLY A CA 1
ATOM 3158 C C . GLY A 1 409 ? -23.063 -8.406 11.750 1.00 95.88 409 GLY A C 1
ATOM 3159 O O . GLY A 1 409 ? -22.103 -8.780 12.426 1.00 95.88 409 GLY A O 1
ATOM 3160 N N . ARG A 1 410 ? -22.986 -8.275 10.419 1.00 97.56 410 ARG A N 1
ATOM 3161 C CA . ARG A 1 410 ? -21.774 -8.479 9.609 1.00 97.56 410 ARG A CA 1
ATOM 3162 C C . ARG A 1 410 ? -21.498 -7.299 8.686 1.00 97.56 410 ARG A C 1
ATOM 3164 O O . ARG A 1 410 ? -22.422 -6.645 8.217 1.00 97.56 410 ARG A O 1
ATOM 3171 N N . ILE A 1 411 ? -20.224 -7.066 8.383 1.00 98.19 411 ILE A N 1
ATOM 3172 C CA . ILE A 1 411 ? -19.777 -6.122 7.354 1.00 98.19 411 ILE A CA 1
ATOM 3173 C C . ILE A 1 411 ? -19.948 -6.802 5.994 1.00 98.19 411 ILE A C 1
ATOM 3175 O O . ILE A 1 411 ? -19.165 -7.680 5.638 1.00 98.19 411 ILE A O 1
ATOM 3179 N N . GLU A 1 412 ? -20.955 -6.398 5.231 1.00 97.94 412 GLU A N 1
ATOM 3180 C CA . GLU A 1 412 ? -21.240 -6.967 3.908 1.00 97.94 412 GLU A CA 1
ATOM 3181 C C . GLU A 1 412 ? -20.383 -6.312 2.818 1.00 97.94 412 GLU A C 1
ATOM 3183 O O . GLU A 1 412 ? -19.916 -6.973 1.895 1.00 97.94 412 GLU A O 1
ATOM 3188 N N . SER A 1 413 ? -20.133 -5.003 2.920 1.00 97.88 413 SER A N 1
ATOM 3189 C CA . SER A 1 413 ? -19.214 -4.320 2.004 1.00 97.88 413 SER A CA 1
ATOM 3190 C C . SER A 1 413 ? -18.601 -3.065 2.607 1.00 97.88 413 SER A C 1
ATOM 3192 O O . SER A 1 413 ? -19.207 -2.390 3.440 1.00 97.88 413 SER A O 1
ATOM 3194 N N . VAL A 1 414 ? -17.407 -2.730 2.128 1.00 98.12 414 VAL A N 1
ATOM 3195 C CA . VAL A 1 414 ? -16.750 -1.437 2.324 1.00 98.12 414 VAL A CA 1
ATOM 3196 C C . VAL A 1 414 ? -16.429 -0.904 0.932 1.00 98.12 414 VAL A C 1
ATOM 3198 O O . VAL A 1 414 ? -15.848 -1.618 0.120 1.00 98.12 414 VAL A O 1
ATOM 3201 N N . ARG A 1 415 ? -16.835 0.327 0.619 1.00 96.00 415 ARG A N 1
ATOM 3202 C CA . ARG A 1 415 ? -16.529 0.985 -0.661 1.00 96.00 415 ARG A CA 1
ATOM 3203 C C . ARG A 1 415 ? -15.968 2.370 -0.415 1.00 96.00 415 ARG A C 1
ATOM 3205 O O . ARG A 1 415 ? -16.492 3.091 0.428 1.00 96.00 415 ARG A O 1
ATOM 3212 N N . VAL A 1 416 ? -14.949 2.756 -1.170 1.00 94.38 416 VAL A N 1
ATOM 3213 C CA . VAL A 1 416 ? -14.438 4.130 -1.162 1.00 94.38 416 VAL A CA 1
ATOM 3214 C C . VAL A 1 416 ? -15.287 4.957 -2.125 1.00 94.38 416 VAL A C 1
ATOM 3216 O O . VAL A 1 416 ? -15.305 4.681 -3.319 1.00 94.38 416 VAL A O 1
ATOM 3219 N N . SER A 1 417 ? -16.032 5.934 -1.607 1.00 90.38 417 SER A N 1
ATOM 3220 C CA . SER A 1 417 ? -16.993 6.733 -2.385 1.00 90.38 417 SER A CA 1
ATOM 3221 C C . SER A 1 417 ? -16.441 8.077 -2.851 1.00 90.38 417 SER A C 1
ATOM 3223 O O . SER A 1 417 ? -16.942 8.634 -3.826 1.00 90.38 417 SER A O 1
ATOM 3225 N N . ARG A 1 418 ? -15.424 8.617 -2.171 1.00 92.75 418 ARG A N 1
ATOM 3226 C CA . ARG A 1 418 ? -14.760 9.874 -2.543 1.00 92.75 418 ARG A CA 1
ATOM 3227 C C . ARG A 1 418 ? -13.310 9.851 -2.077 1.00 92.75 418 ARG A C 1
ATOM 3229 O O . ARG A 1 418 ? -13.051 9.494 -0.933 1.00 92.75 418 ARG A O 1
ATOM 3236 N N . TYR A 1 419 ? -12.380 10.260 -2.932 1.00 92.06 419 TYR A N 1
ATOM 3237 C CA . TYR A 1 419 ? -10.959 10.374 -2.605 1.00 92.06 419 TYR A CA 1
ATOM 3238 C C . TYR A 1 419 ? -10.276 11.394 -3.522 1.00 92.06 419 TYR A C 1
ATOM 3240 O O . TYR A 1 419 ? -10.785 11.715 -4.595 1.00 92.06 419 TYR A O 1
ATOM 3248 N N . GLU A 1 420 ? -9.134 11.914 -3.079 1.00 89.81 420 GLU A N 1
ATOM 3249 C CA . GLU A 1 420 ? -8.314 12.881 -3.830 1.00 89.81 420 GLU A CA 1
ATOM 3250 C C . GLU A 1 420 ? -6.899 12.340 -4.109 1.00 89.81 420 GLU A C 1
ATOM 3252 O O . GLU A 1 420 ? -6.130 12.940 -4.860 1.00 89.81 420 GLU A O 1
ATOM 3257 N N . ASP A 1 421 ? -6.561 11.188 -3.521 1.00 86.69 421 ASP A N 1
ATOM 3258 C CA . ASP A 1 421 ? -5.281 10.518 -3.708 1.00 86.69 421 ASP A CA 1
ATOM 3259 C C . ASP A 1 421 ? -5.132 10.059 -5.161 1.00 86.69 421 ASP A C 1
ATOM 3261 O O . ASP A 1 421 ? -6.053 9.493 -5.747 1.00 86.69 421 ASP A O 1
ATOM 3265 N N . LYS A 1 422 ? -3.946 10.277 -5.730 1.00 84.81 422 LYS A N 1
ATOM 3266 C CA . LYS A 1 422 ? -3.623 9.892 -7.112 1.00 84.81 422 LYS A CA 1
ATOM 3267 C C . LYS A 1 422 ? -2.835 8.588 -7.191 1.00 84.81 422 LYS A C 1
ATOM 3269 O O . LYS A 1 422 ? -3.045 7.793 -8.092 1.00 84.81 422 LYS A O 1
ATOM 3274 N N . GLN A 1 423 ? -1.973 8.336 -6.210 1.00 83.00 423 GLN A N 1
ATOM 3275 C CA . GLN A 1 423 ? -1.143 7.130 -6.128 1.00 83.00 423 GLN A CA 1
ATOM 3276 C C . GLN A 1 423 ? -1.647 6.221 -4.999 1.00 83.00 423 GLN A C 1
ATOM 3278 O O . GLN A 1 423 ? -0.940 5.925 -4.041 1.00 83.00 423 GLN A O 1
ATOM 3283 N N . TYR A 1 424 ? -2.916 5.820 -5.081 1.00 80.00 424 TYR A N 1
ATOM 3284 C CA . TYR A 1 424 ? -3.532 4.916 -4.103 1.00 80.00 424 TYR A CA 1
ATOM 3285 C C . TYR A 1 424 ? -3.178 3.449 -4.352 1.00 80.00 424 TYR A C 1
ATOM 3287 O O . TYR A 1 424 ? -3.407 2.612 -3.471 1.00 80.00 424 TYR A O 1
ATOM 3295 N N . TYR A 1 425 ? -2.604 3.135 -5.521 1.00 87.31 425 TYR A N 1
ATOM 3296 C CA . TYR A 1 425 ? -2.205 1.781 -5.898 1.00 87.31 425 TYR A CA 1
ATOM 3297 C C . TYR A 1 425 ? -3.359 0.793 -5.646 1.00 87.31 425 TYR A C 1
ATOM 3299 O O . TYR A 1 425 ? -4.527 1.155 -5.774 1.00 87.31 425 TYR A O 1
ATOM 3307 N N . ASN A 1 426 ? -3.081 -0.437 -5.222 1.00 89.25 426 ASN A N 1
ATOM 3308 C CA . ASN A 1 426 ? -4.143 -1.402 -4.936 1.00 89.25 426 ASN A CA 1
ATOM 3309 C C . ASN A 1 426 ? -4.879 -1.182 -3.585 1.00 89.25 426 ASN A C 1
ATOM 3311 O O . ASN A 1 426 ? -5.638 -2.046 -3.148 1.00 89.25 426 ASN A O 1
ATOM 3315 N N . SER A 1 427 ? -4.659 -0.071 -2.861 1.00 91.50 427 SER A N 1
ATOM 3316 C CA . SER A 1 427 ? -5.234 0.107 -1.510 1.00 91.50 427 SER A CA 1
ATOM 3317 C C . SER A 1 427 ? -6.757 0.258 -1.494 1.00 91.50 427 SER A C 1
ATOM 331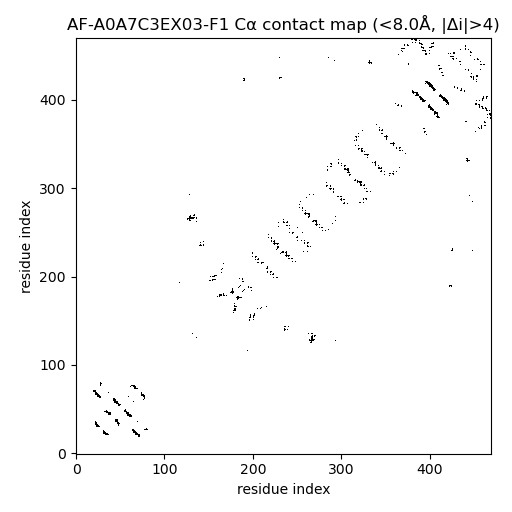9 O O . SER A 1 427 ? -7.395 -0.290 -0.594 1.00 91.50 427 SER A O 1
ATOM 3321 N N . LEU A 1 428 ? -7.347 0.920 -2.499 1.00 92.19 428 LEU A N 1
ATOM 3322 C CA . LEU A 1 428 ? -8.804 1.113 -2.585 1.00 92.19 428 LEU A CA 1
ATOM 3323 C C . LEU A 1 428 ? -9.573 -0.194 -2.838 1.00 92.19 428 LEU A C 1
ATOM 3325 O O . LEU A 1 428 ? -10.780 -0.223 -2.627 1.00 92.19 428 LEU A O 1
ATOM 3329 N N . LEU A 1 429 ? -8.885 -1.257 -3.269 1.00 89.44 429 LEU A N 1
ATOM 3330 C CA . LEU A 1 429 ? -9.464 -2.584 -3.496 1.00 89.44 429 LEU A CA 1
ATOM 3331 C C . LEU A 1 429 ? -9.087 -3.539 -2.356 1.00 89.44 429 LEU A C 1
ATOM 3333 O O . LEU A 1 429 ? -9.950 -4.040 -1.636 1.00 89.44 429 LEU A O 1
ATOM 3337 N N . ALA A 1 430 ? -7.785 -3.713 -2.114 1.00 91.56 430 ALA A N 1
ATOM 3338 C CA . ALA A 1 430 ? -7.287 -4.726 -1.190 1.00 91.56 430 ALA A CA 1
ATOM 3339 C C . ALA A 1 430 ? -7.667 -4.461 0.277 1.00 91.56 430 ALA A C 1
ATOM 3341 O O . ALA A 1 430 ? -7.881 -5.405 1.037 1.00 91.56 430 ALA A O 1
ATOM 3342 N N . VAL A 1 431 ? -7.726 -3.200 0.725 1.00 96.12 431 VAL A N 1
ATOM 3343 C CA . VAL A 1 431 ? -8.023 -2.890 2.136 1.00 96.12 431 VAL A CA 1
ATOM 3344 C C . VAL A 1 431 ? -9.498 -3.142 2.474 1.00 96.12 431 VAL A C 1
ATOM 3346 O O . VAL A 1 431 ? -9.745 -3.846 3.458 1.00 96.12 431 VAL A O 1
ATOM 3349 N N . PRO A 1 432 ? -10.478 -2.663 1.681 1.00 97.06 432 PRO A N 1
ATOM 3350 C CA . PRO A 1 432 ? -11.877 -3.054 1.848 1.00 97.06 432 PRO A CA 1
ATOM 3351 C C . PRO A 1 432 ? -12.104 -4.568 1.883 1.00 97.06 432 PRO A C 1
ATOM 3353 O O . PRO A 1 432 ? -12.777 -5.060 2.790 1.00 97.06 432 PRO A O 1
ATOM 3356 N N . GLU A 1 433 ? -11.495 -5.316 0.960 1.00 95.19 433 GLU A N 1
ATOM 3357 C CA . GLU A 1 433 ? -11.596 -6.781 0.918 1.00 95.19 433 GLU A CA 1
ATOM 3358 C C . GLU A 1 433 ? -11.077 -7.431 2.201 1.00 95.19 433 GLU A C 1
ATOM 3360 O O . GLU A 1 433 ? -11.734 -8.309 2.761 1.00 95.19 433 GLU A O 1
ATOM 3365 N N . ARG A 1 434 ? -9.930 -6.970 2.718 1.00 95.00 434 ARG A N 1
ATOM 3366 C CA . ARG A 1 434 ? -9.362 -7.465 3.983 1.00 95.00 434 ARG A CA 1
ATOM 3367 C C . ARG A 1 434 ? -10.288 -7.194 5.166 1.00 95.00 434 ARG A C 1
ATOM 3369 O O . ARG A 1 434 ? -10.435 -8.070 6.016 1.00 95.00 434 ARG A O 1
ATOM 3376 N N . ILE A 1 435 ? -10.918 -6.019 5.227 1.00 97.25 435 ILE A N 1
ATOM 3377 C CA . ILE A 1 435 ? -11.865 -5.672 6.300 1.00 97.25 435 ILE A CA 1
ATOM 3378 C C . ILE A 1 435 ? -13.087 -6.593 6.256 1.00 97.25 435 ILE A C 1
ATOM 3380 O O . ILE A 1 435 ? -13.468 -7.147 7.289 1.00 97.25 435 ILE A O 1
ATOM 3384 N N . VAL A 1 436 ? -13.677 -6.787 5.073 1.00 97.69 436 VAL A N 1
ATOM 3385 C CA . VAL A 1 436 ? -14.830 -7.681 4.884 1.00 97.69 436 VAL A CA 1
ATOM 3386 C C . VAL A 1 436 ? -14.440 -9.124 5.204 1.00 97.69 436 VAL A C 1
ATOM 3388 O O . VAL A 1 436 ? -15.114 -9.780 5.990 1.00 97.69 436 VAL A O 1
ATOM 3391 N N . ALA A 1 437 ? -13.319 -9.626 4.690 1.00 96.00 437 ALA A N 1
ATOM 3392 C CA . ALA A 1 437 ? -12.876 -10.992 4.963 1.00 96.00 437 ALA A CA 1
ATOM 3393 C C . ALA A 1 437 ? -12.616 -11.239 6.458 1.00 96.00 437 ALA A C 1
ATOM 3395 O O . ALA A 1 437 ? -12.944 -12.303 6.982 1.00 96.00 437 ALA A O 1
ATOM 3396 N N . LYS A 1 438 ? -12.046 -10.253 7.160 1.00 95.75 438 LYS A N 1
ATOM 3397 C CA . LYS A 1 438 ? -11.736 -10.353 8.591 1.00 95.75 438 LYS A CA 1
ATOM 3398 C C . LYS A 1 438 ? -12.930 -10.046 9.497 1.00 95.75 438 LYS A C 1
ATOM 3400 O O . LYS A 1 438 ? -12.864 -10.347 10.686 1.00 95.75 438 LYS A O 1
ATOM 3405 N N . GLN A 1 439 ? -13.983 -9.419 8.966 1.00 96.69 439 GLN A N 1
ATOM 3406 C CA . GLN A 1 439 ? -15.097 -8.863 9.743 1.00 96.69 439 GLN A CA 1
ATOM 3407 C C . GLN A 1 439 ? -14.605 -7.945 10.878 1.00 96.69 439 GLN A C 1
ATOM 3409 O O . GLN A 1 439 ? -15.129 -7.943 11.990 1.00 96.69 439 GLN A O 1
ATOM 3414 N N . SER A 1 440 ? -13.531 -7.193 10.621 1.00 94.69 440 SER A N 1
ATOM 3415 C CA . SER A 1 440 ? -12.884 -6.351 11.624 1.00 94.69 440 SER A CA 1
ATOM 3416 C C . SER A 1 440 ? -12.011 -5.277 10.984 1.00 94.69 440 SER A C 1
ATOM 3418 O O . SER A 1 440 ? -11.388 -5.499 9.950 1.00 94.69 440 SER A O 1
ATOM 3420 N N . VAL A 1 441 ? -11.902 -4.133 11.658 1.00 94.00 441 VAL A N 1
ATOM 3421 C CA . VAL A 1 441 ? -10.924 -3.073 11.354 1.00 94.00 441 VAL A CA 1
ATOM 3422 C C . VAL A 1 441 ? -9.588 -3.274 12.089 1.00 94.00 441 VAL A C 1
ATOM 3424 O O . VAL A 1 441 ? -8.607 -2.590 11.806 1.00 94.00 441 VAL A O 1
ATOM 3427 N N . LYS A 1 442 ? -9.517 -4.225 13.034 1.00 92.56 442 LYS A N 1
ATOM 3428 C CA . LYS A 1 442 ? -8.317 -4.500 13.839 1.00 92.56 442 LYS A CA 1
ATOM 3429 C C . LYS A 1 442 ? -7.312 -5.352 13.067 1.00 92.56 442 LYS A C 1
ATOM 3431 O O . LYS A 1 442 ? -7.668 -6.364 12.464 1.00 92.56 442 LYS A O 1
ATOM 3436 N N . GLY A 1 443 ? -6.027 -5.006 13.163 1.00 89.06 443 GLY A N 1
ATOM 3437 C CA . GLY A 1 443 ? -4.924 -5.790 12.590 1.00 89.06 443 GLY A CA 1
ATOM 3438 C C . GLY A 1 443 ? -5.029 -5.969 11.071 1.00 89.06 443 GLY A C 1
ATOM 3439 O O . GLY A 1 443 ? -4.841 -7.079 10.575 1.00 89.06 443 GLY A O 1
ATOM 3440 N N . ILE A 1 444 ? -5.460 -4.923 10.364 1.00 91.88 444 ILE A N 1
ATOM 3441 C CA . ILE A 1 444 ? -5.473 -4.878 8.902 1.00 91.88 444 ILE A CA 1
ATOM 3442 C C . ILE A 1 444 ? -4.137 -4.296 8.438 1.00 91.88 444 ILE A C 1
ATOM 3444 O O . ILE A 1 444 ? -3.816 -3.150 8.763 1.00 91.88 444 ILE A O 1
ATOM 3448 N N . ASP A 1 445 ? -3.375 -5.092 7.688 1.00 87.12 445 ASP A N 1
ATOM 3449 C CA . ASP A 1 445 ? -2.122 -4.660 7.071 1.00 87.12 445 ASP A CA 1
ATOM 3450 C C . ASP A 1 445 ? -2.387 -3.585 6.015 1.00 87.12 445 ASP A C 1
ATOM 3452 O O . ASP A 1 445 ? -3.276 -3.727 5.162 1.00 87.12 445 ASP A O 1
ATOM 3456 N N . ALA A 1 446 ? -1.558 -2.546 6.018 1.00 89.69 446 ALA A N 1
ATOM 3457 C CA . ALA A 1 446 ? -1.586 -1.509 5.000 1.00 89.69 446 ALA A CA 1
ATOM 3458 C C . ALA A 1 446 ? -0.880 -1.964 3.713 1.00 89.69 446 ALA A C 1
ATOM 3460 O O . ALA A 1 446 ? 0.099 -2.718 3.743 1.00 89.69 446 ALA A O 1
ATOM 3461 N N . VAL A 1 447 ? -1.347 -1.476 2.564 1.00 91.19 447 VAL A N 1
ATOM 3462 C CA . VAL A 1 447 ? -0.674 -1.701 1.278 1.00 91.19 447 VAL A CA 1
ATOM 3463 C C . VAL A 1 447 ? 0.605 -0.868 1.231 1.00 91.19 447 VAL A C 1
ATOM 3465 O O . VAL A 1 447 ? 0.577 0.344 1.447 1.00 91.19 447 VAL A O 1
ATOM 3468 N N . THR A 1 448 ? 1.738 -1.521 0.964 1.00 89.69 448 THR A N 1
ATOM 3469 C CA . THR A 1 448 ? 3.037 -0.852 0.818 1.00 89.69 448 THR A CA 1
ATOM 3470 C C . THR A 1 448 ? 2.970 0.209 -0.286 1.00 89.69 448 THR A C 1
ATOM 3472 O O . THR A 1 448 ? 2.338 0.001 -1.315 1.00 89.69 448 THR A O 1
ATOM 3475 N N . CYS A 1 449 ? 3.593 1.366 -0.044 1.00 87.50 449 CYS A N 1
ATOM 3476 C CA . CYS A 1 449 ? 3.503 2.591 -0.857 1.00 87.50 449 CYS A CA 1
ATOM 3477 C C . CYS A 1 449 ? 2.140 3.318 -0.843 1.00 87.50 449 CYS A C 1
ATOM 3479 O O . CYS A 1 449 ? 2.061 4.427 -1.352 1.00 87.50 449 CYS A O 1
ATOM 3481 N N . ALA A 1 450 ? 1.099 2.770 -0.204 1.00 91.44 450 ALA A N 1
ATOM 3482 C CA . ALA A 1 450 ? -0.204 3.421 -0.008 1.00 91.44 450 ALA A CA 1
ATOM 3483 C C . ALA A 1 450 ? -0.659 3.350 1.461 1.00 91.44 450 ALA A C 1
ATOM 3485 O O . ALA A 1 450 ? -1.835 3.125 1.761 1.00 91.44 450 ALA A O 1
ATOM 3486 N N . THR A 1 451 ? 0.276 3.508 2.406 1.00 91.62 451 THR A N 1
ATOM 3487 C CA . THR A 1 451 ? -0.001 3.325 3.839 1.00 91.62 451 THR A CA 1
ATOM 3488 C C . THR A 1 451 ? -1.003 4.345 4.372 1.00 91.62 451 THR A C 1
ATOM 3490 O O . THR A 1 451 ? -1.937 3.966 5.074 1.00 91.62 451 THR A O 1
ATOM 3493 N N . ILE A 1 452 ? -0.850 5.624 4.006 1.00 92.31 452 ILE A N 1
ATOM 3494 C CA . ILE A 1 452 ? -1.743 6.697 4.472 1.00 92.31 452 ILE A CA 1
ATOM 3495 C C . ILE A 1 452 ? -3.174 6.446 3.979 1.00 92.31 452 ILE A C 1
ATOM 3497 O O . ILE A 1 452 ? -4.104 6.449 4.780 1.00 92.31 452 ILE A O 1
ATOM 3501 N N . THR A 1 453 ? -3.337 6.133 2.691 1.00 95.25 453 THR A N 1
ATOM 3502 C CA . THR A 1 453 ? -4.635 5.793 2.092 1.00 95.25 453 THR A CA 1
ATOM 3503 C C . THR A 1 453 ? -5.242 4.537 2.713 1.00 95.25 453 THR A C 1
ATOM 3505 O O . THR A 1 453 ? -6.425 4.513 3.046 1.00 95.25 453 THR A O 1
ATOM 3508 N N . SER A 1 454 ? -4.428 3.501 2.943 1.00 95.88 454 SER A N 1
ATOM 3509 C CA . SER A 1 454 ? -4.877 2.257 3.580 1.00 95.88 454 SER A CA 1
ATOM 3510 C C . SER A 1 454 ? -5.435 2.510 4.980 1.00 95.88 454 SER A C 1
ATOM 3512 O O . SER A 1 454 ? -6.504 2.016 5.331 1.00 95.88 454 SER A O 1
ATOM 3514 N N . GLU A 1 455 ? -4.733 3.306 5.784 1.00 95.25 455 GLU A N 1
ATOM 3515 C CA . GLU A 1 455 ? -5.190 3.662 7.125 1.00 95.25 455 GLU A CA 1
ATOM 3516 C C . GLU A 1 455 ? -6.405 4.579 7.101 1.00 95.25 455 GLU A C 1
ATOM 3518 O O . GLU A 1 455 ? -7.289 4.407 7.933 1.00 95.25 455 GLU A O 1
ATOM 3523 N N . ALA A 1 456 ? -6.508 5.497 6.138 1.00 96.75 456 ALA A N 1
ATOM 3524 C CA . ALA A 1 456 ? -7.695 6.329 5.974 1.00 96.75 456 ALA A CA 1
ATOM 3525 C C . ALA A 1 456 ? -8.954 5.469 5.775 1.00 96.75 456 ALA A C 1
ATOM 3527 O O . ALA A 1 456 ? -9.974 5.726 6.415 1.00 96.75 456 ALA A O 1
ATOM 3528 N N . ILE A 1 457 ? -8.873 4.403 4.968 1.00 98.00 457 ILE A N 1
ATOM 3529 C CA . ILE A 1 457 ? -9.974 3.447 4.760 1.00 98.00 457 ILE A CA 1
ATOM 3530 C C . ILE A 1 457 ? -10.327 2.724 6.065 1.00 98.00 457 ILE A C 1
ATOM 3532 O O . ILE A 1 457 ? -11.504 2.654 6.428 1.00 98.00 457 ILE A O 1
ATOM 3536 N N . VAL A 1 458 ? -9.329 2.211 6.794 1.00 97.44 458 VAL A N 1
ATOM 3537 C CA . VAL A 1 458 ? -9.536 1.515 8.079 1.00 97.44 458 VAL A CA 1
ATOM 3538 C C . VAL A 1 458 ? -10.166 2.452 9.112 1.00 97.44 458 VAL A C 1
ATOM 3540 O O . VAL A 1 458 ? -11.174 2.107 9.730 1.00 97.44 458 VAL A O 1
ATOM 3543 N N . ASN A 1 459 ? -9.627 3.661 9.254 1.00 97.25 459 ASN A N 1
ATOM 3544 C CA . ASN A 1 459 ? -10.067 4.658 10.227 1.00 97.25 459 ASN A CA 1
ATOM 3545 C C . ASN A 1 459 ? -11.470 5.184 9.898 1.00 97.25 459 ASN A C 1
ATOM 3547 O O . ASN A 1 459 ? -12.312 5.298 10.790 1.00 97.25 459 ASN A O 1
ATOM 3551 N N . ALA A 1 460 ? -11.756 5.468 8.624 1.00 97.81 460 ALA A N 1
ATOM 3552 C CA . ALA A 1 460 ? -13.088 5.874 8.186 1.00 97.81 460 ALA A CA 1
ATOM 3553 C C . ALA A 1 460 ? -14.106 4.743 8.409 1.00 97.81 460 ALA A C 1
ATOM 3555 O O . ALA A 1 460 ? -15.203 4.996 8.900 1.00 97.81 460 ALA A O 1
ATOM 3556 N N . THR A 1 461 ? -13.729 3.488 8.151 1.00 98.12 461 THR A N 1
ATOM 3557 C CA . THR A 1 461 ? -14.598 2.330 8.410 1.00 98.12 461 THR A CA 1
ATOM 3558 C C . THR A 1 461 ? -14.892 2.175 9.901 1.00 98.12 461 THR A C 1
ATOM 3560 O O . THR A 1 461 ? -16.050 2.024 10.285 1.00 98.12 461 THR A O 1
ATOM 3563 N N . ALA A 1 462 ? -13.872 2.289 10.758 1.00 97.12 462 ALA A N 1
ATOM 3564 C CA . ALA A 1 462 ? -14.037 2.242 12.210 1.00 97.12 462 ALA A CA 1
ATOM 3565 C C . ALA A 1 462 ? -14.991 3.339 12.708 1.00 97.12 462 ALA A C 1
ATOM 3567 O O . ALA A 1 462 ? -15.887 3.068 13.507 1.00 97.12 462 ALA A O 1
ATOM 3568 N N . LYS A 1 463 ? -14.847 4.562 12.185 1.00 96.50 463 LYS A N 1
ATOM 3569 C CA . LYS A 1 463 ? -15.715 5.702 12.505 1.00 96.50 463 LYS A CA 1
ATOM 3570 C C . LYS A 1 463 ? -17.159 5.492 12.044 1.00 96.50 463 LYS A C 1
ATOM 3572 O O . LYS A 1 463 ? -18.074 5.791 12.806 1.00 96.50 463 LYS A O 1
ATOM 3577 N N . ALA A 1 464 ? -17.370 4.974 10.832 1.00 97.25 464 ALA A N 1
ATOM 3578 C CA . ALA A 1 464 ? -18.706 4.682 10.306 1.00 97.25 464 ALA A CA 1
ATOM 3579 C C . ALA A 1 464 ? -19.438 3.647 11.172 1.00 97.25 464 ALA A C 1
ATOM 3581 O O . ALA A 1 464 ? -20.590 3.860 11.540 1.00 97.25 464 ALA A O 1
ATOM 3582 N N . LEU A 1 465 ? -18.750 2.562 11.541 1.00 97.38 465 LEU A N 1
ATOM 3583 C CA . LEU A 1 465 ? -19.301 1.510 12.396 1.00 97.38 465 LEU A CA 1
ATOM 3584 C C . LEU A 1 465 ? -19.593 2.023 13.813 1.00 97.38 465 LEU A C 1
ATOM 3586 O O . LEU A 1 465 ? -20.675 1.790 14.345 1.00 97.38 465 LEU A O 1
ATOM 3590 N N . ALA A 1 466 ? -18.662 2.770 14.412 1.00 95.44 466 ALA A N 1
ATOM 3591 C CA . ALA A 1 466 ? -18.823 3.290 15.769 1.00 95.44 466 ALA A CA 1
ATOM 3592 C C . ALA A 1 466 ? -19.975 4.298 15.871 1.00 95.44 466 ALA A C 1
ATOM 3594 O O . ALA A 1 466 ? -20.739 4.254 16.830 1.00 95.44 466 ALA A O 1
ATOM 3595 N N . GLY A 1 467 ? -20.134 5.172 14.871 1.00 94.25 467 GLY A N 1
ATOM 3596 C CA . GLY A 1 467 ? -21.231 6.143 14.826 1.00 94.25 467 GLY A CA 1
ATOM 3597 C C . GLY A 1 467 ? -22.618 5.521 14.628 1.00 94.25 467 GLY A C 1
ATOM 3598 O O . GLY A 1 467 ? -23.618 6.191 14.868 1.00 94.25 467 GLY A O 1
ATOM 3599 N N . ALA A 1 468 ? -22.685 4.261 14.195 1.00 94.56 468 ALA A N 1
ATOM 3600 C CA . ALA A 1 468 ? -23.927 3.532 13.951 1.00 94.56 468 ALA A CA 1
ATOM 3601 C C . ALA A 1 468 ? -24.357 2.617 15.111 1.00 94.56 468 ALA A C 1
ATOM 3603 O O . ALA A 1 468 ? -25.483 2.115 15.116 1.00 94.56 468 ALA A O 1
ATOM 3604 N N . MET A 1 469 ? -23.460 2.370 16.066 1.00 93.06 469 MET A N 1
ATOM 3605 C CA . MET A 1 469 ? -23.668 1.428 17.160 1.00 93.06 469 MET A CA 1
ATOM 3606 C C . MET A 1 469 ? -24.690 1.960 18.178 1.00 93.06 469 MET A C 1
ATOM 3608 O O . MET A 1 469 ? -24.613 3.122 18.579 1.00 93.06 469 MET A O 1
ATOM 3612 N N . LYS A 1 470 ? -25.637 1.111 18.597 1.00 85.88 470 LYS A N 1
ATOM 3613 C CA . LYS A 1 470 ? -26.692 1.430 19.577 1.00 85.88 470 LYS A CA 1
ATOM 3614 C C . LYS A 1 470 ? -26.426 0.831 20.951 1.00 85.88 470 LYS A C 1
ATOM 3616 O O . LYS A 1 470 ? -25.934 -0.319 21.044 1.00 85.88 470 LYS A O 1
#